Protein AF-A0A3R6WQE3-F1 (afdb_monomer_lite)

pLDDT: mean 70.64, std 14.95, range [29.95, 94.62]

InterPro domains:
  IPR009448 UDP-glucose:Glycoprotein Glucosyltransferase [PTHR11226] (199-373)
  IPR040693 UGGT, thioredoxin-like domain 1 [PF18400] (41-122)
  IPR040693 UGGT, thioredoxin-like domain 1 [PF18400] (123-187)
  IPR040694 UGGT, thioredoxin-like domain 2 [PF18401] (199-306)

Secondary structure (DSSP, 8-state):
---SSSSSTTSTT----------------EEEEEE-TTHHHHHHHHHHHHH-THHHHHHHHHHHHHHHT-S-SSS--HHHHHHHHHHTTS-TT-HHHHHHHHHHHHTTTHHHHHHHHHHHHTTTT--S--TT-EEESSS--S-TTSPEEEEEE-TT-HHHHHHHHHHHHHHHTTS-EEEEEEPP----EEEE--S--HHHHHTHHHHHHHHHHTSSSHHHHHHHHHHTHHHHHHHHHHT-PPPPHHHHHHHHHHHHHHHHTT-TTEEEETTEEEESSSTT--HHHHHHHHHHHHHHHHHHHHH-TT-HHHHHHHHT--PPP--EE--PPPTT-S-S-----TTT-GGGTTS---GGGGGS--SS----SS--------S-HHHHHHHHHHHHHT-HHHHHHHHHHHTT-SS--HHHHHHHHHHHHT----TTHHHHHHHHHHHSS--HHHHHHHHHHHHTTPPTTEEEETTEEEES--HHHHHHHHHHHHHHHHHHHHHTT-S-TTS-HHHHHHTSTTEESS--GGGSTT-----------TTS-----

Radius of gyration: 36.5 Å; chains: 1; bounding box: 103×70×120 Å

Organism: Aphanomyces astaci (NCBI:txid112090)

Sequence (549 aa):
MSLMWMGVATVVAAACSSVAESRQVQVNLTTSFLASPLHPVLETSEYLSQDNPALFFTYVAAVDVRYNAIKDKNNVNYTKVALEAAADVLPADSSVSRLLPFVLQTRAHSPSIELFNQTCAASGQHDFQLPVDHEYPSSNTAAATAPHVIVYGALTSPSFRAFHSTFVPLAVTGKVHYIVRHAPTDNTLPVLVHGYGPWQLTQLGYLATQYIMAAEDPLKRLQLLSQNFPKYASSLVLASKPVPQQTIDDINHARSQVATQRLYNRIVVNGLPVDFNEYGFNAFDFLKSLNGELRLADTLAKLDPTGSIKAAMGSLSSAPSDVRISLRGPVDGDAPLYLNSIETDEETAEWPTDLGSLRGPSWSLIYLRKTIVEDKDVATVFHVSKMFLAARANGKSARDKYLREVLSLNDLTVKEVLQIYSQAVGERYTNDDWLQTAKAILTDGDNDGVWAMTNLVAEKNLPINSQVFNGVVRKHVNVQEDIMTHFARDQPLYQTLVRANQITDDSDMLSELLGNDETYAVFCPWFDPEYKPPTTVVQLDWNDPVRCC

Foldseek 3Di:
DDDDPPPPPVVVPPPDPCPPDDPDDDDWDFDPFFADPLLLQVLLLLLQCVVPLQLNVQLLVLLLVLLVVDPDPVDDPNNVSNLRSVCVRDDPPDPSSVCSVVCSVQSVCVVVLVVLQVCQVVPPPNQDDDPSWRWPPPPQPADPPAEEDEDADDSNDPVRVVVCVVCNVCVVVNRYGYTYGHYDDPRDHTDTHDQADPVLVVCLVLLLVCQLVPDPHSVVSVVVCVVPVVVVSVVSSNPDDPDPVVSVVVVVVVVVVCLLLVQPCWDADLLDTDHPPDPPDDPVVVVVVVVVVVVVVVVVCVVPVVCPVSVVSVVVSRDDDQFFADLDDDPPALPPPAPDQLQPDPVNVPAALFCVQLQDDDPDDRGHRADFDDDDDDDDLLLQVLLLVVLVVLHDQLNVQLVVLRVVDPHDDSVNSLVSSCVSSPDPDDPVPSVVVSVCSSVDDDCRSSVRHVVSCVQQVADPQWDAGLRRIDHDDDRVVVVVVSCSNVSVVSNVCVVVVVAGSPDRSSCVSCVDPSYHHHDDLVSDPPDDDPPPPPPPPVPDPDDDD

Structure (mmCIF, N/CA/C/O backbone):
data_AF-A0A3R6WQE3-F1
#
_entry.id   AF-A0A3R6WQE3-F1
#
loop_
_atom_site.group_PDB
_atom_site.id
_atom_site.type_symbol
_atom_site.label_atom_id
_atom_site.label_alt_id
_atom_site.label_comp_id
_atom_site.label_asym_id
_atom_site.label_entity_id
_atom_site.label_seq_id
_atom_site.pdbx_PDB_ins_code
_atom_site.Cartn_x
_atom_site.Cartn_y
_atom_site.Cartn_z
_atom_site.occupancy
_atom_site.B_iso_or_equiv
_atom_site.auth_seq_id
_atom_site.auth_comp_id
_atom_site.auth_asym_id
_atom_site.auth_atom_id
_atom_site.pdbx_PDB_model_num
ATOM 1 N N . MET A 1 1 ? 61.987 -17.772 57.207 1.00 42.06 1 MET A N 1
ATOM 2 C CA . MET A 1 1 ? 61.382 -17.163 56.004 1.00 42.06 1 MET A CA 1
ATOM 3 C C . MET A 1 1 ? 59.985 -17.729 55.794 1.00 42.06 1 MET A C 1
ATOM 5 O O . MET A 1 1 ? 59.864 -18.932 55.625 1.00 42.06 1 MET A O 1
ATOM 9 N N . SER A 1 2 ? 58.951 -16.888 55.817 1.00 41.38 2 SER A N 1
ATOM 10 C CA . SER A 1 2 ? 57.580 -17.234 55.412 1.00 41.38 2 SER A CA 1
ATOM 11 C C . SER A 1 2 ? 56.995 -16.001 54.731 1.00 41.38 2 SER A C 1
ATOM 13 O O . SER A 1 2 ? 56.692 -15.038 55.429 1.00 41.38 2 SER A O 1
ATOM 15 N N . LEU A 1 3 ? 56.997 -15.969 53.388 1.00 40.88 3 LEU A N 1
ATOM 16 C CA . LEU A 1 3 ? 56.528 -14.828 52.578 1.00 40.88 3 LEU A CA 1
ATOM 17 C C . LEU A 1 3 ? 56.539 -15.119 51.052 1.00 40.88 3 LEU A C 1
ATOM 19 O O . LEU A 1 3 ? 57.041 -14.313 50.276 1.00 40.88 3 LEU A O 1
ATOM 23 N N . MET A 1 4 ? 56.040 -16.279 50.585 1.00 35.31 4 MET A N 1
ATOM 24 C CA . MET A 1 4 ? 55.994 -16.539 49.122 1.00 35.31 4 MET A CA 1
ATOM 25 C C . MET A 1 4 ? 54.908 -17.496 48.580 1.00 35.31 4 MET A C 1
ATOM 27 O O . MET A 1 4 ? 54.979 -17.876 47.418 1.00 35.31 4 MET A O 1
ATOM 31 N N . TRP A 1 5 ? 53.887 -17.871 49.365 1.00 35.78 5 TRP A N 1
ATOM 32 C CA . TRP A 1 5 ? 52.827 -18.814 48.928 1.00 35.78 5 TRP A CA 1
ATOM 33 C C . TRP A 1 5 ? 51.384 -18.322 49.185 1.00 35.78 5 TRP A C 1
ATOM 35 O O . TRP A 1 5 ? 50.462 -19.115 49.331 1.00 35.78 5 TRP A O 1
ATOM 45 N N . MET A 1 6 ? 51.168 -17.000 49.210 1.00 36.31 6 MET A N 1
ATOM 46 C CA . MET A 1 6 ? 49.834 -16.372 49.346 1.00 36.31 6 MET A CA 1
ATOM 47 C C . MET A 1 6 ? 49.464 -15.419 48.190 1.00 36.31 6 MET A C 1
ATOM 49 O O . MET A 1 6 ? 48.475 -14.702 48.278 1.00 36.31 6 MET A O 1
ATOM 53 N N . GLY A 1 7 ? 50.233 -15.411 47.092 1.00 36.25 7 GLY A N 1
ATOM 54 C CA . GLY A 1 7 ? 50.049 -14.464 45.977 1.00 36.25 7 GLY A CA 1
ATOM 55 C C . GLY A 1 7 ? 49.182 -14.935 44.800 1.00 36.25 7 GLY A C 1
ATOM 56 O O . GLY A 1 7 ? 48.929 -14.140 43.904 1.00 36.25 7 GLY A O 1
ATOM 57 N N . VAL A 1 8 ? 48.758 -16.207 44.758 1.00 38.38 8 VAL A N 1
ATOM 58 C CA . VAL A 1 8 ? 48.108 -16.807 43.565 1.00 38.38 8 VAL A CA 1
ATOM 59 C C . VAL A 1 8 ? 46.639 -17.190 43.803 1.00 38.38 8 VAL A C 1
ATOM 61 O O . VAL A 1 8 ? 45.830 -17.142 42.882 1.00 38.38 8 VAL A O 1
ATOM 64 N N . ALA A 1 9 ? 46.251 -17.507 45.043 1.00 36.34 9 ALA A N 1
ATOM 65 C CA . ALA A 1 9 ? 44.884 -17.935 45.367 1.00 36.34 9 ALA A CA 1
ATOM 66 C C . ALA A 1 9 ? 43.832 -16.807 45.265 1.00 36.34 9 ALA A C 1
ATOM 68 O O . ALA A 1 9 ? 42.652 -17.075 45.061 1.00 36.34 9 ALA A O 1
ATOM 69 N N . THR A 1 10 ? 44.246 -15.544 45.389 1.00 36.03 10 THR A N 1
ATOM 70 C CA . THR A 1 10 ? 43.360 -14.368 45.472 1.00 36.03 10 THR A CA 1
ATOM 71 C C . THR A 1 10 ? 42.992 -13.733 44.129 1.00 36.03 10 THR A C 1
ATOM 73 O O . THR A 1 10 ? 42.185 -12.810 44.111 1.00 36.03 10 THR A O 1
ATOM 76 N N . VAL A 1 11 ? 43.504 -14.240 43.001 1.00 34.84 11 VAL A N 1
ATOM 77 C CA . VAL A 1 11 ? 43.101 -13.782 41.651 1.00 34.84 11 VAL A CA 1
ATOM 78 C C . VAL A 1 11 ? 41.900 -14.577 41.109 1.00 34.84 11 VAL A C 1
ATOM 80 O O . VAL A 1 11 ? 41.135 -14.073 40.294 1.00 34.84 11 VAL A O 1
ATOM 83 N N . VAL A 1 12 ? 41.666 -15.796 41.611 1.00 37.03 12 VAL A N 1
ATOM 84 C CA . VAL A 1 12 ? 40.591 -16.694 41.134 1.00 37.03 12 VAL A CA 1
ATOM 85 C C . VAL A 1 12 ? 39.215 -16.354 41.740 1.00 37.03 12 VAL A C 1
ATOM 87 O O . VAL A 1 12 ? 38.187 -16.723 41.183 1.00 37.03 12 VAL A O 1
ATOM 90 N N . ALA A 1 13 ? 39.175 -15.603 42.846 1.00 36.94 13 ALA A N 1
ATOM 91 C CA . ALA A 1 13 ? 37.945 -15.239 43.566 1.00 36.94 13 ALA A CA 1
ATOM 92 C C . ALA A 1 13 ? 37.442 -13.802 43.290 1.00 36.94 13 ALA A C 1
ATOM 94 O O . ALA A 1 13 ? 36.549 -13.323 43.984 1.00 36.94 13 ALA A O 1
ATOM 95 N N . ALA A 1 14 ? 38.012 -13.114 42.293 1.00 35.44 14 ALA A N 1
ATOM 96 C CA . ALA A 1 14 ? 37.640 -11.748 41.895 1.00 35.44 14 ALA A CA 1
ATOM 97 C C . ALA A 1 14 ? 37.049 -11.662 40.472 1.00 35.44 14 ALA A C 1
ATOM 99 O O . ALA A 1 14 ? 36.876 -10.571 39.930 1.00 35.44 14 ALA A O 1
ATOM 100 N N . ALA A 1 15 ? 36.689 -12.804 39.875 1.00 34.62 15 ALA A N 1
ATOM 101 C CA . ALA A 1 15 ? 35.766 -12.840 38.747 1.00 34.62 15 ALA A CA 1
ATOM 102 C C . ALA A 1 15 ? 34.363 -12.465 39.254 1.00 34.62 15 ALA A C 1
ATOM 104 O O . ALA A 1 15 ? 33.552 -13.333 39.578 1.00 34.62 15 ALA A O 1
ATOM 105 N N . CYS A 1 16 ? 34.108 -11.160 39.392 1.00 31.62 16 CYS A N 1
ATOM 106 C CA . CYS A 1 16 ? 32.808 -10.640 39.793 1.00 31.62 16 CYS A CA 1
ATOM 107 C C . CYS A 1 16 ? 31.710 -11.262 38.932 1.00 31.62 16 CYS A C 1
ATOM 109 O O . CYS A 1 16 ? 31.787 -11.236 37.703 1.00 31.62 16 CYS A O 1
ATOM 111 N N . SER A 1 17 ? 30.642 -11.733 39.574 1.00 37.03 17 SER A N 1
ATOM 112 C CA . SER A 1 17 ? 29.388 -12.051 38.902 1.00 37.03 17 SER A CA 1
ATOM 113 C C . SER A 1 17 ? 28.692 -10.754 38.484 1.00 37.03 17 SER A C 1
ATOM 115 O O . SER A 1 17 ? 27.627 -10.408 38.998 1.00 37.03 17 SER A O 1
ATOM 117 N N . SER A 1 18 ? 29.297 -10.027 37.541 1.00 37.56 18 SER A N 1
ATOM 118 C CA . SER A 1 18 ? 28.575 -9.098 36.688 1.00 37.56 18 SER A CA 1
ATOM 119 C C . SER A 1 18 ? 27.621 -9.934 35.844 1.00 37.56 18 SER A C 1
ATOM 121 O O . SER A 1 18 ? 27.933 -10.328 34.718 1.00 37.56 18 SER A O 1
ATOM 123 N N . VAL A 1 19 ? 26.454 -10.227 36.420 1.00 36.97 19 VAL A N 1
ATOM 124 C CA . VAL A 1 19 ? 25.249 -10.489 35.642 1.00 36.97 19 VAL A CA 1
ATOM 125 C C . VAL A 1 19 ? 25.076 -9.239 34.794 1.00 36.97 19 VAL A C 1
ATOM 127 O O . VAL A 1 19 ? 24.634 -8.206 35.290 1.00 36.97 19 VAL A O 1
ATOM 130 N N . ALA A 1 20 ? 25.560 -9.299 33.555 1.00 36.47 20 ALA A N 1
ATOM 131 C CA . ALA A 1 20 ? 25.442 -8.193 32.630 1.00 36.47 20 ALA A CA 1
ATOM 132 C C . ALA A 1 20 ? 23.950 -7.902 32.486 1.00 36.47 20 ALA A C 1
ATOM 134 O O . ALA A 1 20 ? 23.188 -8.807 32.133 1.00 36.47 20 ALA A O 1
ATOM 135 N N . GLU A 1 21 ? 23.536 -6.672 32.798 1.00 42.72 21 GLU A N 1
ATOM 136 C CA . GLU A 1 21 ? 22.161 -6.253 32.562 1.00 42.72 21 GLU A CA 1
ATOM 137 C C . GLU A 1 21 ? 21.851 -6.527 31.094 1.00 42.72 21 GLU A C 1
ATOM 139 O O . GLU A 1 21 ? 22.496 -5.998 30.182 1.00 42.72 21 GLU A O 1
ATOM 144 N N . SER A 1 22 ? 20.900 -7.435 30.870 1.00 42.59 22 SER A N 1
ATOM 145 C CA . SER A 1 22 ? 20.454 -7.783 29.531 1.00 42.59 22 SER A CA 1
ATOM 146 C C . SER A 1 22 ? 20.033 -6.488 28.854 1.00 42.59 22 SER A C 1
ATOM 148 O O . SER A 1 22 ? 19.187 -5.790 29.411 1.00 42.59 22 SER A O 1
ATOM 150 N N . ARG A 1 23 ? 20.599 -6.157 27.687 1.00 43.53 23 ARG A N 1
ATOM 151 C CA . ARG A 1 23 ? 20.214 -4.953 26.938 1.00 43.53 23 ARG A CA 1
ATOM 152 C C . ARG A 1 23 ? 18.723 -5.035 26.591 1.00 43.53 23 ARG A C 1
ATOM 154 O O . ARG A 1 23 ? 18.357 -5.660 25.598 1.00 43.53 23 ARG A O 1
ATOM 161 N N . GLN A 1 24 ? 17.867 -4.456 27.432 1.00 38.88 24 GLN A N 1
ATOM 162 C CA . GLN A 1 24 ? 16.421 -4.513 27.258 1.00 38.88 24 GLN A CA 1
ATOM 163 C C . GLN A 1 24 ? 16.026 -3.574 26.123 1.00 38.88 24 GLN A C 1
ATOM 165 O O . GLN A 1 24 ? 16.063 -2.353 26.257 1.00 38.88 24 GLN A O 1
ATOM 170 N N . VAL A 1 25 ? 15.652 -4.159 24.987 1.00 43.50 25 VAL A N 1
ATOM 171 C CA . VAL A 1 25 ? 15.075 -3.419 23.865 1.00 43.50 25 VAL A CA 1
ATOM 172 C C . VAL A 1 25 ? 13.613 -3.136 24.203 1.00 43.50 25 VAL A C 1
ATOM 174 O O . VAL A 1 25 ? 12.746 -3.987 24.007 1.00 43.50 25 VAL A O 1
ATOM 177 N N . GLN A 1 26 ? 13.337 -1.950 24.747 1.00 50.38 26 GLN A N 1
ATOM 178 C CA . GLN A 1 26 ? 11.966 -1.502 24.968 1.00 50.38 26 GLN A CA 1
ATOM 179 C C . GLN A 1 26 ? 11.332 -1.099 23.631 1.00 50.38 26 GLN A C 1
ATOM 181 O O . GLN A 1 26 ? 11.753 -0.131 23.001 1.00 50.38 26 GLN A O 1
ATOM 186 N N . VAL A 1 27 ? 10.290 -1.824 23.221 1.00 50.12 27 VAL A N 1
ATOM 187 C CA . VAL A 1 27 ? 9.465 -1.493 22.053 1.00 50.12 27 VAL A CA 1
ATOM 188 C C . VAL A 1 27 ? 8.114 -0.983 22.548 1.00 50.12 27 VAL A C 1
ATOM 190 O O . VAL A 1 27 ? 7.313 -1.755 23.070 1.00 50.12 27 VAL A O 1
ATOM 193 N N . ASN A 1 28 ? 7.864 0.315 22.376 1.00 66.00 28 ASN A N 1
ATOM 194 C CA . ASN A 1 28 ? 6.563 0.933 22.633 1.00 66.00 28 ASN A CA 1
ATOM 195 C C . ASN A 1 28 ? 5.849 1.169 21.294 1.00 66.00 28 ASN A C 1
ATOM 197 O O . ASN A 1 28 ? 6.463 1.677 20.358 1.00 66.00 28 ASN A O 1
ATOM 201 N N . LEU A 1 29 ? 4.558 0.842 21.217 1.00 64.69 29 LEU A N 1
ATOM 202 C CA . LEU A 1 29 ? 3.710 1.114 20.054 1.00 64.69 29 LEU A CA 1
ATOM 203 C C . LEU A 1 29 ? 2.737 2.252 20.377 1.00 64.69 29 LEU A C 1
ATOM 205 O O . LEU A 1 29 ? 2.004 2.169 21.363 1.00 64.69 29 LEU A O 1
ATOM 209 N N . THR A 1 30 ? 2.707 3.282 19.532 1.00 76.38 30 THR A N 1
ATOM 210 C CA . THR A 1 30 ? 1.795 4.429 19.645 1.00 76.38 30 THR A CA 1
ATOM 211 C C . THR A 1 30 ? 0.923 4.579 18.404 1.00 76.38 30 THR A C 1
ATOM 213 O O . THR A 1 30 ? 1.355 4.269 17.294 1.00 76.38 30 THR A O 1
ATOM 216 N N . THR A 1 31 ? -0.288 5.101 18.577 1.00 76.81 31 THR A N 1
ATOM 217 C CA . THR A 1 31 ? -1.143 5.563 17.471 1.00 76.81 31 THR A CA 1
ATOM 218 C C . THR A 1 31 ? -0.577 6.807 16.778 1.00 76.81 31 THR A C 1
ATOM 220 O O . THR A 1 31 ? 0.274 7.507 17.324 1.00 76.81 31 THR A O 1
ATOM 223 N N . SER A 1 32 ? -1.096 7.114 15.586 1.00 79.44 32 SER A N 1
ATOM 224 C CA . SER A 1 32 ? -0.867 8.391 14.894 1.00 79.44 32 SER A CA 1
ATOM 225 C C . SER A 1 32 ? -1.665 9.558 15.491 1.00 79.44 32 SER A C 1
ATOM 227 O O . SER A 1 32 ? -1.211 10.697 15.435 1.00 79.44 32 SER A O 1
ATOM 229 N N . PHE A 1 33 ? -2.842 9.287 16.065 1.00 80.31 33 PHE A N 1
ATOM 230 C CA . PHE A 1 33 ? -3.665 10.275 16.767 1.00 80.31 33 PHE A CA 1
ATOM 231 C C . PHE A 1 33 ? -3.272 10.401 18.248 1.00 80.31 33 PHE A C 1
ATOM 233 O O . PHE A 1 33 ? -2.706 9.473 18.832 1.00 80.31 33 PHE A O 1
ATOM 240 N N . LEU A 1 34 ? -3.593 11.543 18.862 1.00 87.75 34 LEU A N 1
ATOM 241 C CA . LEU A 1 34 ? -3.302 11.853 20.267 1.00 87.75 34 LEU A CA 1
ATOM 242 C C . LEU A 1 34 ? -4.585 11.882 21.105 1.00 87.75 34 LEU A C 1
ATOM 244 O O . LEU A 1 34 ? -5.656 12.238 20.620 1.00 87.75 34 LEU A O 1
ATOM 248 N N . ALA A 1 35 ? -4.465 11.557 22.390 1.00 86.88 35 ALA A N 1
ATOM 249 C CA . ALA A 1 35 ? -5.559 11.581 23.351 1.00 86.88 35 ALA A CA 1
ATOM 250 C C . ALA A 1 35 ? -5.508 12.806 24.275 1.00 86.88 35 ALA A C 1
ATOM 252 O O . ALA A 1 35 ? -4.442 13.302 24.648 1.00 86.88 35 ALA A O 1
ATOM 253 N N . SER A 1 36 ? -6.690 13.258 24.694 1.00 88.19 36 SER A N 1
ATOM 254 C CA . SER A 1 36 ? -6.859 14.233 25.775 1.00 88.19 36 SER A CA 1
ATOM 255 C C . SER A 1 36 ? -6.400 13.664 27.131 1.00 88.19 36 SER A C 1
ATOM 257 O O . SER A 1 36 ? -6.557 12.463 27.373 1.00 88.19 36 SER A O 1
ATOM 259 N N . PRO A 1 37 ? -5.952 14.496 28.089 1.00 88.25 37 PRO A N 1
ATOM 260 C CA . PRO A 1 37 ? -5.919 14.139 29.511 1.00 88.25 37 PRO A CA 1
ATOM 261 C C . PRO A 1 37 ? -7.256 13.605 30.064 1.00 88.25 37 PRO A C 1
ATOM 263 O O . PRO A 1 37 ? -7.251 12.805 30.996 1.00 88.25 37 PRO A O 1
ATOM 266 N N . LEU A 1 38 ? -8.395 13.984 29.465 1.00 89.62 38 LEU A N 1
ATOM 267 C CA . LEU A 1 38 ? -9.732 13.502 29.834 1.00 89.62 38 LEU A CA 1
ATOM 268 C C . LEU A 1 38 ? -10.028 12.061 29.386 1.00 89.62 38 LEU A C 1
ATOM 270 O O . LEU A 1 38 ? -11.066 11.520 29.772 1.00 89.62 38 LEU A O 1
ATOM 274 N N . HIS A 1 39 ? -9.157 11.422 28.596 1.00 90.06 39 HIS A N 1
ATOM 275 C CA . HIS A 1 39 ? -9.451 10.133 27.957 1.00 90.06 39 HIS A CA 1
ATOM 276 C C . HIS A 1 39 ? -9.991 9.023 28.880 1.00 90.06 39 HIS A C 1
ATOM 278 O O . HIS A 1 39 ? -10.883 8.320 28.416 1.00 90.06 39 HIS A O 1
ATOM 284 N N . PRO A 1 40 ? -9.604 8.869 30.169 1.00 92.00 40 PRO A N 1
ATOM 285 C CA . PRO A 1 40 ? -10.184 7.816 31.002 1.00 92.00 40 PRO A CA 1
ATOM 286 C C . PRO A 1 40 ? -11.682 8.024 31.249 1.00 92.00 40 PRO A C 1
ATOM 288 O O . PRO A 1 40 ? -12.432 7.058 31.340 1.00 92.00 40 PRO A O 1
ATOM 291 N N . VAL A 1 41 ? -12.128 9.281 31.330 1.00 93.06 41 VAL A N 1
ATOM 292 C CA . VAL A 1 41 ? -13.544 9.642 31.485 1.00 93.06 41 VAL A CA 1
ATOM 293 C C . VAL A 1 41 ? -14.297 9.395 30.177 1.00 93.06 41 VAL A C 1
ATOM 295 O O . VAL A 1 41 ? -15.361 8.781 30.179 1.00 93.06 41 VAL A O 1
ATOM 298 N N . LEU A 1 42 ? -13.718 9.819 29.051 1.00 92.44 42 LEU A N 1
ATOM 299 C CA . LEU A 1 42 ? -14.326 9.670 27.726 1.00 92.44 42 LEU A CA 1
ATOM 300 C C . LEU A 1 42 ? -14.445 8.184 27.329 1.00 92.44 42 LEU A C 1
ATOM 302 O O . LEU A 1 42 ? -15.535 7.712 27.014 1.00 92.44 42 LEU A O 1
ATOM 306 N N . GLU A 1 43 ? -13.360 7.413 27.434 1.00 91.31 43 GLU A N 1
ATOM 307 C CA . GLU A 1 43 ? -13.332 5.976 27.119 1.00 91.31 43 GLU A CA 1
ATOM 308 C C . GLU A 1 43 ? -14.242 5.157 28.044 1.00 91.31 43 GLU A C 1
ATOM 310 O O . GLU A 1 43 ? -14.852 4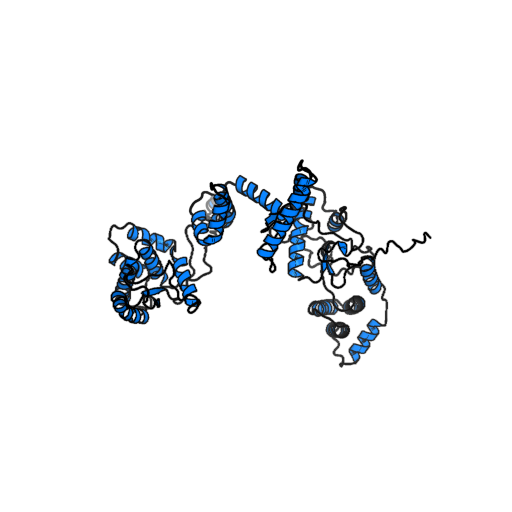.191 27.594 1.00 91.31 43 GLU A O 1
ATOM 315 N N . THR A 1 44 ? -14.413 5.569 29.307 1.00 92.50 44 THR A N 1
ATOM 316 C CA . THR A 1 44 ? -15.410 4.952 30.200 1.00 92.50 44 THR A CA 1
ATOM 317 C C . THR A 1 44 ? -16.837 5.238 29.730 1.00 92.50 44 THR A C 1
ATOM 319 O O . THR A 1 44 ? -17.659 4.326 29.742 1.00 92.50 44 THR A O 1
ATOM 322 N N . SER A 1 45 ? -17.147 6.457 29.265 1.00 92.44 45 SER A N 1
ATOM 323 C CA . SER A 1 45 ? -18.486 6.758 28.732 1.00 92.44 45 SER A CA 1
ATOM 324 C C . SER A 1 45 ? -18.831 5.907 27.500 1.00 92.44 45 SER A C 1
ATOM 326 O O . SER A 1 45 ? -19.947 5.398 27.414 1.00 92.44 45 SER A O 1
ATOM 328 N N . GLU A 1 46 ? -17.852 5.644 26.624 1.00 90.50 46 GLU A N 1
ATOM 329 C CA . GLU A 1 46 ? -18.008 4.761 25.454 1.00 90.50 46 GLU A CA 1
ATOM 330 C C . GLU A 1 46 ? -18.005 3.264 25.776 1.00 90.50 46 GLU A C 1
ATOM 332 O O . GLU A 1 46 ? -18.472 2.454 24.977 1.00 90.50 46 GLU A O 1
ATOM 337 N N . TYR A 1 47 ? -17.462 2.868 26.924 1.00 90.88 47 TYR A N 1
ATOM 338 C CA . TYR A 1 47 ? -17.559 1.493 27.403 1.00 90.88 47 TYR A CA 1
ATOM 339 C C . TYR A 1 47 ? -18.938 1.209 28.008 1.00 90.88 47 TYR A C 1
ATOM 341 O O . TYR A 1 47 ? -19.542 0.176 27.729 1.00 90.88 47 TYR A O 1
ATOM 349 N N . LEU A 1 48 ? -19.473 2.153 28.787 1.00 90.06 48 LEU A N 1
ATOM 350 C CA . LEU A 1 48 ? -20.792 2.029 29.408 1.00 90.06 48 LEU A CA 1
ATOM 351 C C . LEU A 1 48 ? -21.935 2.134 28.384 1.00 90.06 48 LEU A C 1
ATOM 353 O O . LEU A 1 48 ? -22.916 1.400 28.498 1.00 90.06 48 LEU A O 1
ATOM 357 N N . SER A 1 49 ? -21.802 2.992 27.366 1.00 88.12 49 SER A N 1
ATOM 358 C CA . SER A 1 49 ? -22.803 3.141 26.298 1.00 88.12 49 SER A CA 1
ATOM 359 C C . SER A 1 49 ? -22.984 1.871 25.453 1.00 88.12 49 SER A C 1
ATOM 361 O O . SER A 1 49 ? -24.093 1.605 24.991 1.00 88.12 49 SER A O 1
ATOM 363 N N . GLN A 1 50 ? -21.926 1.064 25.286 1.00 85.50 50 GLN A N 1
ATOM 364 C CA . GLN A 1 50 ? -21.964 -0.192 24.526 1.00 85.50 50 GLN A CA 1
ATOM 365 C C . GLN A 1 50 ? -22.715 -1.324 25.239 1.00 85.50 50 GLN A C 1
ATOM 367 O O . GLN A 1 50 ? -23.311 -2.160 24.562 1.00 85.50 50 GLN A O 1
ATOM 372 N N . ASP A 1 51 ? -22.705 -1.359 26.576 1.00 84.19 51 ASP A N 1
ATOM 373 C CA . ASP A 1 51 ? -23.517 -2.303 27.360 1.00 84.19 51 ASP A CA 1
ATOM 374 C C . ASP A 1 51 ? -24.989 -1.856 27.393 1.00 84.19 51 ASP A C 1
ATOM 376 O O . ASP A 1 51 ? -25.902 -2.647 27.154 1.00 84.19 51 ASP A O 1
ATOM 380 N N . ASN A 1 52 ? -25.224 -0.559 27.625 1.00 85.50 52 ASN A N 1
ATOM 381 C CA . ASN A 1 52 ? -26.554 0.042 27.599 1.00 85.50 52 ASN A CA 1
ATOM 382 C C . ASN A 1 52 ? -26.463 1.562 27.332 1.00 85.50 52 ASN A C 1
ATOM 384 O O . ASN A 1 52 ? -25.976 2.295 28.197 1.00 85.50 52 ASN A O 1
ATOM 388 N N . PRO A 1 53 ? -27.009 2.082 26.211 1.00 85.81 53 PRO A N 1
ATOM 389 C CA . PRO A 1 53 ? -26.946 3.508 25.865 1.00 85.81 53 PRO A CA 1
ATOM 390 C C . PRO A 1 53 ? -27.501 4.467 26.930 1.00 85.81 53 PRO A C 1
ATOM 392 O O . PRO A 1 53 ? -27.053 5.609 27.024 1.00 85.81 53 PRO A O 1
ATOM 395 N N . ALA A 1 54 ? -28.430 4.020 27.784 1.00 85.69 54 ALA A N 1
ATOM 396 C CA . ALA A 1 54 ? -28.934 4.837 28.890 1.00 85.69 54 ALA A CA 1
ATOM 397 C C . ALA A 1 54 ? -27.851 5.162 29.941 1.00 85.69 54 ALA A C 1
ATOM 399 O O . ALA A 1 54 ? -27.936 6.196 30.608 1.00 85.69 54 ALA A O 1
ATOM 400 N N . LEU A 1 55 ? -26.826 4.307 30.080 1.00 89.56 55 LEU A N 1
ATOM 401 C CA . LEU A 1 55 ? -25.738 4.489 31.044 1.00 89.56 55 LEU A CA 1
ATOM 402 C C . LEU A 1 55 ? -24.812 5.654 30.685 1.00 89.56 55 LEU A C 1
ATOM 404 O O . LEU A 1 55 ? -24.187 6.214 31.582 1.00 89.56 55 LEU A O 1
ATOM 408 N N . PHE A 1 56 ? -24.742 6.056 29.409 1.00 91.00 56 PHE A N 1
ATOM 409 C CA . PHE A 1 56 ? -23.926 7.194 28.976 1.00 91.00 56 PHE A CA 1
ATOM 410 C C . PHE A 1 56 ? -24.301 8.463 29.752 1.00 91.00 56 PHE A C 1
ATOM 412 O O . PHE A 1 56 ? -23.463 9.080 30.407 1.00 91.00 56 PHE A O 1
ATOM 419 N N . PHE A 1 57 ? -25.584 8.825 29.749 1.00 89.50 57 PHE A N 1
ATOM 420 C CA . PHE A 1 57 ? -26.049 10.075 30.349 1.00 89.50 57 PHE A CA 1
ATOM 421 C C . PHE A 1 57 ? -26.078 10.046 31.882 1.00 89.50 57 PHE A C 1
ATOM 423 O O . PHE A 1 57 ? -25.799 11.068 3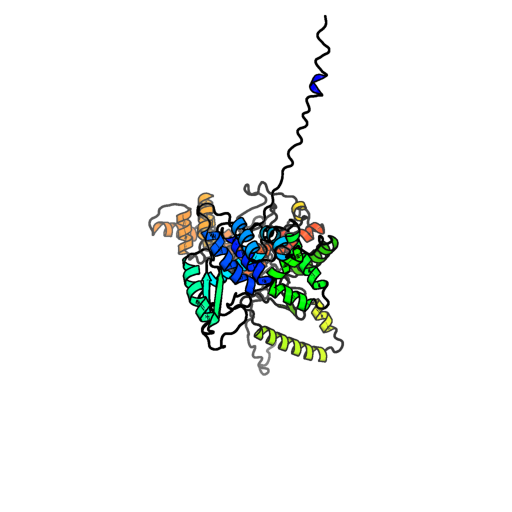2.512 1.00 89.50 57 PHE A O 1
ATOM 430 N N . THR A 1 58 ? -26.351 8.894 32.504 1.00 91.19 58 THR A N 1
ATOM 431 C CA . THR A 1 58 ? -26.234 8.759 33.967 1.00 91.19 58 THR A CA 1
ATOM 432 C C . THR A 1 58 ? -24.776 8.835 34.419 1.00 91.19 58 THR A C 1
ATOM 434 O O . THR A 1 58 ? -24.487 9.483 35.426 1.00 91.19 58 THR A O 1
ATOM 437 N N . TYR A 1 59 ? -23.843 8.276 33.642 1.00 93.19 59 TYR A N 1
ATOM 438 C CA . TYR A 1 59 ? -22.407 8.419 33.868 1.00 93.19 59 TYR A CA 1
ATOM 439 C C . TYR A 1 59 ? -21.920 9.861 33.684 1.00 93.19 59 TYR A C 1
ATOM 441 O O . TYR A 1 59 ? -21.220 10.371 34.554 1.00 93.19 59 TYR A O 1
ATOM 449 N N . VAL A 1 60 ? -22.339 10.565 32.626 1.00 90.75 60 VAL A N 1
ATOM 450 C CA . VAL A 1 60 ? -22.027 11.996 32.428 1.00 90.75 60 VAL A CA 1
ATOM 451 C C . VAL A 1 60 ? -22.479 12.840 33.630 1.00 90.75 60 VAL A C 1
ATOM 453 O O . VAL A 1 60 ? -21.731 13.702 34.095 1.00 90.75 60 VAL A O 1
ATOM 456 N N . ALA A 1 61 ? -23.659 12.560 34.193 1.00 89.56 61 ALA A N 1
ATOM 457 C CA . ALA A 1 61 ? -24.135 13.227 35.405 1.00 89.56 61 ALA A CA 1
ATOM 458 C C . ALA A 1 61 ? -23.281 12.892 36.648 1.00 89.56 61 ALA A C 1
ATOM 460 O O . ALA A 1 61 ? -22.917 13.796 37.404 1.00 89.56 61 ALA A O 1
ATOM 461 N N . ALA A 1 62 ? -22.907 11.622 36.846 1.00 91.75 62 ALA A N 1
ATOM 462 C CA . ALA A 1 62 ? -22.025 11.207 37.942 1.00 91.75 62 ALA A CA 1
ATOM 463 C C . ALA A 1 62 ? -20.615 11.824 37.828 1.00 91.75 62 ALA A C 1
ATOM 465 O O . ALA A 1 62 ? -20.037 12.250 38.831 1.00 91.75 62 ALA A O 1
ATOM 466 N N . VAL A 1 63 ? -20.086 11.951 36.606 1.00 91.62 63 VAL A N 1
ATOM 467 C CA . VAL A 1 63 ? -18.813 12.624 36.310 1.00 91.62 63 VAL A CA 1
ATOM 468 C C . VAL A 1 63 ? -18.851 14.095 36.715 1.00 91.62 63 VAL A C 1
ATOM 470 O O . VAL A 1 63 ? -17.906 14.547 37.359 1.00 91.62 63 VAL A O 1
ATOM 473 N N . ASP A 1 64 ? -19.915 14.847 36.408 1.00 88.69 64 ASP A N 1
ATOM 474 C CA . ASP A 1 64 ? -20.010 16.256 36.821 1.00 88.69 64 ASP A CA 1
ATOM 475 C C . ASP A 1 64 ? -20.037 16.402 38.355 1.00 88.69 64 ASP A C 1
ATOM 477 O O . ASP A 1 64 ? -19.352 17.268 38.908 1.00 88.69 64 ASP A O 1
ATOM 481 N N . VAL A 1 65 ? -20.741 15.513 39.067 1.00 89.56 65 VAL A N 1
ATOM 482 C CA . VAL A 1 65 ? -20.737 15.483 40.541 1.00 89.56 65 VAL A CA 1
ATOM 483 C C . VAL A 1 65 ? -19.332 15.188 41.082 1.00 89.56 65 VAL A C 1
ATOM 485 O O . VAL A 1 65 ? -18.809 15.957 41.895 1.00 89.56 65 VAL A O 1
ATOM 488 N N . ARG A 1 66 ? -18.683 14.116 40.606 1.00 88.31 66 ARG A N 1
ATOM 489 C CA . ARG A 1 66 ? -17.340 13.701 41.052 1.00 88.31 66 ARG A CA 1
ATOM 490 C C . ARG A 1 66 ? -16.268 14.738 40.720 1.00 88.31 66 ARG A C 1
ATOM 492 O O . ARG A 1 66 ? -15.435 15.040 41.569 1.00 88.31 66 ARG A O 1
ATOM 499 N N . TYR A 1 67 ? -16.303 15.329 39.527 1.00 86.38 67 TYR A N 1
ATOM 500 C CA . TYR A 1 67 ? -15.333 16.332 39.083 1.00 86.38 67 TYR A CA 1
ATOM 501 C C . TYR A 1 67 ? -15.468 17.663 39.838 1.00 86.38 67 TYR A C 1
ATOM 503 O O . TYR A 1 67 ? -14.461 18.277 40.195 1.00 86.38 67 TYR A O 1
ATOM 511 N N . ASN A 1 68 ? -16.690 18.114 40.149 1.00 85.38 68 ASN A N 1
ATOM 512 C CA . ASN A 1 68 ? -16.880 19.345 40.925 1.00 85.38 68 ASN A CA 1
ATOM 513 C C . ASN A 1 68 ? -16.599 19.188 42.427 1.00 85.38 68 ASN A C 1
ATOM 515 O O . ASN A 1 68 ? -16.355 20.194 43.090 1.00 85.38 68 ASN A O 1
ATOM 519 N N . ALA A 1 69 ? -16.563 17.962 42.957 1.00 85.56 69 ALA A N 1
ATOM 520 C CA . ALA A 1 69 ? -16.109 17.701 44.324 1.00 85.56 69 ALA A CA 1
ATOM 521 C C . ALA A 1 69 ? -14.586 17.903 44.514 1.00 85.56 69 ALA A C 1
ATOM 523 O O . ALA A 1 69 ? -14.111 18.000 45.650 1.00 85.56 69 ALA A O 1
ATOM 524 N N . ILE A 1 70 ? -13.808 17.980 43.427 1.00 85.62 70 ILE A N 1
ATOM 525 C CA . ILE A 1 70 ? -12.350 18.131 43.477 1.00 85.62 70 ILE A CA 1
ATOM 526 C C . ILE A 1 70 ? -11.958 19.594 43.729 1.00 85.62 70 ILE A C 1
ATOM 528 O O . ILE A 1 70 ? -12.298 20.496 42.963 1.00 85.62 70 ILE A O 1
ATOM 532 N N . LYS A 1 71 ? -11.191 19.808 44.807 1.00 75.94 71 LYS A N 1
ATOM 533 C CA . LYS A 1 71 ? -10.719 21.132 45.250 1.00 75.94 71 LYS A CA 1
ATOM 534 C C . LYS A 1 71 ? -9.511 21.655 44.468 1.00 75.94 71 LYS A C 1
ATOM 536 O O . LYS A 1 71 ? -9.432 22.855 44.236 1.00 75.94 71 LYS A O 1
ATOM 541 N N . ASP A 1 72 ? -8.587 20.776 44.082 1.00 81.62 72 ASP A N 1
ATOM 542 C CA . ASP A 1 72 ? -7.437 21.115 43.236 1.00 81.62 72 ASP A CA 1
ATOM 543 C C . ASP A 1 72 ? -7.686 20.627 41.805 1.00 81.62 72 ASP A C 1
ATOM 545 O O . ASP A 1 72 ? -7.640 19.428 41.528 1.00 81.62 72 ASP A O 1
ATOM 549 N N . LYS A 1 73 ? -7.967 21.566 40.899 1.00 77.88 73 LYS A N 1
ATOM 550 C CA . LYS A 1 73 ? -8.233 21.270 39.485 1.00 77.88 73 LYS A CA 1
ATOM 551 C C . LYS A 1 73 ? -6.968 21.232 38.616 1.00 77.88 73 LYS A C 1
ATOM 553 O O . LYS A 1 73 ? -7.078 20.933 37.432 1.00 77.88 73 LYS A O 1
ATOM 558 N N . ASN A 1 74 ? -5.784 21.469 39.186 1.00 73.94 74 ASN A N 1
ATOM 559 C CA . ASN A 1 74 ? -4.516 21.446 38.451 1.00 73.94 74 ASN A CA 1
ATOM 560 C C . ASN A 1 74 ? -3.884 20.043 38.400 1.00 73.94 74 ASN A C 1
ATOM 562 O O . ASN A 1 74 ? -3.087 19.771 37.507 1.00 73.94 74 ASN A O 1
ATOM 566 N N . ASN A 1 75 ? -4.236 19.148 39.331 1.00 78.88 75 ASN A N 1
ATOM 567 C CA . ASN A 1 75 ? -3.689 17.788 39.426 1.00 78.88 75 ASN A CA 1
ATOM 568 C C . ASN A 1 75 ? -4.801 16.721 39.523 1.00 78.88 75 ASN A C 1
ATOM 570 O O . ASN A 1 75 ? -4.881 15.934 40.470 1.00 78.88 75 ASN A O 1
ATOM 574 N N . VAL A 1 76 ? -5.719 16.730 38.552 1.00 84.00 76 VAL A N 1
ATOM 575 C CA . VAL A 1 76 ? -6.878 15.825 38.524 1.00 84.00 76 VAL A CA 1
ATOM 576 C C . VAL A 1 76 ? -6.485 14.443 37.998 1.00 84.00 76 VAL A C 1
ATOM 578 O O . VAL A 1 76 ? -6.137 14.277 36.832 1.00 84.00 76 VAL A O 1
ATOM 581 N N . ASN A 1 77 ? -6.631 13.415 38.836 1.00 88.69 77 ASN A N 1
ATOM 582 C CA . ASN A 1 77 ? -6.537 12.023 38.398 1.00 88.69 77 ASN A CA 1
ATOM 583 C C . ASN A 1 77 ? -7.849 11.597 37.710 1.00 88.69 77 ASN A C 1
ATOM 585 O O . ASN A 1 77 ? -8.774 11.099 38.357 1.00 88.69 77 ASN A O 1
ATOM 589 N N . TYR A 1 78 ? -7.930 11.800 36.393 1.00 89.56 78 TYR A N 1
ATOM 590 C CA . TYR A 1 78 ? -9.117 11.476 35.595 1.00 89.56 78 TYR A CA 1
ATOM 591 C C . TYR A 1 78 ? -9.480 9.984 35.603 1.00 89.56 78 TYR A C 1
ATOM 593 O O . TYR A 1 78 ? -10.664 9.659 35.586 1.00 89.56 78 TYR A O 1
ATOM 601 N N . THR A 1 79 ? -8.508 9.074 35.728 1.00 90.06 79 THR A N 1
ATOM 602 C CA . THR A 1 79 ? -8.770 7.632 35.886 1.00 90.06 79 THR A CA 1
ATOM 603 C C . THR A 1 79 ? -9.524 7.340 37.182 1.00 90.06 79 THR A C 1
ATOM 605 O O . THR A 1 79 ? -10.473 6.560 37.183 1.00 90.06 79 THR A O 1
ATOM 608 N N . LYS A 1 80 ? -9.167 8.013 38.284 1.00 90.00 80 LYS A N 1
ATOM 609 C CA . LYS A 1 80 ? -9.901 7.910 39.549 1.00 90.00 80 LYS A CA 1
ATOM 610 C C . LYS A 1 80 ? -11.323 8.470 39.423 1.00 90.00 80 LYS A C 1
ATOM 612 O O . LYS A 1 80 ? -12.255 7.821 39.884 1.00 90.00 80 LYS A O 1
ATOM 617 N N . VAL A 1 81 ? -11.496 9.632 38.782 1.00 91.25 81 VAL A N 1
ATOM 618 C CA . VAL A 1 81 ? -12.830 10.218 38.526 1.00 91.25 81 VAL A CA 1
ATOM 619 C C . VAL A 1 81 ? -13.700 9.254 37.725 1.00 91.25 81 VAL A C 1
ATOM 621 O O . VAL A 1 81 ? -14.852 9.031 38.085 1.00 91.25 81 VAL A O 1
ATOM 624 N N . ALA A 1 82 ? -13.137 8.646 36.679 1.00 91.38 82 ALA A N 1
ATOM 625 C CA . ALA A 1 82 ? -13.855 7.725 35.817 1.00 91.38 82 ALA A CA 1
ATOM 626 C C . ALA A 1 82 ? -14.305 6.452 36.549 1.00 91.38 82 ALA A C 1
ATOM 628 O O . ALA A 1 82 ? -15.466 6.065 36.432 1.00 91.38 82 ALA A O 1
ATOM 629 N N . LEU A 1 83 ? -13.416 5.842 37.342 1.00 91.12 83 LEU A N 1
ATOM 630 C CA . LEU A 1 83 ? -13.726 4.650 38.135 1.00 91.12 83 LEU A CA 1
ATOM 631 C C . LEU A 1 83 ? -14.754 4.934 39.243 1.00 91.12 83 LEU A C 1
ATOM 633 O O . LEU A 1 83 ? -15.660 4.130 39.443 1.00 91.12 83 LEU A O 1
ATOM 637 N N . GLU A 1 84 ? -14.658 6.074 39.937 1.00 91.00 84 GLU A N 1
ATOM 638 C CA . GLU A 1 84 ? -15.642 6.453 40.962 1.00 91.00 84 GLU A CA 1
ATOM 639 C C . GLU A 1 84 ? -17.018 6.780 40.358 1.00 91.00 84 GLU A C 1
ATOM 641 O O . GLU A 1 84 ? -18.026 6.293 40.861 1.00 91.00 84 GLU A O 1
ATOM 646 N N . ALA A 1 85 ? -17.076 7.533 39.254 1.00 92.06 85 ALA A N 1
ATOM 647 C CA . ALA A 1 85 ? -18.338 7.852 38.579 1.00 92.06 85 ALA A CA 1
ATOM 648 C C . ALA A 1 85 ? -18.999 6.618 37.933 1.00 92.06 85 ALA A C 1
ATOM 650 O O . ALA A 1 85 ? -20.223 6.531 37.883 1.00 92.06 85 ALA A O 1
ATOM 651 N N . ALA A 1 86 ? -18.214 5.635 37.475 1.00 90.62 86 ALA A N 1
ATOM 652 C CA . ALA A 1 86 ? -18.750 4.358 37.007 1.00 90.62 86 ALA A CA 1
ATOM 653 C C . ALA A 1 86 ? -19.297 3.509 38.168 1.00 90.62 86 ALA A C 1
ATOM 655 O O . ALA A 1 86 ? -20.333 2.865 38.015 1.00 90.62 86 ALA A O 1
ATOM 656 N N . ALA A 1 87 ? -18.649 3.536 39.338 1.00 90.44 87 ALA A N 1
ATOM 657 C CA . ALA A 1 87 ? -19.119 2.839 40.538 1.00 90.44 87 ALA A CA 1
ATOM 658 C C . ALA A 1 87 ? -20.403 3.446 41.143 1.00 90.44 87 ALA A C 1
ATOM 660 O O . ALA A 1 87 ? -21.155 2.725 41.792 1.00 90.44 87 ALA A O 1
ATOM 661 N N . ASP A 1 88 ? -20.682 4.733 40.903 1.00 90.31 88 ASP A N 1
ATOM 662 C CA . ASP A 1 88 ? -21.955 5.376 41.279 1.00 90.31 88 ASP A CA 1
ATOM 663 C C . ASP A 1 88 ? -23.140 4.954 40.384 1.00 90.31 88 ASP A C 1
ATOM 665 O O . ASP A 1 88 ? -24.297 5.148 40.757 1.00 90.31 88 ASP A O 1
ATOM 669 N N . VAL A 1 89 ? -22.862 4.406 39.194 1.00 89.62 89 VAL A N 1
ATOM 670 C CA . VAL A 1 89 ? -23.857 4.118 38.143 1.00 89.62 89 VAL A CA 1
ATOM 671 C C . VAL A 1 89 ? -24.050 2.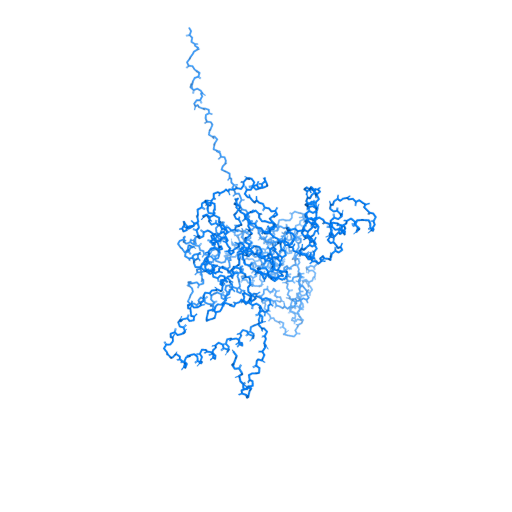618 37.903 1.00 89.62 89 VAL A C 1
ATOM 673 O O . VAL A 1 89 ? -25.152 2.185 37.564 1.00 89.62 89 VAL A O 1
ATOM 676 N N . LEU A 1 90 ? -23.006 1.808 38.090 1.00 88.19 90 LEU A N 1
ATOM 677 C CA . LEU A 1 90 ? -23.057 0.358 37.912 1.00 88.19 90 LEU A CA 1
ATOM 678 C C . LEU A 1 90 ? -23.432 -0.388 39.205 1.00 88.19 90 LEU A C 1
ATOM 680 O O . LEU A 1 90 ? -22.960 -0.034 40.285 1.00 88.19 90 LEU A O 1
ATOM 684 N N . PRO A 1 91 ? -24.169 -1.512 39.113 1.00 82.75 91 PRO A N 1
ATOM 685 C CA . PRO A 1 91 ? -24.288 -2.457 40.219 1.00 82.75 91 PRO A CA 1
ATOM 686 C C . PRO A 1 91 ? -22.909 -2.964 40.667 1.00 82.75 91 PRO A C 1
ATOM 688 O O . PRO A 1 91 ? -22.080 -3.345 39.833 1.00 82.75 91 PRO A O 1
ATOM 691 N N . ALA A 1 92 ? -22.687 -3.027 41.984 1.00 71.62 92 ALA A N 1
ATOM 692 C CA . ALA A 1 92 ? -21.393 -3.369 42.585 1.00 71.62 92 ALA A CA 1
ATOM 693 C C . ALA A 1 92 ? -20.810 -4.714 42.100 1.00 71.62 92 ALA A C 1
ATOM 695 O O . ALA A 1 92 ? -19.601 -4.834 41.915 1.00 71.62 92 ALA A O 1
ATOM 696 N N . ASP A 1 93 ? -21.670 -5.702 41.831 1.00 74.94 93 ASP A N 1
ATOM 697 C CA . ASP A 1 93 ? -21.283 -7.037 41.355 1.00 74.94 93 ASP A CA 1
ATOM 698 C C . ASP A 1 93 ? -21.296 -7.216 39.827 1.00 74.94 93 ASP A C 1
ATOM 700 O O . ASP A 1 93 ? -21.094 -8.330 39.337 1.00 74.94 93 ASP A O 1
ATOM 704 N N . SER A 1 94 ? -21.512 -6.146 39.055 1.00 80.75 94 SER A N 1
ATOM 705 C CA . SER A 1 94 ? -21.523 -6.226 37.590 1.00 80.75 94 SER A CA 1
ATOM 706 C C . SER A 1 94 ? -20.186 -6.719 37.014 1.00 80.75 94 SER A C 1
ATOM 708 O O . SER A 1 94 ? -19.098 -6.358 37.463 1.00 80.75 94 SER A O 1
ATOM 710 N N . SER A 1 95 ? -20.254 -7.535 35.960 1.00 80.12 95 SER A N 1
ATOM 711 C CA . SER A 1 95 ? -19.086 -7.887 35.138 1.00 80.12 95 SER A CA 1
ATOM 712 C C . SER A 1 95 ? -18.449 -6.642 34.512 1.00 80.12 95 SER A C 1
ATOM 714 O O . SER A 1 95 ? -17.225 -6.552 34.419 1.00 80.12 95 SER A O 1
ATOM 716 N N . VAL A 1 96 ? -19.284 -5.666 34.147 1.00 81.38 96 VAL A N 1
ATOM 717 C CA . VAL A 1 96 ? -18.899 -4.393 33.533 1.00 81.38 96 VAL A CA 1
ATOM 718 C C . VAL A 1 96 ? -17.925 -3.614 34.428 1.00 81.38 96 VAL A C 1
ATOM 720 O O . VAL A 1 96 ? -16.849 -3.244 33.954 1.00 81.38 96 VAL A O 1
ATOM 723 N N . SER A 1 97 ? -18.228 -3.441 35.724 1.00 82.88 97 SER A N 1
ATOM 724 C CA . SER A 1 97 ? -17.358 -2.700 36.659 1.00 82.88 97 SER A CA 1
ATOM 725 C C . SER A 1 97 ? -16.018 -3.404 36.895 1.00 82.88 97 SER A C 1
ATOM 727 O O . SER A 1 97 ? -14.981 -2.751 37.005 1.00 82.88 97 SER A O 1
ATOM 729 N N . ARG A 1 98 ? -16.023 -4.743 36.913 1.00 82.75 98 ARG A N 1
ATOM 730 C CA . ARG A 1 98 ? -14.831 -5.582 37.113 1.00 82.75 98 ARG A CA 1
ATOM 731 C C . ARG A 1 98 ? -13.887 -5.572 35.904 1.00 82.75 98 ARG A C 1
ATOM 733 O O . ARG A 1 98 ? -12.683 -5.731 36.083 1.00 82.75 98 ARG A O 1
ATOM 740 N N . LEU A 1 99 ? -14.414 -5.373 34.694 1.00 84.88 99 LEU A N 1
ATOM 741 C CA . LEU A 1 99 ? -13.633 -5.293 33.453 1.00 84.88 99 LEU A CA 1
ATOM 742 C C . LEU A 1 99 ? -13.144 -3.872 33.124 1.00 84.88 99 LEU A C 1
ATOM 744 O O . LEU A 1 99 ? -12.114 -3.734 32.465 1.00 84.88 99 LEU A O 1
ATOM 748 N N . LEU A 1 100 ? -13.813 -2.820 33.611 1.00 85.19 100 LEU A N 1
ATOM 749 C CA . LEU A 1 100 ? -13.464 -1.421 33.323 1.00 85.19 100 LEU A CA 1
ATOM 750 C C . LEU A 1 100 ? -11.967 -1.070 33.541 1.00 85.19 100 LEU A C 1
ATOM 752 O O . LEU A 1 100 ? -11.382 -0.448 32.652 1.00 85.19 100 LEU A O 1
ATOM 756 N N . PRO A 1 101 ? -11.282 -1.492 34.628 1.00 85.75 101 PRO A N 1
ATOM 757 C CA . PRO A 1 101 ? -9.851 -1.216 34.796 1.00 85.75 101 PRO A CA 1
ATOM 758 C C . PRO A 1 101 ? -8.967 -1.838 33.704 1.00 85.75 101 PRO A C 1
ATOM 760 O O . PRO A 1 101 ? -7.958 -1.248 33.327 1.00 85.75 101 PRO A O 1
ATOM 763 N N . PHE A 1 102 ? -9.347 -3.005 33.173 1.00 83.00 102 PHE A N 1
ATOM 764 C CA . PHE A 1 102 ? -8.647 -3.663 32.065 1.00 83.00 102 PHE A CA 1
ATOM 765 C C . PHE A 1 102 ? -8.936 -2.970 30.725 1.00 83.00 102 PHE A C 1
ATOM 767 O O . PHE A 1 102 ? -8.023 -2.764 29.931 1.00 83.00 102 PHE A O 1
ATOM 774 N N . VAL A 1 103 ? -10.179 -2.541 30.492 1.00 83.12 103 VAL A N 1
ATOM 775 C CA . VAL A 1 103 ? -10.571 -1.775 29.293 1.00 83.12 103 VAL A CA 1
ATOM 776 C C . VAL A 1 103 ? -9.808 -0.446 29.201 1.00 83.12 103 VAL A C 1
ATOM 778 O O . VAL A 1 103 ? -9.286 -0.099 28.142 1.00 83.12 103 VAL A O 1
ATOM 781 N N . LEU A 1 104 ? -9.649 0.256 30.327 1.00 85.38 104 LEU A N 1
ATOM 782 C CA . LEU A 1 104 ? -8.844 1.481 30.404 1.00 85.38 104 LEU A CA 1
ATOM 783 C C . LEU A 1 104 ? -7.336 1.231 30.223 1.00 85.38 104 LEU A C 1
ATOM 785 O O . LEU A 1 104 ? -6.629 2.120 29.756 1.00 85.38 104 LEU A O 1
ATOM 789 N N . GLN A 1 105 ? -6.831 0.035 30.544 1.00 83.50 105 GLN A N 1
ATOM 790 C CA . GLN A 1 105 ? -5.441 -0.350 30.264 1.00 83.50 105 GLN A CA 1
ATOM 791 C C . GLN A 1 105 ? -5.216 -0.748 28.799 1.00 83.50 105 GLN A C 1
ATOM 793 O O . GLN A 1 105 ? -4.146 -0.481 28.259 1.00 83.50 105 GLN A O 1
ATOM 798 N N . THR A 1 106 ? -6.198 -1.362 28.132 1.00 82.06 106 THR A N 1
ATOM 799 C CA . THR A 1 106 ? -6.088 -1.737 26.708 1.00 82.06 106 THR A CA 1
ATOM 800 C C . THR A 1 106 ? -6.369 -0.585 25.744 1.00 82.06 106 THR A C 1
ATOM 802 O O . THR A 1 106 ? -6.082 -0.722 24.556 1.00 82.06 106 THR A O 1
ATOM 805 N N . ARG A 1 107 ? -6.895 0.549 26.239 1.00 83.12 107 ARG A N 1
ATOM 806 C CA . ARG A 1 107 ? -7.247 1.750 25.451 1.00 83.12 107 ARG A CA 1
ATOM 807 C C . ARG A 1 107 ? -8.271 1.478 24.339 1.00 83.12 107 ARG A C 1
ATOM 809 O O . ARG A 1 107 ? -8.327 2.184 23.332 1.00 83.12 107 ARG A O 1
ATOM 816 N N . ALA A 1 108 ? -9.100 0.445 24.521 1.00 80.06 108 ALA A N 1
ATOM 817 C CA . ALA A 1 108 ? -9.947 -0.126 23.471 1.00 80.06 108 ALA A CA 1
ATOM 818 C C . ALA A 1 108 ? -10.965 0.857 22.857 1.00 80.06 108 ALA A C 1
ATOM 820 O O . ALA A 1 108 ? -11.343 0.689 21.699 1.00 80.06 108 ALA A O 1
ATOM 821 N N . HIS A 1 109 ? -11.377 1.893 23.597 1.00 85.00 109 HIS A N 1
ATOM 822 C CA . HIS A 1 109 ? -12.357 2.891 23.146 1.00 85.00 109 HIS A CA 1
ATOM 823 C C . HIS A 1 109 ? -11.706 4.184 22.624 1.00 85.00 109 HIS A C 1
ATOM 825 O O . HIS A 1 109 ? -12.405 5.054 22.109 1.00 85.00 109 HIS A O 1
ATOM 831 N N . SER A 1 110 ? -10.372 4.308 22.676 1.00 87.06 110 SER A N 1
ATOM 832 C CA . SER A 1 110 ? -9.644 5.448 22.098 1.00 87.06 110 SER A CA 1
ATOM 833 C C . SER A 1 110 ? -10.001 5.732 20.623 1.00 87.06 110 SER A C 1
ATOM 835 O O . SER A 1 110 ? -10.183 6.904 20.294 1.00 87.06 110 SER A O 1
ATOM 837 N N . PRO A 1 111 ? -10.190 4.727 19.733 1.00 85.00 111 PRO A N 1
ATOM 838 C CA . PRO A 1 111 ? -10.629 4.974 18.355 1.00 85.00 111 PRO A CA 1
ATOM 839 C C . PRO A 1 111 ? -12.050 5.549 18.242 1.00 85.00 111 PRO A C 1
ATOM 841 O O . PRO A 1 111 ? -12.332 6.281 17.298 1.00 85.00 111 PRO A O 1
ATOM 844 N N . SER A 1 112 ? -12.944 5.257 19.195 1.00 83.00 112 SER A N 1
ATOM 845 C CA . SER A 1 112 ? -14.287 5.855 19.243 1.00 83.00 112 SER A CA 1
ATOM 846 C C . SER A 1 112 ? -14.218 7.340 19.598 1.00 83.00 112 SER A C 1
ATOM 848 O O . SER A 1 112 ? -14.907 8.147 18.982 1.00 83.00 112 SER A O 1
ATOM 850 N N . ILE A 1 113 ? -13.337 7.723 20.529 1.00 87.25 113 ILE A N 1
ATOM 851 C CA . ILE A 1 113 ? -13.092 9.137 20.855 1.00 87.25 113 ILE A CA 1
ATOM 852 C C . ILE A 1 113 ? -12.481 9.874 19.657 1.00 87.25 113 ILE A C 1
ATOM 854 O O . ILE A 1 113 ? -12.886 10.993 19.349 1.00 87.25 113 ILE A O 1
ATOM 858 N N . GLU A 1 114 ? -11.557 9.233 18.939 1.00 85.25 114 GLU A N 1
ATOM 859 C CA . GLU A 1 114 ? -10.943 9.817 17.744 1.00 85.25 114 GLU A CA 1
ATOM 860 C C . GLU A 1 114 ? -11.931 9.998 16.581 1.00 85.25 114 GLU A C 1
ATOM 862 O O . GLU A 1 114 ? -11.894 11.025 15.905 1.00 85.25 114 GLU A O 1
ATOM 867 N N . LEU A 1 115 ? -12.883 9.078 16.395 1.00 84.25 115 LEU A N 1
ATOM 868 C CA . LEU A 1 115 ? -13.984 9.272 15.447 1.00 84.25 115 LEU A CA 1
ATOM 869 C C . LEU A 1 115 ? -14.773 10.556 15.763 1.00 84.25 115 LEU A C 1
ATOM 871 O O . LEU A 1 115 ? -15.044 11.354 14.863 1.00 84.25 115 LEU A O 1
ATOM 875 N N . PHE A 1 116 ? -15.087 10.807 17.039 1.00 84.25 116 PHE A N 1
ATOM 876 C CA . PHE A 1 116 ? -15.758 12.047 17.435 1.00 84.25 116 PHE A CA 1
ATOM 877 C C . PHE A 1 116 ? -14.877 13.287 17.218 1.00 84.25 116 PHE A C 1
ATOM 879 O O . PHE A 1 116 ? -15.379 14.272 16.670 1.00 84.25 116 PHE A O 1
ATOM 886 N N . ASN A 1 117 ? -13.571 13.229 17.520 1.00 84.69 117 ASN A N 1
ATOM 887 C CA . ASN A 1 117 ? -12.628 14.315 17.206 1.00 84.69 117 ASN A CA 1
ATOM 888 C C . ASN A 1 117 ? -12.677 14.694 15.714 1.00 84.69 117 ASN A C 1
ATOM 890 O O . ASN A 1 117 ? -12.767 15.876 15.377 1.00 84.69 117 ASN A O 1
ATOM 894 N N . GLN A 1 118 ? -12.668 13.698 14.824 1.00 83.06 118 GLN A N 1
ATOM 895 C CA . GLN A 1 118 ? -12.685 13.903 13.374 1.00 83.06 118 GLN A CA 1
ATOM 896 C C . GLN A 1 118 ? -14.032 14.459 12.883 1.00 83.06 118 GLN A C 1
ATOM 898 O O . GLN A 1 118 ? -14.045 15.406 12.097 1.00 83.06 118 GLN A O 1
ATOM 903 N N . THR A 1 119 ? -15.167 13.975 13.405 1.00 79.50 119 THR A N 1
ATOM 904 C CA . THR A 1 119 ? -16.484 14.579 13.094 1.00 79.50 119 THR A CA 1
ATOM 905 C C . THR A 1 119 ? -16.601 16.024 13.589 1.00 79.50 119 THR A C 1
ATOM 907 O O . THR A 1 119 ? -17.193 16.852 12.904 1.00 79.50 119 THR A O 1
ATOM 910 N N . CYS A 1 120 ? -15.978 16.362 14.725 1.00 80.19 120 CYS A N 1
ATOM 911 C CA . CYS A 1 120 ? -15.918 17.731 15.237 1.00 80.19 120 CYS A CA 1
ATOM 912 C C . CYS A 1 120 ? -15.052 18.645 14.351 1.00 80.19 120 CYS A C 1
ATOM 914 O O . CYS A 1 120 ? -15.392 19.813 14.161 1.00 80.19 120 CYS A O 1
ATOM 916 N N . ALA A 1 121 ? -13.953 18.128 13.792 1.00 77.31 121 ALA A N 1
ATOM 917 C CA . ALA A 1 121 ? -13.102 18.864 12.855 1.00 77.31 121 ALA A CA 1
ATOM 918 C C . ALA A 1 121 ? -13.794 19.126 11.501 1.00 77.31 121 ALA A C 1
ATOM 920 O O . ALA A 1 121 ? -13.537 20.152 10.875 1.00 77.31 121 ALA A O 1
ATOM 921 N N . ALA A 1 122 ? -14.702 18.238 11.082 1.00 72.00 122 ALA A N 1
ATOM 922 C CA . ALA A 1 122 ? -15.519 18.358 9.870 1.00 72.00 122 ALA A CA 1
ATOM 923 C C . ALA A 1 122 ? -16.980 18.802 10.152 1.00 72.00 122 ALA A C 1
ATOM 925 O O . ALA A 1 122 ? -17.910 18.481 9.404 1.00 72.00 122 ALA A O 1
ATOM 926 N N . SER A 1 123 ? -17.183 19.546 11.245 1.00 66.62 123 SER A N 1
ATOM 927 C CA . SER A 1 123 ? -18.467 20.157 11.619 1.00 66.62 123 SER A CA 1
ATOM 928 C C . SER A 1 123 ? -19.004 21.063 10.500 1.00 66.62 123 SER A C 1
ATOM 930 O O . SER A 1 123 ? -18.239 21.791 9.865 1.00 66.62 123 SER A O 1
ATOM 932 N N . GLY A 1 124 ? -20.308 20.999 10.215 1.00 63.38 124 GLY A N 1
ATOM 933 C CA . GLY A 1 124 ? -20.925 21.647 9.052 1.00 63.38 124 GLY A CA 1
ATOM 934 C C . GLY A 1 124 ? -20.926 20.802 7.768 1.00 63.38 124 GLY A C 1
ATOM 935 O O . GLY A 1 124 ? -21.585 21.180 6.800 1.00 63.38 124 GLY A O 1
ATOM 936 N N . GLN A 1 125 ? -20.233 19.654 7.742 1.00 60.81 125 GLN A N 1
ATOM 937 C CA . GLN A 1 125 ? -20.327 18.652 6.663 1.00 60.81 125 GLN A CA 1
ATOM 938 C C . GLN A 1 125 ? -20.935 17.314 7.130 1.00 60.81 125 GLN A C 1
ATOM 940 O O . GLN A 1 125 ? -21.472 16.569 6.311 1.00 60.81 125 GLN A O 1
ATOM 945 N N . HIS A 1 126 ? -20.911 17.023 8.438 1.00 57.75 126 HIS A N 1
ATOM 946 C CA . HIS A 1 126 ? -21.385 15.759 9.028 1.00 57.75 126 HIS A CA 1
ATOM 947 C C . HIS A 1 126 ? -22.455 15.957 10.117 1.00 57.75 126 HIS A C 1
ATOM 949 O O . HIS A 1 126 ? -22.504 15.248 11.129 1.00 57.75 126 HIS A O 1
ATOM 955 N N . ASP A 1 127 ? -23.350 16.917 9.884 1.00 67.06 127 ASP A N 1
ATOM 956 C CA . ASP A 1 127 ? -24.403 17.336 10.819 1.00 67.06 127 ASP A CA 1
ATOM 957 C C . ASP A 1 127 ? -25.672 16.460 10.693 1.00 67.06 127 ASP A C 1
ATOM 959 O O . ASP A 1 127 ? -26.806 16.933 10.750 1.00 67.06 127 ASP A O 1
ATOM 963 N N . PHE A 1 128 ? -25.473 15.152 10.505 1.00 74.69 128 PHE A N 1
ATOM 964 C CA . PHE A 1 128 ? -26.511 14.119 10.466 1.00 74.69 128 PHE A CA 1
ATOM 965 C C . PHE A 1 128 ? -26.270 13.077 11.563 1.00 74.69 128 PHE A C 1
ATOM 967 O O . PHE A 1 128 ? -25.137 12.903 12.015 1.00 74.69 128 PHE A O 1
ATOM 974 N N . GLN A 1 129 ? -27.327 12.383 11.993 1.00 75.19 129 GLN A N 1
ATOM 975 C CA . GLN A 1 129 ? -27.244 11.363 13.043 1.00 75.19 129 GLN A CA 1
ATOM 976 C C . GLN A 1 129 ? -26.426 10.148 12.577 1.00 75.19 129 GLN A C 1
ATOM 978 O O . GLN A 1 129 ? -26.693 9.562 11.527 1.00 75.19 129 GLN A O 1
ATOM 983 N N . LEU A 1 130 ? -25.432 9.764 13.375 1.00 77.50 130 LEU A N 1
ATOM 984 C CA . LEU A 1 130 ? -24.558 8.615 13.152 1.00 77.50 130 LEU A CA 1
ATOM 985 C C . LEU A 1 130 ? -25.035 7.401 13.970 1.00 77.50 130 LEU A C 1
ATOM 987 O O . LEU A 1 130 ? -25.552 7.579 15.071 1.00 77.50 130 LEU A O 1
ATOM 991 N N . PRO A 1 131 ? -24.770 6.154 13.530 1.00 78.88 131 PRO A N 1
ATOM 992 C CA . PRO A 1 131 ? -25.079 4.944 14.308 1.00 78.88 131 PRO A CA 1
ATOM 993 C C . PRO A 1 131 ? -24.327 4.802 15.646 1.00 78.88 131 PRO A C 1
ATOM 995 O O . PRO A 1 131 ? -24.536 3.821 16.353 1.00 78.88 131 PRO A O 1
ATOM 998 N N . VAL A 1 132 ? -23.419 5.733 15.957 1.00 79.19 132 VAL A N 1
ATOM 999 C CA . VAL A 1 132 ? -22.636 5.804 17.203 1.00 79.19 132 VAL A CA 1
ATOM 1000 C C . VAL A 1 132 ? -23.036 6.989 18.093 1.00 79.19 132 VAL A C 1
ATOM 1002 O O . VAL A 1 132 ? -22.431 7.182 19.139 1.00 79.19 132 VAL A O 1
ATOM 1005 N N . ASP A 1 133 ? -24.010 7.807 17.680 1.00 83.69 133 ASP A N 1
ATOM 1006 C CA . ASP A 1 133 ? -24.407 9.007 18.421 1.00 83.69 133 ASP A CA 1
ATOM 1007 C C . ASP A 1 133 ? -25.213 8.682 19.683 1.00 83.69 133 ASP A C 1
ATOM 1009 O O . ASP A 1 133 ? -26.181 7.917 19.651 1.00 83.69 133 ASP A O 1
ATOM 1013 N N . HIS A 1 134 ? -24.885 9.369 20.777 1.00 87.00 134 HIS A N 1
ATOM 1014 C CA . HIS A 1 134 ? -25.636 9.288 22.027 1.00 87.00 134 HIS A CA 1
ATOM 1015 C C . HIS A 1 134 ? -26.832 10.241 21.974 1.00 87.00 134 HIS A C 1
ATOM 1017 O O . HIS A 1 134 ? -26.693 11.442 22.220 1.00 87.00 134 HIS A O 1
ATOM 1023 N N . GLU A 1 135 ? -28.005 9.708 21.624 1.00 86.94 135 GLU A N 1
ATOM 1024 C CA . GLU A 1 135 ? -29.284 10.430 21.633 1.00 86.94 135 GLU A CA 1
ATOM 1025 C C . GLU A 1 135 ? -29.943 10.395 23.026 1.00 86.94 135 GLU A C 1
ATOM 1027 O O . GLU A 1 135 ? -29.952 9.369 23.712 1.00 86.94 135 GLU A O 1
ATOM 1032 N N . TYR A 1 136 ? -30.515 11.526 23.444 1.00 83.56 136 TYR A N 1
ATOM 1033 C CA . TYR A 1 136 ? -31.256 11.674 24.693 1.00 83.56 136 TYR A CA 1
ATOM 1034 C C . TYR A 1 136 ? -32.713 12.095 24.434 1.00 83.56 136 TYR A C 1
ATOM 1036 O O . TYR A 1 136 ? -32.922 13.059 23.696 1.00 83.56 136 TYR A O 1
ATOM 1044 N N . PRO A 1 137 ? -33.716 11.483 25.099 1.00 79.75 137 PRO A N 1
ATOM 1045 C CA . PRO A 1 137 ? -33.613 10.245 25.876 1.00 79.75 137 PRO A CA 1
ATOM 1046 C C . PRO A 1 137 ? -33.269 9.043 24.979 1.00 79.75 137 PRO A C 1
ATOM 1048 O O . PRO A 1 137 ? -33.639 9.006 23.811 1.00 79.75 137 PRO A O 1
ATOM 1051 N N . SER A 1 138 ? -32.603 8.028 25.537 1.00 69.62 138 SER A N 1
ATOM 1052 C CA . SER A 1 138 ? -32.118 6.862 24.773 1.00 69.62 138 SER A CA 1
ATOM 1053 C C . SER A 1 138 ? -33.228 5.961 24.206 1.00 69.62 138 SER A C 1
ATOM 1055 O O . SER A 1 138 ? -32.969 5.092 23.379 1.00 69.62 138 SER A O 1
ATOM 1057 N N . SER A 1 139 ? -34.473 6.152 24.646 1.00 66.88 139 SER A N 1
ATOM 1058 C CA . SER A 1 139 ? -35.668 5.700 23.936 1.00 66.88 139 SER A CA 1
ATOM 1059 C C . SER A 1 139 ? -36.148 6.825 23.018 1.00 66.88 139 SER A C 1
ATOM 1061 O O . SER A 1 139 ? -36.599 7.851 23.526 1.00 66.88 139 SER A O 1
ATOM 1063 N N . ASN A 1 140 ? -36.098 6.639 21.697 1.00 63.22 140 ASN A N 1
ATOM 1064 C CA . ASN A 1 140 ? -36.535 7.666 20.748 1.00 63.22 140 ASN A CA 1
ATOM 1065 C C . ASN A 1 140 ? -38.053 7.925 20.880 1.00 63.22 140 ASN A C 1
ATOM 1067 O O . ASN A 1 140 ? -38.883 7.144 20.412 1.00 63.22 140 ASN A O 1
ATOM 1071 N N . THR A 1 141 ? -38.399 9.012 21.574 1.00 59.94 141 THR A N 1
ATOM 1072 C CA . THR A 1 141 ? -39.774 9.472 21.848 1.00 59.94 141 THR A CA 1
ATOM 1073 C C . THR A 1 141 ? -40.105 10.805 21.172 1.00 59.94 141 THR A C 1
ATOM 1075 O O . THR A 1 141 ? -41.176 11.364 21.410 1.00 59.94 141 THR A O 1
ATOM 1078 N N . ALA A 1 142 ? -39.190 11.353 20.371 1.00 62.38 142 ALA A N 1
ATOM 1079 C CA . ALA A 1 142 ? -39.417 12.586 19.630 1.00 62.38 142 ALA A CA 1
ATOM 1080 C C . ALA A 1 142 ? -40.208 12.306 18.340 1.00 62.38 142 ALA A C 1
ATOM 1082 O O . ALA A 1 142 ? -40.152 11.220 17.765 1.00 62.38 142 ALA A O 1
ATOM 1083 N N . ALA A 1 143 ? -40.979 13.292 17.879 1.00 63.09 143 ALA A N 1
ATOM 1084 C CA . ALA A 1 143 ? -41.646 13.187 16.586 1.00 63.09 143 ALA A CA 1
ATOM 1085 C C . ALA A 1 143 ? -40.610 13.342 15.463 1.00 63.09 143 ALA A C 1
ATOM 1087 O O . ALA A 1 143 ? -39.806 14.265 15.518 1.00 63.09 143 ALA A O 1
ATOM 1088 N N . ALA A 1 144 ? -40.698 12.532 14.402 1.00 66.12 144 ALA A N 1
ATOM 1089 C CA . ALA A 1 144 ? -39.759 12.516 13.264 1.00 66.12 144 ALA A CA 1
ATOM 1090 C C . ALA A 1 144 ? -39.700 13.815 12.414 1.00 66.12 144 ALA A C 1
ATOM 1092 O O . ALA A 1 144 ? -39.128 13.833 11.327 1.00 66.12 144 ALA A O 1
ATOM 1093 N N . THR A 1 145 ? -40.322 14.896 12.886 1.00 73.62 145 THR A N 1
ATOM 1094 C CA . THR A 1 145 ? -40.267 16.258 12.335 1.00 73.62 145 THR A CA 1
ATOM 1095 C C . THR A 1 145 ? -39.589 17.250 13.293 1.00 73.62 145 THR A C 1
ATOM 1097 O O . THR A 1 145 ? -39.634 18.455 13.051 1.00 73.62 145 THR A O 1
ATOM 1100 N N . ALA A 1 146 ? -39.029 16.785 14.414 1.00 81.94 146 ALA A N 1
ATOM 1101 C CA . ALA A 1 146 ? -38.291 17.613 15.359 1.00 81.94 146 ALA A CA 1
ATOM 1102 C C . ALA A 1 146 ? -36.885 17.952 14.815 1.00 81.94 146 ALA A C 1
ATOM 1104 O O . ALA A 1 146 ? -36.265 17.123 14.150 1.00 81.94 146 ALA A O 1
ATOM 1105 N N . PRO A 1 147 ? -36.345 19.154 15.086 1.00 86.12 147 PRO A N 1
ATOM 1106 C CA . PRO A 1 147 ? -34.983 19.501 14.694 1.00 86.12 147 PRO A CA 1
ATOM 1107 C C . PRO A 1 147 ? -33.942 18.710 15.501 1.00 86.12 147 PRO A C 1
ATOM 1109 O O . PRO A 1 147 ? -34.086 18.516 16.712 1.00 86.12 147 PRO A O 1
ATOM 1112 N N . HIS A 1 148 ? -32.860 18.305 14.836 1.00 84.56 148 HIS A N 1
ATOM 1113 C CA . HIS A 1 148 ? -31.688 17.725 15.491 1.00 84.56 148 HIS A CA 1
ATOM 1114 C C . HIS A 1 148 ? -30.826 18.817 16.136 1.00 84.56 148 HIS A C 1
ATOM 1116 O O . HIS A 1 148 ? -30.626 19.891 15.569 1.00 84.56 148 HIS A O 1
ATOM 1122 N N . VAL A 1 149 ? -30.300 18.526 17.325 1.00 88.38 149 VAL A N 1
ATOM 1123 C CA . VAL A 1 149 ? -29.391 19.386 18.087 1.00 88.38 149 VAL A CA 1
ATOM 1124 C C . VAL A 1 149 ? -28.185 18.544 18.491 1.00 88.38 149 VAL A C 1
ATOM 1126 O O . VAL A 1 149 ? -28.233 17.811 19.478 1.00 88.38 149 VAL A O 1
ATOM 1129 N N . ILE A 1 150 ? -27.110 18.638 17.708 1.00 88.69 150 ILE A N 1
ATOM 1130 C CA . ILE A 1 150 ? -25.836 17.955 17.963 1.00 88.69 150 ILE A CA 1
ATOM 1131 C C . ILE A 1 150 ? -24.944 18.897 18.780 1.00 88.69 150 ILE A C 1
ATOM 1133 O O . ILE A 1 150 ? -24.625 19.998 18.333 1.00 88.69 150 ILE A O 1
ATOM 1137 N N . VAL A 1 151 ? -24.535 18.475 19.978 1.00 88.56 151 VAL A N 1
ATOM 1138 C CA . VAL A 1 151 ? -23.620 19.230 20.845 1.00 88.56 151 VAL A CA 1
ATOM 1139 C C . VAL A 1 151 ? -22.290 18.494 20.956 1.00 88.56 151 VAL A C 1
ATOM 1141 O O . VAL A 1 151 ? -22.201 17.454 21.609 1.00 88.56 151 VAL A O 1
ATOM 1144 N N . TYR A 1 152 ? -21.245 19.075 20.365 1.00 87.69 152 TYR A N 1
ATOM 1145 C CA . TYR A 1 152 ? -19.857 18.701 20.637 1.00 87.69 152 TYR A CA 1
ATOM 1146 C C . TYR A 1 152 ? -19.460 19.243 22.017 1.00 87.69 152 TYR A C 1
ATOM 1148 O O . TYR A 1 152 ? -19.462 20.455 22.244 1.00 87.69 152 TYR A O 1
ATOM 1156 N N . GLY A 1 153 ? -19.178 18.348 22.963 1.00 84.31 153 GLY A N 1
ATOM 1157 C CA . GLY A 1 153 ? -19.021 18.672 24.378 1.00 84.31 153 GLY A CA 1
ATOM 1158 C C . GLY A 1 153 ? -17.743 18.119 25.003 1.00 84.31 153 GLY A C 1
ATOM 1159 O O . GLY A 1 153 ? -17.410 16.947 24.859 1.00 84.31 153 GLY A O 1
ATOM 1160 N N . ALA A 1 154 ? -17.063 18.960 25.782 1.00 85.94 154 ALA A N 1
ATOM 1161 C CA . ALA A 1 154 ? -16.110 18.511 26.790 1.00 85.94 154 ALA A CA 1
ATOM 1162 C C . ALA A 1 154 ? -16.888 18.208 28.081 1.00 85.94 154 ALA A C 1
ATOM 1164 O O . ALA A 1 154 ? -17.360 19.141 28.734 1.00 85.94 154 ALA A O 1
ATOM 1165 N N . LEU A 1 155 ? -17.041 16.927 28.443 1.00 82.94 155 LEU A N 1
ATOM 1166 C CA . LEU A 1 155 ? -17.960 16.480 29.509 1.00 82.94 155 LEU A CA 1
ATOM 1167 C C . LEU A 1 155 ? -17.750 17.171 30.870 1.00 82.94 155 LEU A C 1
ATOM 1169 O O . LEU A 1 155 ? -18.703 17.382 31.613 1.00 82.94 155 LEU A O 1
ATOM 1173 N N . THR A 1 156 ? -16.512 17.545 31.195 1.00 79.81 156 THR A N 1
ATOM 1174 C CA . THR A 1 156 ? -16.127 18.210 32.453 1.00 79.81 156 THR A CA 1
ATOM 1175 C C . THR A 1 156 ? -16.259 19.742 32.416 1.00 79.81 156 THR A C 1
ATOM 1177 O O . THR A 1 156 ? -15.946 20.414 33.403 1.00 79.81 156 THR A O 1
ATOM 1180 N N . SER A 1 157 ? -16.700 20.329 31.297 1.00 86.69 157 SER A N 1
ATOM 1181 C CA . SER A 1 157 ? -16.772 21.783 31.124 1.00 86.69 157 SER A CA 1
ATOM 1182 C C . SER A 1 157 ? -18.050 22.403 31.714 1.00 86.69 157 SER A C 1
ATOM 1184 O O . SER A 1 157 ? -19.159 21.954 31.401 1.00 86.69 157 SER A O 1
ATOM 1186 N N . PRO A 1 158 ? -17.948 23.533 32.447 1.00 85.19 158 PRO A N 1
ATOM 1187 C CA . PRO A 1 158 ? -19.107 24.331 32.842 1.00 85.19 158 PRO A CA 1
ATOM 1188 C C . PRO A 1 158 ? -19.984 24.792 31.665 1.00 85.19 158 PRO A C 1
ATOM 1190 O O . PRO A 1 158 ? -21.194 24.932 31.842 1.00 85.19 158 PRO A O 1
ATOM 1193 N N . SER A 1 159 ? -19.404 25.011 30.474 1.00 87.38 159 SER A N 1
ATOM 1194 C CA . SER A 1 159 ? -20.165 25.408 29.279 1.00 87.38 159 SER A CA 1
ATOM 1195 C C . SER A 1 159 ? -21.024 24.262 28.742 1.00 87.38 159 SER A C 1
ATOM 1197 O O . SER A 1 159 ? -22.209 24.460 28.481 1.00 87.38 159 SER A O 1
ATOM 1199 N N . PHE A 1 160 ? -20.462 23.050 28.657 1.00 89.88 160 PHE A N 1
ATOM 1200 C CA . PHE A 1 160 ? -21.197 21.847 28.263 1.00 89.88 160 PHE A CA 1
ATOM 1201 C C . PHE A 1 160 ? -22.387 21.604 29.194 1.00 89.88 160 PHE A C 1
ATOM 1203 O O . PHE A 1 160 ? -23.506 21.428 28.716 1.00 89.88 160 PHE A O 1
ATOM 1210 N N . ARG A 1 161 ? -22.182 21.698 30.517 1.00 87.25 161 ARG A N 1
ATOM 1211 C CA . ARG A 1 161 ? -23.264 21.539 31.498 1.00 87.25 161 ARG A CA 1
ATOM 1212 C C . ARG A 1 161 ? -24.417 22.523 31.283 1.00 87.25 161 ARG A C 1
ATOM 1214 O O . ARG A 1 161 ? -25.567 22.107 31.364 1.00 87.25 161 ARG A O 1
ATOM 1221 N N . ALA A 1 162 ? -24.128 23.793 30.987 1.00 88.50 162 ALA A N 1
ATOM 1222 C CA . ALA A 1 162 ? -25.156 24.809 30.752 1.00 88.50 162 ALA A CA 1
ATOM 1223 C C . ALA A 1 162 ? -26.005 24.518 29.497 1.00 88.50 162 ALA A C 1
ATOM 1225 O O . ALA A 1 162 ? -27.230 24.676 29.523 1.00 88.50 162 ALA A O 1
ATOM 1226 N N . PHE A 1 163 ? -25.385 24.029 28.416 1.00 89.44 163 PHE A N 1
ATOM 1227 C CA . PHE A 1 163 ? -26.119 23.538 27.245 1.00 89.44 163 PHE A CA 1
ATOM 1228 C C . PHE A 1 163 ? -26.921 22.271 27.572 1.00 89.44 163 PHE A C 1
ATOM 1230 O O . PHE A 1 163 ? -28.111 22.206 27.267 1.00 89.44 163 PHE A O 1
ATOM 1237 N N . HIS A 1 164 ? -26.310 21.299 28.254 1.00 89.75 164 HIS A N 1
ATOM 1238 C CA . HIS A 1 164 ? -26.945 20.033 28.622 1.00 89.75 164 HIS A CA 1
ATOM 1239 C C . HIS A 1 164 ? -28.214 20.245 29.463 1.00 89.75 164 HIS A C 1
ATOM 1241 O O . HIS A 1 164 ? -29.284 19.763 29.092 1.00 89.75 164 HIS A O 1
ATOM 1247 N N . SER A 1 165 ? -28.149 21.065 30.520 1.00 88.69 165 SER A N 1
ATOM 1248 C CA . SER A 1 165 ? -29.317 21.407 31.348 1.00 88.69 165 SER A CA 1
ATOM 1249 C C . SER A 1 165 ? -30.425 22.148 30.590 1.00 88.69 165 SER A C 1
ATOM 1251 O O . SER A 1 165 ? -31.572 22.140 31.029 1.00 88.69 165 SER A O 1
ATOM 1253 N N . THR A 1 166 ? -30.097 22.784 29.462 1.00 90.94 166 THR A N 1
ATOM 1254 C CA . THR A 1 166 ? -31.058 23.509 28.617 1.00 90.94 166 THR A CA 1
ATOM 1255 C C . THR A 1 166 ? -31.757 22.576 27.622 1.00 90.94 166 THR A C 1
ATOM 1257 O O . THR A 1 166 ? -32.968 22.687 27.430 1.00 90.94 166 THR A O 1
ATOM 1260 N N . PHE A 1 167 ? -31.034 21.629 27.013 1.00 90.44 167 PHE A N 1
ATOM 1261 C CA . PHE A 1 167 ? -31.592 20.739 25.986 1.00 90.44 167 PHE A CA 1
ATOM 1262 C C . PHE A 1 167 ? -32.259 19.471 26.535 1.00 90.44 167 PHE A C 1
ATOM 1264 O O . PHE A 1 167 ? -33.263 19.045 25.967 1.00 90.44 167 PHE A O 1
ATOM 1271 N N . VAL A 1 168 ? -31.808 18.926 27.672 1.00 89.94 168 VAL A N 1
ATOM 1272 C CA . VAL A 1 168 ? -32.454 17.793 28.372 1.00 89.94 168 VAL A CA 1
ATOM 1273 C C . VAL A 1 168 ? -33.987 17.941 28.501 1.00 89.94 168 VAL A C 1
ATOM 1275 O O . VAL A 1 168 ? -34.701 17.051 28.033 1.00 89.94 168 VAL A O 1
ATOM 1278 N N . PRO A 1 169 ? -34.552 19.042 29.047 1.00 90.56 169 PRO A N 1
ATOM 1279 C CA . PRO A 1 169 ? -36.008 19.188 29.166 1.00 90.56 169 PRO A CA 1
ATOM 1280 C C . PRO A 1 169 ? -36.726 19.409 27.820 1.00 90.56 169 PRO A C 1
ATOM 1282 O O . PRO A 1 169 ? -37.910 19.088 27.691 1.00 90.56 169 PRO A O 1
ATOM 1285 N N . LEU A 1 170 ? -36.039 19.933 26.799 1.00 89.19 170 LEU A N 1
ATOM 1286 C CA . LEU A 1 170 ? -36.598 20.081 25.450 1.00 89.19 170 LEU A CA 1
ATOM 1287 C C . LEU A 1 170 ? -36.702 18.724 24.741 1.00 89.19 170 LEU A C 1
ATOM 1289 O O . LEU A 1 170 ? -37.709 18.449 24.090 1.00 89.19 170 LEU A O 1
ATOM 1293 N N . ALA A 1 171 ? -35.710 17.856 24.931 1.00 88.75 171 ALA A N 1
ATOM 1294 C CA . ALA A 1 171 ? -35.698 16.502 24.395 1.00 88.75 171 ALA A CA 1
ATOM 1295 C C . ALA A 1 171 ? -36.729 15.591 25.085 1.00 88.75 171 ALA A C 1
ATOM 1297 O O . ALA A 1 171 ? -37.507 14.918 24.415 1.00 88.75 171 ALA A O 1
ATOM 1298 N N . VAL A 1 172 ? -36.838 15.655 26.420 1.00 87.62 172 VAL A N 1
ATOM 1299 C CA . VAL A 1 172 ? -37.880 14.936 27.189 1.00 87.62 172 VAL A CA 1
ATOM 1300 C C . VAL A 1 172 ? -39.296 15.383 26.806 1.00 87.62 172 VAL A C 1
ATOM 1302 O O . VAL A 1 172 ? -40.228 14.586 26.859 1.00 87.62 172 VAL A O 1
ATOM 1305 N N . THR A 1 173 ? -39.475 16.636 26.371 1.00 86.44 173 THR A N 1
ATOM 1306 C CA . THR A 1 173 ? -40.758 17.122 25.828 1.00 86.44 173 THR A CA 1
ATOM 1307 C C . THR A 1 173 ? -40.927 16.885 24.320 1.00 86.44 173 THR A C 1
ATOM 1309 O O . THR A 1 173 ? -41.864 17.417 23.727 1.00 86.44 173 THR A O 1
ATOM 1312 N N . GLY A 1 174 ? -40.052 16.084 23.696 1.00 84.88 174 GLY A N 1
ATOM 1313 C CA . GLY A 1 174 ? -40.142 15.658 22.294 1.00 84.88 174 GLY A CA 1
ATOM 1314 C C . GLY A 1 174 ? -39.907 16.767 21.263 1.00 84.88 174 GLY A C 1
ATOM 1315 O O . GLY A 1 174 ? -40.295 16.611 20.107 1.00 84.88 174 GLY A O 1
ATOM 1316 N N . LYS A 1 175 ? -39.319 17.903 21.670 1.00 85.62 175 LYS A N 1
ATOM 1317 C CA . LYS A 1 175 ? -39.173 19.109 20.831 1.00 85.62 175 LYS A CA 1
ATOM 1318 C C . LYS A 1 175 ? -37.890 19.150 20.004 1.00 85.62 175 LYS A C 1
ATOM 1320 O O . LYS A 1 175 ? -37.809 19.965 19.092 1.00 85.62 175 LYS A O 1
ATOM 1325 N N . VAL A 1 176 ? -36.896 18.336 20.351 1.00 89.06 176 VAL A N 1
ATOM 1326 C CA . VAL A 1 176 ? -35.590 18.241 19.680 1.00 89.06 176 VAL A CA 1
ATOM 1327 C C . VAL A 1 176 ? -35.089 16.797 19.738 1.00 89.06 176 VAL A C 1
ATOM 1329 O O . VAL A 1 176 ? -35.315 16.124 20.743 1.00 89.06 176 VAL A O 1
ATOM 1332 N N . HIS A 1 177 ? -34.362 16.352 18.713 1.00 86.19 177 HIS A N 1
ATOM 1333 C CA . HIS A 1 177 ? -33.490 15.176 18.810 1.00 86.19 177 HIS A CA 1
ATOM 1334 C C . HIS A 1 177 ? -32.141 15.641 19.375 1.00 86.19 177 HIS A C 1
ATOM 1336 O O . HIS A 1 177 ? -31.353 16.261 18.658 1.00 86.19 177 HIS A O 1
ATOM 1342 N N . TYR A 1 178 ? -31.898 15.430 20.671 1.00 90.50 178 TYR A N 1
ATOM 1343 C CA . TYR A 1 178 ? -30.691 15.924 21.342 1.00 90.50 178 TYR A CA 1
ATOM 1344 C C . TYR A 1 178 ? -29.583 14.866 21.326 1.00 90.50 178 TYR A C 1
ATOM 1346 O O . TYR A 1 178 ? -29.738 13.796 21.908 1.00 90.50 178 TYR A O 1
ATOM 1354 N N . ILE A 1 179 ? -28.467 15.185 20.672 1.00 89.69 179 ILE A N 1
ATOM 1355 C CA . ILE A 1 179 ? -27.303 14.313 20.489 1.00 89.69 179 ILE A CA 1
ATOM 1356 C C . ILE A 1 179 ? -26.079 14.938 21.167 1.00 89.69 179 ILE A C 1
ATOM 1358 O O . ILE A 1 179 ? -25.836 16.142 21.038 1.00 89.69 179 ILE A O 1
ATOM 1362 N N . VAL A 1 180 ? -25.272 14.119 21.846 1.00 89.69 180 VAL A N 1
ATOM 1363 C CA . VAL A 1 180 ? -23.969 14.526 22.398 1.00 89.69 180 VAL A CA 1
ATOM 1364 C C . VAL A 1 180 ? -22.834 13.768 21.712 1.00 89.69 180 VAL A C 1
ATOM 1366 O O . VAL A 1 180 ? -22.848 12.542 21.646 1.00 89.69 180 VAL A O 1
ATOM 1369 N N . ARG A 1 181 ? -21.829 14.516 21.243 1.00 88.81 181 ARG A N 1
ATOM 1370 C CA . ARG A 1 181 ? -20.549 14.014 20.717 1.00 88.81 181 ARG A CA 1
ATOM 1371 C C . ARG A 1 181 ? -19.407 14.562 21.575 1.00 88.81 181 ARG A C 1
ATOM 1373 O O . ARG A 1 181 ? -19.514 15.673 22.095 1.00 88.81 181 ARG A O 1
ATOM 1380 N N . HIS A 1 182 ? -18.302 13.832 21.710 1.00 89.38 182 HIS A N 1
ATOM 1381 C CA . HIS A 1 182 ? -17.121 14.356 22.413 1.00 89.38 182 HIS A CA 1
ATOM 1382 C C . HIS A 1 182 ? -16.428 15.451 21.595 1.00 89.38 182 HIS A C 1
ATOM 1384 O O . HIS A 1 182 ? -16.382 15.381 20.367 1.00 89.38 182 HIS A O 1
ATOM 1390 N N . ALA A 1 183 ? -15.881 16.458 22.277 1.00 86.12 183 ALA A N 1
ATOM 1391 C CA . ALA A 1 183 ? -15.053 17.499 21.667 1.00 86.12 183 ALA A CA 1
ATOM 1392 C C . ALA A 1 183 ? -13.549 17.267 21.945 1.00 86.12 183 ALA A C 1
ATOM 1394 O O . ALA A 1 183 ? -13.199 16.883 23.071 1.00 86.12 183 ALA A O 1
ATOM 1395 N N . PRO A 1 184 ? -12.649 17.567 20.984 1.00 83.38 184 PRO A N 1
ATOM 1396 C CA . PRO A 1 184 ? -11.206 17.597 21.222 1.00 83.38 184 PRO A CA 1
ATOM 1397 C C . PRO A 1 184 ? -10.847 18.504 22.405 1.00 83.38 184 PRO A C 1
ATOM 1399 O O . PRO A 1 184 ? -11.388 19.600 22.545 1.00 83.38 184 PRO A O 1
ATOM 1402 N N . THR A 1 185 ? -9.939 18.049 23.267 1.00 79.31 185 THR A N 1
ATOM 1403 C CA . THR A 1 185 ? -9.610 18.724 24.534 1.00 79.31 185 THR A CA 1
ATOM 1404 C C . THR A 1 185 ? -8.125 18.569 24.846 1.00 79.31 185 THR A C 1
ATOM 1406 O O . THR A 1 185 ? -7.724 17.675 25.592 1.00 79.31 185 THR A O 1
ATOM 1409 N N . ASP A 1 186 ? -7.309 19.435 24.239 1.00 79.62 186 ASP A N 1
ATOM 1410 C CA . ASP A 1 186 ? -5.845 19.474 24.364 1.00 79.62 186 ASP A CA 1
ATOM 1411 C C . ASP A 1 186 ? -5.191 18.094 24.181 1.00 79.62 186 ASP A C 1
ATOM 1413 O O . ASP A 1 186 ? -4.428 17.602 25.019 1.00 79.62 186 ASP A O 1
ATOM 1417 N N . ASN A 1 187 ? -5.536 17.451 23.060 1.00 81.75 187 ASN A N 1
ATOM 1418 C CA . ASN A 1 187 ? -5.092 16.114 22.673 1.00 81.75 187 ASN A CA 1
ATOM 1419 C C . ASN A 1 187 ? -3.564 16.079 22.483 1.00 81.75 187 ASN A C 1
ATOM 1421 O O . ASN A 1 187 ? -3.043 16.373 21.410 1.00 81.75 187 ASN A O 1
ATOM 1425 N N . THR A 1 188 ? -2.850 15.732 23.552 1.00 81.50 188 THR A N 1
ATOM 1426 C CA . THR A 1 188 ? -1.389 15.871 23.688 1.00 81.50 188 THR A CA 1
ATOM 1427 C C . THR A 1 188 ? -0.705 14.592 24.169 1.00 81.50 188 THR A C 1
ATOM 1429 O O . THR A 1 188 ? 0.518 14.487 24.101 1.00 81.50 188 THR A O 1
ATOM 1432 N N . LEU A 1 189 ? -1.470 13.603 24.643 1.00 82.44 189 LEU A N 1
ATOM 1433 C CA . LEU A 1 189 ? -0.935 12.351 25.174 1.00 82.44 189 LEU A CA 1
ATOM 1434 C C . LEU A 1 189 ? -0.872 11.279 24.073 1.00 82.44 189 LEU A C 1
ATOM 1436 O O . LEU A 1 189 ? -1.889 11.035 23.418 1.00 82.44 189 LEU A O 1
ATOM 1440 N N . PRO A 1 190 ? 0.261 10.582 23.875 1.00 82.00 190 PRO A N 1
ATOM 1441 C CA . PRO A 1 190 ? 0.318 9.454 22.950 1.00 82.00 190 PRO A CA 1
ATOM 1442 C C . PRO A 1 190 ? -0.540 8.291 23.469 1.00 82.00 190 PRO A C 1
ATOM 1444 O O . PRO A 1 190 ? -0.458 7.925 24.645 1.00 82.00 190 PRO A O 1
ATOM 1447 N N . VAL A 1 191 ? -1.348 7.670 22.602 1.00 80.06 191 VAL A N 1
ATOM 1448 C CA . VAL A 1 191 ? -2.052 6.427 22.958 1.00 80.06 191 VAL A CA 1
ATOM 1449 C C . VAL A 1 191 ? -1.096 5.262 22.754 1.00 80.06 191 VAL A C 1
ATOM 1451 O O . VAL A 1 191 ? -0.842 4.838 21.627 1.00 80.06 191 VAL A O 1
ATOM 1454 N N . LEU A 1 192 ? -0.554 4.753 23.860 1.00 73.19 192 LEU A N 1
ATOM 1455 C CA . LEU A 1 192 ? 0.135 3.467 23.883 1.00 73.19 192 LEU A CA 1
ATOM 1456 C C . LEU A 1 192 ? -0.885 2.349 23.644 1.00 73.19 192 LEU A C 1
ATOM 1458 O O . LEU A 1 192 ? -1.919 2.298 24.311 1.00 73.19 192 LEU A O 1
ATOM 1462 N N . VAL A 1 193 ? -0.593 1.467 22.689 1.00 65.75 193 VAL A N 1
ATOM 1463 C CA . VAL A 1 193 ? -1.481 0.360 22.315 1.00 65.75 193 VAL A CA 1
ATOM 1464 C C . VAL A 1 193 ? -0.945 -0.942 22.905 1.00 65.75 193 VAL A C 1
ATOM 1466 O O . VAL A 1 193 ? 0.197 -1.329 22.657 1.00 65.75 193 VAL A O 1
ATOM 1469 N N . HIS A 1 194 ? -1.775 -1.629 23.690 1.00 59.06 194 HIS A N 1
ATOM 1470 C CA . HIS A 1 194 ? -1.400 -2.832 24.436 1.00 59.06 194 HIS A CA 1
ATOM 1471 C C . HIS A 1 194 ? -2.158 -4.075 23.940 1.00 59.06 194 HIS A C 1
ATOM 1473 O O . HIS A 1 194 ? -3.220 -3.967 23.334 1.00 59.06 194 HIS A O 1
ATOM 1479 N N . GLY A 1 195 ? -1.596 -5.266 24.182 1.00 51.62 195 GLY A N 1
ATOM 1480 C CA . GLY A 1 195 ? -2.126 -6.543 23.670 1.00 51.62 195 GLY A CA 1
ATOM 1481 C C . GLY A 1 195 ? -1.502 -7.031 22.353 1.00 51.62 195 GLY A C 1
ATOM 1482 O O . GLY A 1 195 ? -1.985 -8.007 21.790 1.00 51.62 195 GLY A O 1
ATOM 1483 N N . TYR A 1 196 ? -0.430 -6.381 21.883 1.00 51.25 196 TYR A N 1
ATOM 1484 C CA . TYR A 1 196 ? 0.239 -6.665 20.609 1.00 51.25 196 TYR A CA 1
ATOM 1485 C C . TYR A 1 196 ? 1.665 -7.182 20.853 1.00 51.25 196 TYR A C 1
ATOM 1487 O O . TYR A 1 196 ? 2.512 -6.468 21.388 1.00 51.25 196 TYR A O 1
ATOM 1495 N N . GLY A 1 197 ? 1.947 -8.417 20.442 1.00 48.28 197 GLY A N 1
ATOM 1496 C CA . GLY A 1 197 ? 3.305 -8.938 20.289 1.00 48.28 197 GLY A CA 1
ATOM 1497 C C . GLY A 1 197 ? 3.959 -8.373 19.017 1.00 48.28 197 GLY A C 1
ATOM 1498 O O . GLY A 1 197 ? 3.263 -8.241 18.006 1.00 48.28 197 GLY A O 1
ATOM 1499 N N . PRO A 1 198 ? 5.276 -8.076 18.996 1.00 49.28 198 PRO A N 1
ATOM 1500 C CA . PRO A 1 198 ? 5.928 -7.407 17.858 1.00 49.28 198 PRO A CA 1
ATOM 1501 C C . PRO A 1 198 ? 5.753 -8.093 16.492 1.00 49.28 198 PRO A C 1
ATOM 1503 O O . PRO A 1 198 ? 5.775 -7.430 15.459 1.00 49.28 198 PRO A O 1
ATOM 1506 N N . TRP A 1 199 ? 5.542 -9.413 16.474 1.00 51.72 199 TRP A N 1
ATOM 1507 C CA . TRP A 1 199 ? 5.299 -10.195 15.256 1.00 51.72 199 TRP A CA 1
ATOM 1508 C C . TRP A 1 199 ? 3.872 -10.068 14.694 1.00 51.72 199 TRP A C 1
ATOM 1510 O O . TRP A 1 199 ? 3.639 -10.432 13.547 1.00 51.72 199 TRP A O 1
ATOM 1520 N N . GLN A 1 200 ? 2.889 -9.595 15.466 1.00 58.97 200 GLN A N 1
ATOM 1521 C CA . GLN A 1 200 ? 1.484 -9.664 15.042 1.00 58.97 200 GLN A CA 1
ATOM 1522 C C . GLN A 1 200 ? 1.121 -8.597 14.003 1.00 58.97 200 GLN A C 1
ATOM 1524 O O . GLN A 1 200 ? 0.338 -8.874 13.099 1.00 58.97 200 GLN A O 1
ATOM 1529 N N . LEU A 1 201 ? 1.729 -7.407 14.074 1.00 59.69 201 LEU A N 1
ATOM 1530 C CA . LEU A 1 201 ? 1.564 -6.383 13.036 1.00 59.69 201 LEU A CA 1
ATOM 1531 C C . LEU A 1 201 ? 2.329 -6.743 11.756 1.00 59.69 201 LEU A C 1
ATOM 1533 O O . LEU A 1 201 ? 1.795 -6.569 10.664 1.00 59.69 201 LEU A O 1
ATOM 1537 N N . THR A 1 202 ? 3.531 -7.318 11.869 1.00 65.50 202 THR A N 1
ATOM 1538 C CA . THR A 1 202 ? 4.293 -7.780 10.694 1.00 65.50 202 THR A CA 1
ATOM 1539 C C . THR A 1 202 ? 3.666 -9.011 10.031 1.00 65.50 202 THR A C 1
ATOM 1541 O O . THR A 1 202 ? 3.866 -9.219 8.835 1.00 65.50 202 THR A O 1
ATOM 1544 N N . GLN A 1 203 ? 2.860 -9.795 10.761 1.00 74.06 203 GLN A N 1
ATOM 1545 C CA . GLN A 1 203 ? 2.101 -10.928 10.218 1.00 74.06 203 GLN A CA 1
ATOM 1546 C C . GLN A 1 203 ? 0.648 -10.614 9.811 1.00 74.06 203 GLN A C 1
ATOM 1548 O O . GLN A 1 203 ? -0.017 -11.496 9.266 1.00 74.06 203 GLN A O 1
ATOM 1553 N N . LEU A 1 204 ? 0.150 -9.383 10.003 1.00 81.38 204 LEU A N 1
ATOM 1554 C CA . LEU A 1 204 ? -1.254 -9.015 9.744 1.00 81.38 204 LEU A CA 1
ATOM 1555 C C . LEU A 1 204 ? -1.722 -9.359 8.316 1.00 81.38 204 LEU A C 1
ATOM 1557 O O . LEU A 1 204 ? -2.845 -9.827 8.140 1.00 81.38 204 LEU A O 1
ATOM 1561 N N . GLY A 1 205 ? -0.855 -9.192 7.311 1.00 83.50 205 GLY A N 1
ATOM 1562 C CA . GLY A 1 205 ? -1.150 -9.582 5.927 1.00 83.50 205 GLY A CA 1
ATOM 1563 C C . GLY A 1 205 ? -1.428 -11.082 5.781 1.00 83.50 205 GLY A C 1
ATOM 1564 O O . GLY A 1 205 ? -2.482 -11.461 5.279 1.00 83.50 205 GLY A O 1
ATOM 1565 N N . TYR A 1 206 ? -0.536 -11.940 6.289 1.00 86.75 206 TYR A N 1
ATOM 1566 C CA . TYR A 1 206 ? -0.706 -13.398 6.225 1.00 86.75 206 TYR A CA 1
ATOM 1567 C C . TYR A 1 206 ? -1.916 -13.878 7.047 1.00 86.75 206 TYR A C 1
ATOM 1569 O O . TYR A 1 206 ? -2.624 -14.790 6.620 1.00 86.75 206 TYR A O 1
ATOM 1577 N N . LEU A 1 207 ? -2.191 -13.243 8.195 1.00 85.38 207 LEU A N 1
ATOM 1578 C CA . LEU A 1 207 ? -3.381 -13.512 9.014 1.00 85.38 207 LEU A CA 1
ATOM 1579 C C . LEU A 1 207 ? -4.676 -13.165 8.265 1.00 85.38 207 LEU A C 1
ATOM 1581 O O . LEU A 1 207 ? -5.612 -13.964 8.256 1.00 85.38 207 LEU A O 1
ATOM 1585 N N . ALA A 1 208 ? -4.723 -12.015 7.583 1.00 87.06 208 ALA A N 1
ATOM 1586 C CA . ALA A 1 208 ? -5.848 -11.643 6.727 1.00 87.06 208 ALA A CA 1
ATOM 1587 C C . ALA A 1 208 ? -6.023 -12.629 5.557 1.00 87.06 208 ALA A C 1
ATOM 1589 O O . ALA A 1 208 ? -7.145 -13.066 5.299 1.00 87.06 208 ALA A O 1
ATOM 1590 N N . THR A 1 209 ? -4.932 -13.049 4.901 1.00 89.25 209 THR A N 1
ATOM 1591 C CA . THR A 1 209 ? -4.969 -14.075 3.845 1.00 89.25 209 THR A CA 1
ATOM 1592 C C . THR A 1 209 ? -5.547 -15.395 4.358 1.00 89.25 209 THR A C 1
ATOM 1594 O O . THR A 1 209 ? -6.477 -15.917 3.747 1.00 89.25 209 THR A O 1
ATOM 1597 N N . GLN A 1 210 ? -5.076 -15.921 5.496 1.00 87.44 210 GLN A N 1
ATOM 1598 C CA . GLN A 1 210 ? -5.637 -17.149 6.076 1.00 87.44 210 GLN A CA 1
ATOM 1599 C C . GLN A 1 210 ? -7.120 -16.997 6.438 1.00 87.44 210 GLN A C 1
ATOM 1601 O O . GLN A 1 210 ? -7.916 -17.880 6.134 1.00 87.44 210 GLN A O 1
ATOM 1606 N N . TYR A 1 211 ? -7.511 -15.872 7.039 1.00 85.88 211 TYR A N 1
ATOM 1607 C CA . TYR A 1 211 ? -8.899 -15.600 7.426 1.00 85.88 211 TYR A CA 1
ATOM 1608 C C . TYR A 1 211 ? -9.862 -15.515 6.232 1.00 85.88 211 TYR A C 1
ATOM 1610 O O . TYR A 1 211 ? -11.030 -15.886 6.353 1.00 85.88 211 TYR A O 1
ATOM 1618 N N . ILE A 1 212 ? -9.374 -15.058 5.075 1.00 90.12 212 ILE A N 1
ATOM 1619 C CA . ILE A 1 212 ? -10.100 -15.080 3.800 1.00 90.12 212 ILE A CA 1
ATOM 1620 C C . ILE A 1 212 ? -10.195 -16.510 3.256 1.00 90.12 212 ILE A C 1
ATOM 1622 O O . ILE A 1 212 ? -11.293 -16.978 2.963 1.00 90.12 212 ILE A O 1
ATOM 1626 N N . MET A 1 213 ? -9.066 -17.220 3.166 1.00 89.06 213 MET A N 1
ATOM 1627 C CA . MET A 1 213 ? -8.991 -18.567 2.580 1.00 89.06 213 MET A CA 1
ATOM 1628 C C . MET A 1 213 ? -9.699 -19.649 3.413 1.00 89.06 213 MET A C 1
ATOM 1630 O O . MET A 1 213 ? -10.086 -20.677 2.868 1.00 89.06 213 MET A O 1
ATOM 1634 N N . ALA A 1 214 ? -9.887 -19.428 4.718 1.00 87.62 214 ALA A N 1
ATOM 1635 C CA . ALA A 1 214 ? -10.597 -20.335 5.623 1.00 87.62 214 ALA A CA 1
ATOM 1636 C C . ALA A 1 214 ? -12.123 -20.097 5.693 1.00 87.62 214 ALA A C 1
ATOM 1638 O O . ALA A 1 214 ? -12.806 -20.740 6.491 1.00 87.62 214 ALA A O 1
ATOM 1639 N N . ALA A 1 215 ? -12.672 -19.163 4.908 1.00 90.88 215 ALA A N 1
ATOM 1640 C CA . ALA A 1 215 ? -14.107 -18.894 4.860 1.00 90.88 215 ALA A CA 1
ATOM 1641 C C . ALA A 1 215 ? -14.819 -19.721 3.773 1.00 90.88 215 ALA A C 1
ATOM 1643 O O . ALA A 1 215 ? -14.276 -19.932 2.696 1.00 90.88 215 ALA A O 1
ATOM 1644 N N . GLU A 1 216 ? -16.079 -20.098 4.020 1.00 93.31 216 GLU A N 1
ATOM 1645 C CA . GLU A 1 216 ? -16.952 -20.754 3.022 1.00 93.31 216 GLU A CA 1
ATOM 1646 C C . GLU A 1 216 ? -17.170 -19.895 1.760 1.00 93.31 216 GLU A C 1
ATOM 1648 O O . GLU A 1 216 ? -17.356 -20.420 0.667 1.00 93.31 216 GLU A O 1
ATOM 1653 N N . ASP A 1 217 ? -17.120 -18.569 1.917 1.00 94.50 217 ASP A N 1
ATOM 1654 C CA . ASP A 1 217 ? -17.169 -17.573 0.843 1.00 94.50 217 ASP A CA 1
ATOM 1655 C C . ASP A 1 217 ? -15.978 -16.605 1.003 1.00 94.50 217 ASP A C 1
ATOM 1657 O O . ASP A 1 217 ? -16.078 -15.605 1.733 1.00 94.50 217 ASP A O 1
ATOM 1661 N N . PRO A 1 218 ? -14.823 -16.904 0.372 1.00 94.62 218 PRO A N 1
ATOM 1662 C CA . PRO A 1 218 ? -13.631 -16.063 0.451 1.00 94.62 218 PRO A CA 1
ATOM 1663 C C . PRO A 1 218 ? -13.822 -14.679 -0.178 1.00 94.62 218 PRO A C 1
ATOM 1665 O O . PRO A 1 218 ? -13.267 -13.702 0.323 1.00 94.62 218 PRO A O 1
ATOM 1668 N N . LEU A 1 219 ? -14.624 -14.553 -1.242 1.00 91.19 219 LEU A N 1
ATOM 1669 C CA . LEU A 1 219 ? -14.793 -13.284 -1.958 1.00 91.19 219 LEU A CA 1
ATOM 1670 C C . LEU A 1 219 ? -15.564 -12.270 -1.101 1.00 91.19 219 LEU A C 1
ATOM 1672 O O . LEU A 1 219 ? -15.139 -11.126 -0.935 1.00 91.19 219 LEU A O 1
ATOM 1676 N N . LYS A 1 220 ? -16.656 -12.712 -0.472 1.00 91.19 220 LYS A N 1
ATOM 1677 C CA . LYS A 1 220 ? -17.426 -11.917 0.491 1.00 91.19 220 LYS A CA 1
ATOM 1678 C C . LYS A 1 220 ? -16.644 -11.652 1.776 1.00 91.19 220 LYS A C 1
ATOM 1680 O O . LYS A 1 220 ? -16.792 -10.585 2.372 1.00 91.19 220 LYS A O 1
ATOM 1685 N N . ARG A 1 221 ? -15.785 -12.590 2.200 1.00 91.44 221 ARG A N 1
ATOM 1686 C CA . ARG A 1 221 ? -14.877 -12.394 3.342 1.00 91.44 221 ARG A CA 1
ATOM 1687 C C . ARG A 1 221 ? -13.852 -11.296 3.062 1.00 91.44 221 ARG A C 1
ATOM 1689 O O . ARG A 1 221 ? -13.678 -10.427 3.912 1.00 91.44 221 ARG A O 1
ATOM 1696 N N . LEU A 1 222 ? -13.238 -11.308 1.876 1.00 91.75 222 LEU A N 1
ATOM 1697 C CA . LEU A 1 222 ? -12.342 -10.259 1.387 1.00 91.75 222 LEU A CA 1
ATOM 1698 C C . LEU A 1 222 ? -13.067 -8.909 1.332 1.00 91.75 222 LEU A C 1
ATOM 1700 O O . LEU A 1 222 ? -12.591 -7.955 1.937 1.00 91.75 222 LEU A O 1
ATOM 1704 N N . GLN A 1 223 ? -14.247 -8.836 0.706 1.00 89.06 223 GLN A N 1
ATOM 1705 C CA . GLN A 1 223 ? -15.034 -7.599 0.622 1.00 89.06 223 GLN A CA 1
ATOM 1706 C C . GLN A 1 223 ? -15.323 -6.994 2.008 1.00 89.06 223 GLN A C 1
ATOM 1708 O O . GLN A 1 223 ? -15.057 -5.814 2.237 1.00 89.06 223 GLN A O 1
ATOM 1713 N N . LEU A 1 224 ? -15.832 -7.805 2.943 1.00 86.31 224 LEU A N 1
ATOM 1714 C CA . LEU A 1 224 ? -16.157 -7.380 4.307 1.00 86.31 224 LEU A CA 1
ATOM 1715 C C . LEU A 1 224 ? -14.918 -6.875 5.066 1.00 86.31 224 LEU A C 1
ATOM 1717 O O . LEU A 1 224 ? -14.989 -5.853 5.757 1.00 86.31 224 LEU A O 1
ATOM 1721 N N . LEU A 1 225 ? -13.795 -7.585 4.917 1.00 86.50 225 LEU A N 1
ATOM 1722 C CA . LEU A 1 225 ? -12.511 -7.260 5.532 1.00 86.50 225 LEU A CA 1
ATOM 1723 C C . LEU A 1 225 ? -11.924 -5.966 4.959 1.00 86.50 225 LEU A C 1
ATOM 1725 O O . LEU A 1 225 ? -11.520 -5.110 5.738 1.00 86.50 225 LEU A O 1
ATOM 1729 N N . SER A 1 226 ? -11.924 -5.778 3.638 1.00 85.88 226 SER A N 1
ATOM 1730 C CA . SER A 1 226 ? -11.418 -4.559 2.992 1.00 85.88 226 SER A CA 1
ATOM 1731 C C . SER A 1 226 ? -12.251 -3.325 3.344 1.00 85.88 226 SER A C 1
ATOM 1733 O O . SER A 1 226 ? -11.686 -2.279 3.645 1.00 85.88 226 SER A O 1
ATOM 1735 N N . GLN A 1 227 ? -13.584 -3.441 3.374 1.00 82.69 227 GLN A N 1
ATOM 1736 C CA . GLN A 1 227 ? -14.481 -2.319 3.695 1.00 82.69 227 GLN A CA 1
ATOM 1737 C C . GLN A 1 227 ? -14.385 -1.841 5.153 1.00 82.69 227 GLN A C 1
ATOM 1739 O O . GLN A 1 227 ? -14.715 -0.696 5.443 1.00 82.69 227 GLN A O 1
ATOM 1744 N N . ASN A 1 228 ? -13.963 -2.706 6.080 1.00 79.75 228 ASN A N 1
ATOM 1745 C CA . ASN A 1 228 ? -13.970 -2.434 7.524 1.00 79.75 228 ASN A CA 1
ATOM 1746 C C . ASN A 1 228 ? -12.613 -2.758 8.176 1.00 79.75 228 ASN A C 1
ATOM 1748 O O . ASN A 1 228 ? -12.557 -3.148 9.347 1.00 79.75 228 ASN A O 1
ATOM 1752 N N . PHE A 1 229 ? -11.518 -2.639 7.419 1.00 77.25 229 PHE A N 1
ATOM 1753 C CA . PHE A 1 229 ? -10.217 -3.202 7.791 1.00 77.25 229 PHE A CA 1
ATOM 1754 C C . PHE A 1 229 ? -9.725 -2.825 9.201 1.00 77.25 229 PHE A C 1
ATOM 1756 O O . PHE A 1 229 ? -9.340 -3.743 9.925 1.00 77.25 229 PHE A O 1
ATOM 1763 N N . PRO A 1 230 ? -9.813 -1.562 9.678 1.00 75.75 230 PRO A N 1
ATOM 1764 C CA . PRO A 1 230 ? -9.365 -1.208 11.031 1.00 75.75 230 PRO A CA 1
ATOM 1765 C C . PRO A 1 230 ? -10.091 -1.973 12.149 1.00 75.75 230 PRO A C 1
ATOM 1767 O O . PRO A 1 230 ? -9.482 -2.319 13.158 1.00 75.75 230 PRO A O 1
ATOM 1770 N N . LYS A 1 231 ? -11.380 -2.292 11.962 1.00 71.81 231 LYS A N 1
ATOM 1771 C CA . LYS A 1 231 ? -12.185 -3.053 12.931 1.00 71.81 231 LYS A CA 1
ATOM 1772 C C . LYS A 1 231 ? -11.793 -4.532 12.954 1.00 71.81 231 LYS A C 1
ATOM 1774 O O . LYS A 1 231 ? -11.730 -5.137 14.023 1.00 71.81 231 LYS A O 1
ATOM 1779 N N . TYR A 1 232 ? -11.523 -5.116 11.786 1.00 72.38 232 TYR A N 1
ATOM 1780 C CA . TYR A 1 232 ? -11.142 -6.525 11.681 1.00 72.38 232 TYR A CA 1
ATOM 1781 C C . TYR A 1 232 ? -9.663 -6.774 12.002 1.00 72.38 232 TYR A C 1
ATOM 1783 O O . TYR A 1 232 ? -9.361 -7.803 12.598 1.00 72.38 232 TYR A O 1
ATOM 1791 N N . ALA A 1 233 ? -8.755 -5.839 11.707 1.00 68.69 233 ALA A N 1
ATOM 1792 C CA . ALA A 1 233 ? -7.323 -5.965 11.988 1.00 68.69 233 ALA A CA 1
ATOM 1793 C C . ALA A 1 233 ? -7.035 -6.248 13.473 1.00 68.69 233 ALA A C 1
ATOM 1795 O O . ALA A 1 233 ? -6.324 -7.204 13.784 1.00 68.69 233 ALA A O 1
ATOM 1796 N N . SER A 1 234 ? -7.661 -5.502 14.389 1.00 65.31 234 SER A N 1
ATOM 1797 C CA . SER A 1 234 ? -7.556 -5.745 15.835 1.00 65.31 234 SER A CA 1
ATOM 1798 C C . SER A 1 234 ? -8.032 -7.152 16.217 1.00 65.31 234 SER A C 1
ATOM 1800 O O . SER A 1 234 ? -7.373 -7.843 16.988 1.00 65.31 234 SER A O 1
ATOM 1802 N N . SER A 1 235 ? -9.142 -7.623 15.633 1.00 67.25 235 SER A N 1
ATOM 1803 C CA . SER A 1 235 ? -9.648 -8.980 15.883 1.00 67.25 235 SER A CA 1
ATOM 1804 C C . SER A 1 235 ? -8.727 -10.068 15.324 1.00 67.25 235 SER A C 1
ATOM 1806 O O . SER A 1 235 ? -8.607 -11.117 15.948 1.00 67.25 235 SER A O 1
ATOM 1808 N N . LEU A 1 236 ? -8.093 -9.846 14.169 1.00 72.25 236 LEU A N 1
ATOM 1809 C CA . LEU A 1 236 ? -7.170 -10.798 13.539 1.00 72.25 236 LEU A CA 1
ATOM 1810 C C . LEU A 1 236 ? -5.871 -10.937 14.334 1.00 72.25 236 LEU A C 1
ATOM 1812 O O . LEU A 1 236 ? -5.376 -12.047 14.515 1.00 72.25 236 LEU A O 1
ATOM 1816 N N . VAL A 1 237 ? -5.350 -9.820 14.846 1.00 65.62 237 VAL A N 1
ATOM 1817 C CA . VAL A 1 237 ? -4.167 -9.804 15.713 1.00 65.62 237 VAL A CA 1
ATOM 1818 C C . VAL A 1 237 ? -4.457 -10.480 17.052 1.00 65.62 237 VAL A C 1
ATOM 1820 O O . VAL A 1 237 ? -3.700 -11.355 17.469 1.00 65.62 237 VAL A O 1
ATOM 1823 N N . LEU A 1 238 ? -5.562 -10.125 17.715 1.00 58.94 238 LEU A N 1
ATOM 1824 C CA . LEU A 1 238 ? -5.903 -10.673 19.031 1.00 58.94 238 LEU A CA 1
ATOM 1825 C C . LEU A 1 238 ? -6.288 -12.165 18.991 1.00 58.94 238 LEU A C 1
ATOM 1827 O O . LEU A 1 238 ? -6.139 -12.852 20.000 1.00 58.94 238 LEU A O 1
ATOM 1831 N N . ALA A 1 239 ? -6.766 -12.679 17.852 1.00 55.16 239 ALA A N 1
ATOM 1832 C CA . ALA A 1 239 ? -7.305 -14.034 17.724 1.00 55.16 239 ALA A CA 1
ATOM 1833 C C . ALA A 1 239 ? -6.497 -14.946 16.779 1.00 55.16 239 ALA A C 1
ATOM 1835 O O . ALA A 1 239 ? -7.068 -15.567 15.880 1.00 55.16 239 ALA A O 1
ATOM 1836 N N . SER A 1 240 ? -5.180 -15.090 16.985 1.00 55.69 240 SER A N 1
ATOM 1837 C CA . SER A 1 240 ? -4.404 -16.175 16.354 1.00 55.69 240 SER A CA 1
ATOM 1838 C C . SER A 1 240 ? -3.097 -16.546 17.060 1.00 55.69 240 SER A C 1
ATOM 1840 O O . SER A 1 240 ? -2.456 -15.739 17.731 1.00 55.69 240 SER A O 1
ATOM 1842 N N . LYS A 1 241 ? -2.685 -17.806 16.857 1.00 63.78 241 LYS A N 1
ATOM 1843 C CA . LYS A 1 241 ? -1.299 -18.265 17.059 1.00 63.78 241 LYS A CA 1
ATOM 1844 C C . LYS A 1 241 ? -0.399 -17.673 15.952 1.00 63.78 241 LYS A C 1
ATOM 1846 O O . LYS A 1 241 ? -0.937 -17.268 14.924 1.00 63.78 241 LYS A O 1
ATOM 1851 N N . PRO A 1 242 ? 0.941 -17.651 16.102 1.00 66.19 242 PRO A N 1
ATOM 1852 C CA . PRO A 1 242 ? 1.830 -17.272 15.004 1.00 66.19 242 PRO A CA 1
ATOM 1853 C C . PRO A 1 242 ? 1.543 -18.085 13.736 1.00 66.19 242 PRO A C 1
ATOM 1855 O O . PRO A 1 242 ? 1.283 -19.290 13.819 1.00 66.19 242 PRO A O 1
ATOM 1858 N N . VAL A 1 243 ? 1.600 -17.429 12.577 1.00 79.31 243 VAL A N 1
ATOM 1859 C CA . VAL A 1 243 ? 1.380 -18.080 11.278 1.00 79.31 243 VAL A CA 1
ATOM 1860 C C . VAL A 1 243 ? 2.462 -19.153 11.065 1.00 79.31 243 VAL A C 1
ATOM 1862 O O . VAL A 1 243 ? 3.642 -18.845 11.252 1.00 79.31 243 VAL A O 1
ATOM 1865 N N . PRO A 1 244 ? 2.115 -20.405 10.695 1.00 86.44 244 PRO A N 1
ATOM 1866 C CA . PRO A 1 244 ? 3.107 -21.441 10.414 1.00 86.44 244 PRO A CA 1
ATOM 1867 C C . PRO A 1 244 ? 4.054 -21.011 9.291 1.00 86.44 244 PRO A C 1
ATOM 1869 O O . PRO A 1 244 ? 3.588 -20.543 8.253 1.00 86.44 244 PRO A O 1
ATOM 1872 N N . GLN A 1 245 ? 5.365 -21.208 9.477 1.00 83.44 245 GLN A N 1
ATOM 1873 C CA . GLN A 1 245 ? 6.383 -20.707 8.544 1.00 83.44 245 GLN A CA 1
ATOM 1874 C C . GLN A 1 245 ? 6.144 -21.175 7.101 1.00 83.44 245 GLN A C 1
ATOM 1876 O O . GLN A 1 245 ? 6.145 -20.344 6.203 1.00 83.44 245 GLN A O 1
ATOM 1881 N N . GLN A 1 246 ? 5.792 -22.451 6.898 1.00 88.06 246 GLN A N 1
ATOM 1882 C CA . GLN A 1 246 ? 5.431 -22.982 5.578 1.00 88.06 246 GLN A CA 1
ATOM 1883 C C . GLN A 1 246 ? 4.369 -22.123 4.875 1.00 88.06 246 GLN A C 1
ATOM 1885 O O . GLN A 1 246 ? 4.531 -21.788 3.714 1.00 88.06 246 GLN A O 1
ATOM 1890 N N . THR A 1 247 ? 3.322 -21.684 5.581 1.00 85.62 247 THR A N 1
ATOM 1891 C CA . THR A 1 247 ? 2.264 -20.855 4.981 1.00 85.62 247 THR A CA 1
ATOM 1892 C C . THR A 1 247 ? 2.718 -19.418 4.708 1.00 85.62 247 THR A C 1
ATOM 1894 O O . THR A 1 247 ? 2.193 -18.780 3.799 1.00 85.62 247 THR A O 1
ATOM 1897 N N . ILE A 1 248 ? 3.699 -18.898 5.455 1.00 83.81 248 ILE A N 1
ATOM 1898 C CA . ILE A 1 248 ? 4.372 -17.631 5.121 1.00 83.81 248 ILE A CA 1
ATOM 1899 C C . ILE A 1 248 ? 5.157 -17.801 3.814 1.00 83.81 248 ILE A C 1
ATOM 1901 O O . ILE A 1 248 ? 5.082 -16.940 2.938 1.00 83.81 248 ILE A O 1
ATOM 1905 N N . ASP A 1 249 ? 5.868 -18.917 3.667 1.00 86.50 249 ASP A N 1
ATOM 1906 C CA . ASP A 1 249 ? 6.690 -19.222 2.496 1.00 86.50 249 ASP A CA 1
ATOM 1907 C C . ASP A 1 249 ? 5.817 -19.476 1.249 1.00 86.50 249 ASP A C 1
ATOM 1909 O O . ASP A 1 249 ? 6.077 -18.895 0.195 1.00 86.50 249 ASP A O 1
ATOM 1913 N N . ASP A 1 250 ? 4.719 -20.229 1.385 1.00 88.12 250 ASP A N 1
ATOM 1914 C CA . ASP A 1 250 ? 3.722 -20.483 0.333 1.00 88.12 250 ASP A CA 1
ATOM 1915 C C . ASP A 1 250 ? 3.090 -19.171 -0.177 1.00 88.12 250 ASP A C 1
ATOM 1917 O O . ASP A 1 250 ? 3.017 -18.926 -1.386 1.00 88.12 250 ASP A O 1
ATOM 1921 N N . ILE A 1 251 ? 2.661 -18.289 0.741 1.00 85.75 251 ILE A N 1
ATOM 1922 C CA . ILE A 1 251 ? 2.080 -16.981 0.392 1.00 85.75 251 ILE A CA 1
ATOM 1923 C C . ILE A 1 251 ? 3.133 -16.081 -0.266 1.00 85.75 251 ILE A C 1
ATOM 1925 O O . ILE A 1 251 ? 2.822 -15.386 -1.234 1.00 85.75 251 ILE A O 1
ATOM 1929 N N . ASN A 1 252 ? 4.380 -16.093 0.213 1.00 84.00 252 ASN A N 1
ATOM 1930 C CA . ASN A 1 252 ? 5.452 -15.295 -0.382 1.00 84.00 252 ASN A CA 1
ATOM 1931 C C . ASN A 1 252 ? 5.892 -15.813 -1.758 1.00 84.00 252 ASN A C 1
ATOM 1933 O O . ASN A 1 252 ? 6.234 -14.999 -2.613 1.00 84.00 252 ASN A O 1
ATOM 1937 N N . HIS A 1 253 ? 5.815 -17.121 -2.015 1.00 84.38 253 HIS A N 1
ATOM 1938 C CA . HIS A 1 253 ? 6.020 -17.696 -3.344 1.00 84.38 253 HIS A CA 1
ATOM 1939 C C . HIS A 1 253 ? 4.908 -17.282 -4.324 1.00 84.38 253 HIS A C 1
ATOM 1941 O O . HIS A 1 253 ? 5.192 -16.825 -5.428 1.00 84.38 253 HIS A O 1
ATOM 1947 N N . ALA A 1 254 ? 3.635 -17.347 -3.916 1.00 81.00 254 ALA A N 1
ATOM 1948 C CA . ALA A 1 254 ? 2.535 -16.839 -4.743 1.00 81.00 254 ALA A CA 1
ATOM 1949 C C . ALA A 1 254 ? 2.663 -15.321 -5.000 1.00 81.00 254 ALA A C 1
ATOM 1951 O O . ALA A 1 254 ? 2.484 -14.845 -6.122 1.00 81.00 254 ALA A O 1
ATOM 1952 N N . ARG A 1 255 ? 3.042 -14.552 -3.971 1.00 78.75 255 ARG A N 1
ATOM 1953 C CA . ARG A 1 255 ? 3.275 -13.105 -4.071 1.00 78.75 255 ARG A CA 1
ATOM 1954 C C . ARG A 1 255 ? 4.461 -12.756 -4.975 1.00 78.75 255 ARG A C 1
ATOM 1956 O O . ARG A 1 255 ? 4.384 -11.752 -5.679 1.00 78.75 255 ARG A O 1
ATOM 1963 N N . SER A 1 256 ? 5.541 -13.540 -4.976 1.00 72.88 256 SER A N 1
ATOM 1964 C CA . SER A 1 256 ? 6.693 -13.273 -5.844 1.00 72.88 256 SER A CA 1
ATOM 1965 C C . SER A 1 256 ? 6.356 -13.503 -7.318 1.00 72.88 256 SER A C 1
ATOM 1967 O O . SER A 1 256 ? 6.731 -12.676 -8.141 1.00 72.88 256 SER A O 1
ATOM 1969 N N . GLN A 1 257 ? 5.552 -14.520 -7.650 1.00 74.88 257 GLN A N 1
ATOM 1970 C CA . GLN A 1 257 ? 5.043 -14.719 -9.014 1.00 74.88 257 GLN A CA 1
ATOM 1971 C C . GLN A 1 257 ? 4.207 -13.518 -9.496 1.00 74.88 257 GLN A C 1
ATOM 1973 O O . GLN A 1 257 ? 4.472 -12.973 -10.569 1.00 74.88 257 GLN A O 1
ATOM 1978 N N . VAL A 1 258 ? 3.270 -13.037 -8.667 1.00 74.94 258 VAL A N 1
ATOM 1979 C CA . VAL A 1 258 ? 2.474 -11.818 -8.931 1.00 74.94 258 VAL A CA 1
ATOM 1980 C C . VAL A 1 258 ? 3.367 -10.582 -9.110 1.00 74.94 258 VAL A C 1
ATOM 1982 O O . VAL A 1 258 ? 3.108 -9.757 -9.988 1.00 74.94 258 VAL A O 1
ATOM 1985 N N . ALA A 1 259 ? 4.439 -10.461 -8.320 1.00 68.69 259 ALA A N 1
ATOM 1986 C CA . ALA A 1 259 ? 5.406 -9.369 -8.425 1.00 68.69 259 ALA A CA 1
ATOM 1987 C C . ALA A 1 259 ? 6.187 -9.407 -9.750 1.00 68.69 259 ALA A C 1
ATOM 1989 O O . ALA A 1 259 ? 6.220 -8.408 -10.466 1.00 68.69 259 ALA A O 1
ATOM 1990 N N . THR A 1 260 ? 6.767 -10.559 -10.105 1.00 65.62 260 THR A N 1
ATOM 1991 C CA . THR A 1 260 ? 7.535 -10.751 -11.348 1.00 65.62 260 THR A CA 1
ATOM 1992 C C . THR A 1 260 ? 6.686 -10.481 -12.593 1.00 65.62 260 THR A C 1
ATOM 1994 O O . THR A 1 260 ? 7.185 -9.915 -13.562 1.00 65.62 260 THR A O 1
ATOM 1997 N N . GLN A 1 261 ? 5.393 -10.812 -12.557 1.00 67.81 261 GLN A N 1
ATOM 1998 C CA . GLN A 1 261 ? 4.449 -10.561 -13.653 1.00 67.81 261 GLN A CA 1
ATOM 1999 C C . GLN A 1 261 ? 3.853 -9.134 -13.663 1.00 67.81 261 GLN A C 1
ATOM 2001 O O . GLN A 1 261 ? 3.024 -8.832 -14.518 1.00 67.81 261 GLN A O 1
ATOM 2006 N N . ARG A 1 262 ? 4.261 -8.243 -12.742 1.00 66.50 262 ARG A N 1
ATOM 2007 C CA . ARG A 1 262 ? 3.717 -6.874 -12.566 1.00 66.50 262 ARG A CA 1
ATOM 2008 C C . ARG A 1 262 ? 2.201 -6.831 -12.293 1.00 66.50 262 ARG A C 1
ATOM 2010 O O . ARG A 1 262 ? 1.534 -5.857 -12.631 1.00 66.50 262 ARG A O 1
ATOM 2017 N N . LEU A 1 263 ? 1.647 -7.867 -11.658 1.00 74.75 263 LEU A N 1
ATOM 2018 C CA . LEU A 1 263 ? 0.203 -8.027 -11.417 1.00 74.75 263 LEU A CA 1
ATOM 2019 C C . LEU A 1 263 ? -0.270 -7.500 -10.048 1.00 74.75 263 LEU A C 1
ATOM 2021 O O . LEU A 1 263 ? -1.398 -7.770 -9.633 1.00 74.75 263 LEU A O 1
ATOM 2025 N N . TYR A 1 264 ? 0.564 -6.746 -9.325 1.00 73.69 264 TYR A N 1
ATOM 2026 C CA . TYR A 1 264 ? 0.161 -6.134 -8.056 1.00 73.69 264 TYR A CA 1
ATOM 2027 C C . TYR A 1 264 ? -1.059 -5.221 -8.234 1.00 73.69 264 TYR A C 1
ATOM 2029 O O . TYR A 1 264 ? -1.055 -4.329 -9.074 1.00 73.69 264 TYR A O 1
ATOM 2037 N N . ASN A 1 265 ? -2.085 -5.439 -7.405 1.00 73.25 265 ASN A N 1
ATOM 2038 C CA . ASN A 1 265 ? -3.341 -4.676 -7.364 1.00 73.25 265 ASN A CA 1
ATOM 2039 C C . ASN A 1 265 ? -4.144 -4.646 -8.686 1.00 73.25 265 ASN A C 1
ATOM 2041 O O . ASN A 1 265 ? -5.047 -3.821 -8.830 1.00 73.25 265 ASN A O 1
ATOM 2045 N N . ARG A 1 266 ? -3.854 -5.559 -9.625 1.00 79.25 266 ARG A N 1
ATOM 2046 C CA . ARG A 1 266 ? -4.492 -5.657 -10.948 1.00 79.25 266 ARG A CA 1
ATOM 2047 C C . ARG A 1 266 ? -5.390 -6.888 -11.052 1.00 79.25 266 ARG A C 1
ATOM 2049 O O . ARG A 1 266 ? -5.105 -7.924 -10.454 1.00 79.25 266 ARG A O 1
ATOM 2056 N N . ILE A 1 267 ? -6.458 -6.794 -11.844 1.00 79.94 267 ILE A N 1
ATOM 2057 C CA . ILE A 1 267 ? -7.284 -7.949 -12.231 1.00 79.94 267 ILE A CA 1
ATOM 2058 C C . ILE A 1 267 ? -6.928 -8.358 -13.656 1.00 79.94 267 ILE A C 1
ATOM 2060 O O . ILE A 1 267 ? -6.945 -7.533 -14.564 1.00 79.94 267 ILE A O 1
ATOM 2064 N N . VAL A 1 268 ? -6.642 -9.644 -13.864 1.00 78.06 268 VAL A N 1
ATOM 2065 C CA . VAL A 1 268 ? -6.395 -10.205 -15.197 1.00 78.06 268 VAL A CA 1
ATOM 2066 C C . VAL A 1 268 ? -7.704 -10.716 -15.799 1.00 78.06 268 VAL A C 1
ATOM 2068 O O . VAL A 1 268 ? -8.359 -11.589 -15.230 1.00 78.06 268 VAL A O 1
ATOM 2071 N N . VAL A 1 269 ? -8.070 -10.197 -16.969 1.00 77.12 269 VAL A N 1
ATOM 2072 C CA . VAL A 1 269 ? -9.242 -10.608 -17.755 1.00 77.12 269 VAL A CA 1
ATOM 2073 C C . VAL A 1 269 ? -8.752 -11.210 -19.068 1.00 77.12 269 VAL A C 1
ATOM 2075 O O . VAL A 1 269 ? -8.134 -10.516 -19.863 1.00 77.12 269 VAL A O 1
ATOM 2078 N N . ASN A 1 270 ? -8.995 -12.504 -19.301 1.00 70.62 270 ASN A N 1
ATOM 2079 C CA . ASN A 1 270 ? -8.558 -13.229 -20.511 1.00 70.62 270 ASN A CA 1
ATOM 2080 C C . ASN A 1 270 ? -7.043 -13.125 -20.842 1.00 70.62 270 ASN A C 1
ATOM 2082 O O . ASN A 1 270 ? -6.650 -13.367 -21.978 1.00 70.62 270 ASN A O 1
ATOM 2086 N N . GLY A 1 271 ? -6.198 -12.791 -19.857 1.00 68.94 271 GLY A N 1
ATOM 2087 C CA . GLY A 1 271 ? -4.757 -12.533 -20.023 1.00 68.94 271 GLY A CA 1
ATOM 2088 C C . GLY A 1 271 ? -4.370 -11.045 -20.021 1.00 68.94 271 GLY A C 1
ATOM 2089 O O . GLY A 1 271 ? -3.199 -10.725 -19.846 1.00 68.94 271 GLY A O 1
ATOM 2090 N N . LEU A 1 272 ? -5.335 -10.126 -20.135 1.00 73.06 272 LEU A N 1
ATOM 2091 C CA . LEU A 1 272 ? -5.116 -8.677 -20.089 1.00 73.06 272 LEU A CA 1
ATOM 2092 C C . LEU A 1 272 ? -5.154 -8.160 -18.636 1.00 73.06 272 LEU A C 1
ATOM 2094 O O . LEU A 1 272 ? -6.198 -8.283 -17.987 1.00 73.06 272 LEU A O 1
ATOM 2098 N N . PRO A 1 273 ? -4.067 -7.573 -18.098 1.00 74.94 273 PRO A N 1
ATOM 2099 C CA . PRO A 1 273 ? -4.063 -6.981 -16.764 1.00 74.94 273 PRO A CA 1
ATOM 2100 C C . PRO A 1 273 ? -4.706 -5.587 -16.769 1.00 74.94 273 PRO A C 1
ATOM 2102 O O . PRO A 1 273 ? -4.268 -4.695 -17.491 1.00 74.94 273 PRO A O 1
ATOM 2105 N N . VAL A 1 274 ? -5.709 -5.386 -15.918 1.00 77.94 274 VAL A N 1
ATOM 2106 C CA . VAL A 1 274 ? -6.416 -4.111 -15.730 1.00 77.94 274 VAL A CA 1
ATOM 2107 C C . VAL A 1 274 ? -6.115 -3.562 -14.340 1.00 77.94 274 VAL A C 1
ATOM 2109 O O . VAL A 1 274 ? -6.246 -4.278 -13.344 1.00 77.94 274 VAL A O 1
ATOM 2112 N N . ASP A 1 275 ? -5.718 -2.293 -14.272 1.00 76.94 275 ASP A N 1
ATOM 2113 C CA . ASP A 1 275 ? -5.517 -1.564 -13.020 1.00 76.94 275 ASP A CA 1
ATOM 2114 C C . ASP A 1 275 ? -6.765 -0.751 -12.666 1.00 76.94 275 ASP A C 1
ATOM 2116 O O . ASP A 1 275 ? -7.368 -0.111 -13.526 1.00 76.94 275 ASP A O 1
ATOM 2120 N N . PHE A 1 276 ? -7.164 -0.789 -11.397 1.00 70.75 276 PHE A N 1
ATOM 2121 C CA . PHE A 1 276 ? -8.300 -0.022 -10.874 1.00 70.75 276 PHE A CA 1
ATOM 2122 C C . PHE A 1 276 ? -7.860 1.220 -10.083 1.00 70.75 276 PHE A C 1
ATOM 2124 O O . PHE A 1 276 ? -8.706 1.993 -9.641 1.00 70.75 276 PHE A O 1
ATOM 2131 N N . ASN A 1 277 ? -6.550 1.404 -9.893 1.00 68.38 277 ASN A N 1
ATOM 2132 C CA . ASN A 1 277 ? -5.946 2.527 -9.171 1.00 68.38 277 ASN A CA 1
ATOM 2133 C C . ASN A 1 277 ? -5.419 3.610 -10.132 1.00 68.38 277 ASN A C 1
ATOM 2135 O O . ASN A 1 277 ? -4.986 4.674 -9.695 1.00 68.38 277 ASN A O 1
ATOM 2139 N N . GLU A 1 278 ? -5.436 3.335 -11.438 1.00 71.69 278 GLU A N 1
ATOM 2140 C CA . GLU A 1 278 ? -5.027 4.266 -12.485 1.00 71.69 278 GLU A CA 1
ATOM 2141 C C . GLU A 1 278 ? -5.972 5.477 -12.539 1.00 71.69 278 GLU A C 1
ATOM 2143 O O . GLU A 1 278 ? -7.193 5.330 -12.528 1.00 71.69 278 GLU A O 1
ATOM 2148 N N . TYR A 1 279 ? -5.413 6.687 -12.633 1.00 49.72 279 TYR A N 1
ATOM 2149 C CA . TYR A 1 279 ? -6.166 7.948 -12.519 1.00 49.72 279 TYR A CA 1
ATOM 2150 C C . TYR A 1 279 ? -7.246 8.135 -13.608 1.00 49.72 279 TYR A C 1
ATOM 2152 O O . TYR A 1 279 ? -8.171 8.927 -13.440 1.00 49.72 279 TYR A O 1
ATOM 2160 N N . GLY A 1 280 ? -7.145 7.396 -14.720 1.00 59.31 280 GLY A N 1
ATOM 2161 C CA . GLY A 1 280 ? -8.139 7.352 -15.796 1.00 59.31 280 GLY A CA 1
ATOM 2162 C C . GLY A 1 280 ? -9.153 6.200 -15.715 1.00 59.31 280 GLY A C 1
ATOM 2163 O O . GLY A 1 280 ? -9.965 6.065 -16.631 1.00 59.31 280 GLY A O 1
ATOM 2164 N N . PHE A 1 281 ? -9.123 5.347 -14.682 1.00 70.06 281 PHE A N 1
ATOM 2165 C CA . PHE A 1 281 ? -9.971 4.153 -14.636 1.00 70.06 281 PHE A CA 1
ATOM 2166 C C . PHE A 1 281 ? -11.469 4.495 -14.533 1.00 70.06 281 PHE A C 1
ATOM 2168 O O . PHE A 1 281 ? -11.935 5.101 -13.568 1.00 70.06 281 PHE A O 1
ATOM 2175 N N . ASN A 1 282 ? -12.249 4.026 -15.512 1.00 73.06 282 ASN A N 1
ATOM 2176 C CA . ASN A 1 282 ? -13.702 4.170 -15.549 1.00 73.06 282 ASN A CA 1
ATOM 2177 C C . ASN A 1 282 ? -14.390 2.799 -15.618 1.00 73.06 282 ASN A C 1
ATOM 2179 O O . ASN A 1 282 ? -14.270 2.072 -16.608 1.00 73.06 282 ASN A O 1
ATOM 2183 N N . ALA A 1 283 ? -15.200 2.482 -14.605 1.00 76.75 283 ALA A N 1
ATOM 2184 C CA . ALA A 1 283 ? -15.971 1.242 -14.542 1.00 76.75 283 ALA A CA 1
ATOM 2185 C C . ALA A 1 283 ? -16.923 1.047 -15.743 1.00 76.75 283 ALA A C 1
ATOM 2187 O O . ALA A 1 283 ? -17.160 -0.090 -16.153 1.00 76.75 283 ALA A O 1
ATOM 2188 N N . PHE A 1 284 ? -17.443 2.123 -16.347 1.00 75.69 284 PHE A N 1
ATOM 2189 C CA . PHE A 1 284 ? -18.311 2.023 -17.527 1.00 75.69 284 PHE A CA 1
ATOM 2190 C C . PHE A 1 284 ? -17.540 1.663 -18.803 1.00 75.69 284 PHE A C 1
ATOM 2192 O O . PHE A 1 284 ? -18.021 0.848 -19.592 1.00 75.69 284 PHE A O 1
ATOM 2199 N N . ASP A 1 285 ? -16.333 2.202 -18.995 1.00 74.81 285 ASP A N 1
ATOM 2200 C CA . ASP A 1 285 ? -15.478 1.828 -20.127 1.00 74.81 285 ASP A CA 1
ATOM 2201 C C . ASP A 1 285 ? -14.874 0.428 -19.937 1.00 74.81 285 ASP A C 1
ATOM 2203 O O . ASP A 1 285 ? -14.778 -0.333 -20.901 1.00 74.81 285 ASP A O 1
ATOM 2207 N N . PHE A 1 286 ? -14.599 0.013 -18.696 1.00 79.19 286 PHE A N 1
ATOM 2208 C CA . PHE A 1 286 ? -14.262 -1.377 -18.379 1.00 79.19 286 PHE A CA 1
ATOM 2209 C C . PHE A 1 286 ? -15.420 -2.342 -18.698 1.00 79.19 286 PHE A C 1
ATOM 2211 O O . PHE A 1 286 ? -15.214 -3.339 -19.388 1.00 79.19 286 PHE A O 1
ATOM 2218 N N . LEU A 1 287 ? -16.662 -2.024 -18.307 1.00 80.31 287 LEU A N 1
ATOM 2219 C CA . LEU A 1 287 ? -17.847 -2.808 -18.693 1.00 80.31 287 LEU A CA 1
ATOM 2220 C C . LEU A 1 287 ? -18.055 -2.848 -20.216 1.00 80.31 287 LEU A C 1
ATOM 2222 O O . LEU A 1 287 ? -18.467 -3.874 -20.761 1.00 80.31 287 LEU A O 1
ATOM 2226 N N . LYS A 1 288 ? -17.758 -1.759 -20.927 1.00 77.69 288 LYS A N 1
ATOM 2227 C CA . LYS A 1 288 ? -17.792 -1.702 -22.395 1.00 77.69 288 LYS A CA 1
ATOM 2228 C C . LYS A 1 288 ? -16.711 -2.590 -23.023 1.00 77.69 288 LYS A C 1
ATOM 2230 O O . LYS A 1 288 ? -17.012 -3.286 -23.990 1.00 77.69 288 LYS A O 1
ATOM 2235 N N . SER A 1 289 ? -15.510 -2.626 -22.441 1.00 78.38 289 SER A N 1
ATOM 2236 C CA . SER A 1 289 ? -14.427 -3.542 -22.824 1.00 78.38 289 SER A CA 1
ATOM 2237 C C . SER A 1 289 ? -14.829 -5.009 -22.620 1.00 78.38 289 SER A C 1
ATOM 2239 O O . SER A 1 289 ? -14.776 -5.793 -23.564 1.00 78.38 289 SER A O 1
ATOM 2241 N N . LEU A 1 290 ? -15.386 -5.359 -21.452 1.00 79.00 290 LEU A N 1
ATOM 2242 C CA . LEU A 1 290 ? -15.918 -6.701 -21.169 1.00 79.00 290 LEU A CA 1
ATOM 2243 C C . LEU A 1 290 ? -17.010 -7.137 -22.162 1.00 79.00 290 LEU A C 1
ATOM 2245 O O . LEU A 1 290 ? -17.042 -8.290 -22.584 1.00 79.00 290 LEU A O 1
ATOM 2249 N N . ASN A 1 291 ? -17.888 -6.223 -22.586 1.00 78.75 291 ASN A N 1
ATOM 2250 C CA . ASN A 1 291 ? -18.877 -6.504 -23.633 1.00 78.75 291 ASN A CA 1
ATOM 2251 C C . ASN A 1 291 ? -18.250 -6.678 -25.032 1.00 78.75 291 ASN A C 1
ATOM 2253 O O . ASN A 1 291 ? -18.844 -7.342 -25.883 1.00 78.75 291 ASN A O 1
ATOM 2257 N N . GLY A 1 292 ? -17.071 -6.102 -25.282 1.00 80.06 292 GLY A N 1
ATOM 2258 C CA . GLY A 1 292 ? -16.247 -6.390 -26.457 1.00 80.06 292 GLY A CA 1
ATOM 2259 C C . GLY A 1 292 ? -15.645 -7.794 -26.386 1.00 80.06 292 GLY A C 1
ATOM 2260 O O . GLY A 1 292 ? -15.882 -8.601 -27.281 1.00 80.06 292 GLY A O 1
ATOM 2261 N N . GLU A 1 293 ? -14.969 -8.113 -25.283 1.00 77.50 293 GLU A N 1
ATOM 2262 C CA . GLU A 1 293 ? -14.368 -9.426 -25.009 1.00 77.50 293 GLU A CA 1
ATOM 2263 C C . GLU A 1 293 ? -15.376 -10.579 -25.105 1.00 77.50 293 GLU A C 1
ATOM 2265 O O . GLU A 1 293 ? -15.099 -11.596 -25.738 1.00 77.50 293 GLU A O 1
ATOM 2270 N N . LEU A 1 294 ? -16.584 -10.420 -24.553 1.00 79.94 294 LEU A N 1
ATOM 2271 C CA . LEU A 1 294 ? -17.644 -11.429 -24.666 1.00 79.94 294 LEU A CA 1
ATOM 2272 C C . LEU A 1 294 ? -18.075 -11.660 -26.124 1.00 79.94 294 LEU A C 1
ATOM 2274 O O . LEU A 1 294 ? -18.262 -12.804 -26.534 1.00 79.94 294 LEU A O 1
ATOM 2278 N N . ARG A 1 295 ? -18.167 -10.601 -26.940 1.00 82.12 295 ARG A N 1
ATOM 2279 C CA . ARG A 1 295 ? -18.474 -10.724 -28.377 1.00 82.12 295 ARG A CA 1
ATOM 2280 C C . ARG A 1 295 ? -17.332 -11.375 -29.153 1.00 82.12 295 ARG A C 1
ATOM 2282 O O . ARG A 1 295 ? -17.600 -12.174 -30.048 1.00 82.12 295 ARG A O 1
ATOM 2289 N N . LEU A 1 296 ? -16.082 -11.063 -28.806 1.00 79.06 296 LEU A N 1
ATOM 2290 C CA . LEU A 1 296 ? -14.904 -11.711 -29.381 1.00 79.06 296 LEU A CA 1
ATOM 2291 C C . LEU A 1 296 ? -14.902 -13.206 -29.044 1.00 79.06 296 LEU A C 1
ATOM 2293 O O . LEU A 1 296 ? -14.793 -14.024 -29.957 1.00 79.06 296 LEU A O 1
ATOM 2297 N N . ALA A 1 297 ? -15.154 -13.577 -27.786 1.00 75.81 297 ALA A N 1
ATOM 2298 C CA . ALA A 1 297 ? -15.308 -14.967 -27.360 1.00 75.81 297 ALA A CA 1
ATOM 2299 C C . ALA A 1 297 ? -16.456 -15.690 -28.097 1.00 75.81 297 ALA A C 1
ATOM 2301 O O . ALA A 1 297 ? -16.258 -16.808 -28.570 1.00 75.81 297 ALA A O 1
ATOM 2302 N N . ASP A 1 298 ? -17.612 -15.044 -28.286 1.00 80.75 298 ASP A N 1
ATOM 2303 C CA . ASP A 1 298 ? -18.741 -15.574 -29.070 1.00 80.75 298 ASP A CA 1
ATOM 2304 C C . ASP A 1 298 ? -18.429 -15.745 -30.566 1.00 80.75 298 ASP A C 1
ATOM 2306 O O . ASP A 1 298 ? -19.064 -16.560 -31.243 1.00 80.75 298 ASP A O 1
ATOM 2310 N N . THR A 1 299 ? -17.511 -14.955 -31.132 1.00 82.19 299 THR A N 1
ATOM 2311 C CA . THR A 1 299 ? -17.010 -15.180 -32.499 1.00 82.19 299 THR A CA 1
ATOM 2312 C C . THR A 1 299 ? -15.944 -16.269 -32.541 1.00 82.19 299 THR A C 1
ATOM 2314 O O . THR A 1 299 ? -15.973 -17.109 -33.436 1.00 82.19 299 THR A O 1
ATOM 2317 N N . LEU A 1 300 ? -15.064 -16.324 -31.542 1.00 75.06 300 LEU A N 1
ATOM 2318 C CA . LEU A 1 300 ? -13.977 -17.293 -31.460 1.00 75.06 300 LEU A CA 1
ATOM 2319 C C . LEU A 1 300 ? -14.505 -18.715 -31.233 1.00 75.06 300 LEU A C 1
ATOM 2321 O O . LEU A 1 300 ? -14.062 -19.639 -31.903 1.00 75.06 300 LEU A O 1
ATOM 2325 N N . ALA A 1 301 ? -15.530 -18.886 -30.393 1.00 77.25 301 ALA A N 1
ATOM 2326 C CA . ALA A 1 301 ? -16.193 -20.170 -30.151 1.00 77.25 301 ALA A CA 1
ATOM 2327 C C . ALA A 1 301 ? -16.934 -20.736 -31.383 1.00 77.25 301 ALA A C 1
ATOM 2329 O O . ALA A 1 301 ? -17.239 -21.927 -31.425 1.00 77.25 301 ALA A O 1
ATOM 2330 N N . LYS A 1 302 ? -17.220 -19.904 -32.397 1.00 81.88 302 LYS A N 1
ATOM 2331 C CA . LYS A 1 302 ? -17.763 -20.341 -33.700 1.00 81.88 302 LYS A CA 1
ATOM 2332 C C . LYS A 1 302 ? -16.667 -20.764 -34.682 1.00 81.88 302 LYS A C 1
ATOM 2334 O O . LYS A 1 302 ? -16.971 -21.464 -35.642 1.00 81.88 302 LYS A O 1
ATOM 2339 N N . LEU A 1 303 ? -15.428 -20.322 -34.458 1.00 81.00 303 LEU A N 1
ATOM 2340 C CA . LEU A 1 303 ? -14.255 -20.635 -35.281 1.00 81.00 303 LEU A CA 1
ATOM 2341 C C . LEU A 1 303 ? -13.487 -21.845 -34.729 1.00 81.00 303 LEU A C 1
ATOM 2343 O O . LEU A 1 303 ? -13.099 -22.720 -35.497 1.00 81.00 303 LEU A O 1
ATOM 2347 N N . ASP A 1 304 ? -13.337 -21.930 -33.406 1.00 76.94 304 ASP A N 1
ATOM 2348 C CA . ASP A 1 304 ? -12.827 -23.095 -32.685 1.00 76.94 304 ASP A CA 1
ATOM 2349 C C . ASP A 1 304 ? -13.817 -23.543 -31.586 1.00 76.94 304 ASP A C 1
ATOM 2351 O O . ASP A 1 304 ? -13.718 -23.109 -30.432 1.00 76.94 304 ASP A O 1
ATOM 2355 N N . PRO A 1 305 ? -14.755 -24.454 -31.906 1.00 69.00 305 PRO A N 1
ATOM 2356 C CA . PRO A 1 305 ? -15.651 -25.055 -30.920 1.00 69.00 305 PRO A CA 1
ATOM 2357 C C . PRO A 1 305 ? -14.964 -26.095 -30.012 1.00 69.00 305 PRO A C 1
ATOM 2359 O O . PRO A 1 305 ? -15.611 -26.618 -29.108 1.00 69.00 305 PRO A O 1
ATOM 2362 N N . THR A 1 306 ? -13.679 -26.415 -30.224 1.00 71.69 306 THR A N 1
ATOM 2363 C CA . THR A 1 306 ? -12.902 -27.308 -29.340 1.00 71.69 306 THR A CA 1
ATOM 2364 C C . THR A 1 306 ? -12.208 -26.560 -28.198 1.00 71.69 306 THR A C 1
ATOM 2366 O O . THR A 1 306 ? -11.777 -27.183 -27.229 1.00 71.69 306 THR A O 1
ATOM 2369 N N . GLY A 1 307 ? -12.144 -25.225 -28.264 1.00 67.00 307 GLY A N 1
ATOM 2370 C CA . GLY A 1 307 ? -11.629 -24.371 -27.190 1.00 67.00 307 GLY A CA 1
ATOM 2371 C C . GLY A 1 307 ? -10.102 -24.336 -27.058 1.00 67.00 307 GLY A C 1
ATOM 2372 O O . GLY A 1 307 ? -9.594 -23.747 -26.101 1.00 67.00 307 GLY A O 1
ATOM 2373 N N . SER A 1 308 ? -9.366 -24.907 -28.013 1.00 67.75 308 SER A N 1
ATOM 2374 C CA . SER A 1 308 ? -7.900 -24.876 -28.070 1.00 67.75 308 SER A CA 1
ATOM 2375 C C . SER A 1 308 ? -7.335 -23.449 -28.087 1.00 67.75 308 SER A C 1
ATOM 2377 O O . SER A 1 308 ? -6.402 -23.156 -27.340 1.00 67.75 308 SER A O 1
ATOM 2379 N N . ILE A 1 309 ? -7.953 -22.520 -28.830 1.00 64.38 309 ILE A N 1
ATOM 2380 C CA . ILE A 1 309 ? -7.523 -21.112 -28.856 1.00 64.38 309 ILE A CA 1
ATOM 2381 C C . ILE A 1 309 ? -7.791 -20.440 -27.499 1.00 64.38 309 ILE A C 1
ATOM 2383 O O . ILE A 1 309 ? -6.977 -19.649 -27.032 1.00 64.38 309 ILE A O 1
ATOM 2387 N N . LYS A 1 310 ? -8.879 -20.799 -26.803 1.00 64.19 310 LYS A N 1
ATOM 2388 C CA . LYS A 1 310 ? -9.174 -20.265 -25.461 1.00 64.19 310 LYS A CA 1
ATOM 2389 C C . LYS A 1 310 ? -8.152 -20.735 -24.418 1.00 64.19 310 LYS A C 1
ATOM 2391 O O . LYS A 1 310 ? -7.800 -19.966 -23.528 1.00 64.19 310 LYS A O 1
ATOM 2396 N N . ALA A 1 311 ? -7.647 -21.965 -24.542 1.00 65.19 311 ALA A N 1
ATOM 2397 C CA . ALA A 1 311 ? -6.523 -22.437 -23.735 1.00 65.19 311 ALA A CA 1
ATOM 2398 C C . ALA A 1 311 ? -5.223 -21.687 -24.086 1.00 65.19 311 ALA A C 1
ATOM 2400 O O . ALA A 1 311 ? -4.513 -21.244 -23.184 1.00 65.19 311 ALA A O 1
ATOM 2401 N N . ALA A 1 312 ? -4.957 -21.463 -25.380 1.00 61.25 312 ALA A N 1
ATOM 2402 C CA . ALA A 1 312 ? -3.797 -20.699 -25.839 1.00 61.25 312 ALA A CA 1
ATOM 2403 C C . ALA A 1 312 ? -3.802 -19.247 -25.320 1.00 61.25 312 ALA A C 1
ATOM 2405 O O . ALA A 1 312 ? -2.775 -18.782 -24.832 1.00 61.25 312 ALA A O 1
ATOM 2406 N N . MET A 1 313 ? -4.949 -18.555 -25.325 1.00 62.22 313 MET A N 1
ATOM 2407 C CA . MET A 1 313 ? -5.084 -17.200 -24.759 1.00 62.22 313 MET A CA 1
ATOM 2408 C C . MET A 1 313 ? -4.643 -17.133 -23.289 1.00 62.22 313 MET A C 1
ATOM 2410 O O . MET A 1 313 ? -3.955 -16.194 -22.903 1.00 62.22 313 MET A O 1
ATOM 2414 N N . GLY A 1 314 ? -4.950 -18.159 -22.485 1.00 59.62 314 GLY A N 1
ATOM 2415 C CA . GLY A 1 314 ? -4.469 -18.253 -21.101 1.00 59.62 314 GLY A CA 1
ATOM 2416 C C . GLY A 1 314 ? -2.942 -18.357 -20.983 1.00 59.62 314 GLY A C 1
ATOM 2417 O O . GLY A 1 314 ? -2.367 -17.832 -20.034 1.00 59.62 314 GLY A O 1
ATOM 2418 N N . SER A 1 315 ? -2.273 -18.979 -21.961 1.00 57.97 315 SER A N 1
ATOM 2419 C CA . SER A 1 315 ? -0.802 -19.029 -22.041 1.00 57.97 315 SER A CA 1
ATOM 2420 C C . SER A 1 315 ? -0.157 -17.794 -22.682 1.00 57.97 315 SER A C 1
ATOM 2422 O O . SER A 1 315 ? 1.014 -17.537 -22.425 1.00 57.97 315 SER A O 1
ATOM 2424 N N . LEU A 1 316 ? -0.909 -16.987 -23.444 1.00 52.56 316 LEU A N 1
ATOM 2425 C CA . LEU A 1 316 ? -0.449 -15.697 -23.983 1.00 52.56 316 LEU A CA 1
ATOM 2426 C C . LEU A 1 316 ? -0.389 -14.580 -22.920 1.00 52.56 316 LEU A C 1
ATOM 2428 O O . LEU A 1 316 ? -0.038 -13.449 -23.238 1.00 52.56 316 LEU A O 1
ATOM 2432 N N . SER A 1 317 ? -0.653 -14.893 -21.645 1.00 49.66 317 SER A N 1
ATOM 2433 C CA . SER A 1 317 ? -0.472 -13.993 -20.494 1.00 49.66 317 SER A CA 1
ATOM 2434 C C . SER A 1 317 ? 1.008 -13.702 -20.152 1.00 49.66 317 SER A C 1
ATOM 2436 O O . SER A 1 317 ? 1.330 -13.353 -19.013 1.00 49.66 317 SER A O 1
ATOM 2438 N N . SER A 1 318 ? 1.922 -13.825 -21.118 1.00 49.56 318 SER A N 1
ATOM 2439 C CA . SER A 1 318 ? 3.225 -13.168 -21.063 1.00 49.56 318 SER A CA 1
ATOM 2440 C C . SER A 1 318 ? 2.998 -11.657 -21.066 1.00 49.56 318 SER A C 1
ATOM 2442 O O . SER A 1 318 ? 2.575 -11.094 -22.077 1.00 49.56 318 SER A O 1
ATOM 2444 N N . ALA A 1 319 ? 3.276 -10.996 -19.940 1.00 50.84 319 ALA A N 1
ATOM 2445 C CA . ALA A 1 319 ? 3.382 -9.541 -19.917 1.00 50.84 319 ALA A CA 1
ATOM 2446 C C . ALA A 1 319 ? 4.391 -9.096 -20.996 1.00 50.84 319 ALA A C 1
ATOM 2448 O O . ALA A 1 319 ? 5.388 -9.798 -21.186 1.00 50.84 319 ALA A O 1
ATOM 2449 N N . PRO A 1 320 ? 4.164 -7.967 -21.695 1.00 53.19 320 PRO A N 1
ATOM 2450 C CA . PRO A 1 320 ? 5.111 -7.488 -22.690 1.00 53.19 320 PRO A CA 1
ATOM 2451 C C . PRO A 1 320 ? 6.474 -7.284 -22.026 1.00 53.19 320 PRO A C 1
ATOM 2453 O O . PRO A 1 320 ? 6.597 -6.538 -21.049 1.00 53.19 320 PRO A O 1
ATOM 2456 N N . SER A 1 321 ? 7.490 -7.966 -22.547 1.00 57.66 321 SER A N 1
ATOM 2457 C CA . SER A 1 321 ? 8.879 -7.683 -22.228 1.00 57.66 321 SER A CA 1
ATOM 2458 C C . SER A 1 321 ? 9.168 -6.228 -22.599 1.00 57.66 321 SER A C 1
ATOM 2460 O O . SER A 1 321 ? 8.796 -5.756 -23.674 1.00 57.66 321 SER A O 1
ATOM 2462 N N . ASP A 1 322 ? 9.794 -5.479 -21.685 1.00 66.75 322 ASP A N 1
ATOM 2463 C CA . ASP A 1 322 ? 10.242 -4.129 -22.021 1.00 66.75 322 ASP A CA 1
ATOM 2464 C C . ASP A 1 322 ? 11.347 -4.261 -23.077 1.00 66.75 322 ASP A C 1
ATOM 2466 O O . ASP A 1 322 ? 12.455 -4.699 -22.756 1.00 66.75 322 ASP A O 1
ATOM 2470 N N . VAL A 1 323 ? 11.047 -3.884 -24.321 1.00 73.00 323 VAL A N 1
ATOM 2471 C CA . VAL A 1 323 ? 11.990 -3.992 -25.439 1.00 73.00 323 VAL A CA 1
ATOM 2472 C C . VAL A 1 323 ? 13.266 -3.209 -25.127 1.00 73.00 323 VAL A C 1
ATOM 2474 O O . VAL A 1 323 ? 13.215 -2.011 -24.826 1.00 73.00 323 VAL A O 1
ATOM 2477 N N . ARG A 1 324 ? 14.417 -3.887 -25.203 1.00 80.50 324 ARG A N 1
ATOM 2478 C CA . ARG A 1 324 ? 15.734 -3.281 -24.969 1.00 80.50 324 ARG A CA 1
ATOM 2479 C C . ARG A 1 324 ? 16.390 -2.868 -26.281 1.00 80.50 324 ARG A C 1
ATOM 2481 O O . ARG A 1 324 ? 16.221 -3.520 -27.308 1.00 80.50 324 ARG A O 1
ATOM 2488 N N . ILE A 1 325 ? 17.193 -1.813 -26.226 1.00 79.56 325 ILE A N 1
ATOM 2489 C CA . ILE A 1 325 ? 18.115 -1.396 -27.280 1.00 79.56 325 ILE A CA 1
ATOM 2490 C C . ILE A 1 325 ? 19.558 -1.359 -26.764 1.00 79.56 325 ILE A C 1
ATOM 2492 O O . ILE A 1 325 ? 19.807 -1.042 -25.599 1.00 79.56 325 ILE A O 1
ATOM 2496 N N . SER A 1 326 ? 20.524 -1.650 -27.634 1.00 77.56 326 SER A N 1
ATOM 2497 C CA . SER A 1 326 ? 21.950 -1.581 -27.294 1.00 77.56 326 SER A CA 1
ATOM 2498 C C . SER A 1 326 ? 22.546 -0.197 -27.586 1.00 77.56 326 SER A C 1
ATOM 2500 O O . SER A 1 326 ? 22.665 0.209 -28.746 1.00 77.56 326 SER A O 1
ATOM 2502 N N . LEU A 1 327 ? 22.947 0.509 -26.520 1.00 70.31 327 LEU A N 1
ATOM 2503 C CA . LEU A 1 327 ? 23.517 1.869 -26.545 1.00 70.31 327 LEU A CA 1
ATOM 2504 C C . LEU A 1 327 ? 25.030 1.950 -26.274 1.00 70.31 327 LEU A C 1
ATOM 2506 O O . LEU A 1 327 ? 25.559 3.048 -26.103 1.00 70.31 327 LEU A O 1
ATOM 2510 N N . ARG A 1 328 ? 25.747 0.823 -26.190 1.00 67.00 328 ARG A N 1
ATOM 2511 C CA . ARG A 1 328 ? 27.178 0.863 -25.857 1.00 67.00 328 ARG A CA 1
ATOM 2512 C C . ARG A 1 328 ? 27.993 1.485 -26.996 1.00 67.00 328 ARG A C 1
ATOM 2514 O O . ARG A 1 328 ? 27.864 1.061 -28.142 1.00 67.00 328 ARG A O 1
ATOM 2521 N N . GLY A 1 329 ? 28.842 2.452 -26.656 1.00 63.62 329 GLY A N 1
ATOM 2522 C CA . GLY A 1 329 ? 29.839 3.011 -27.567 1.00 63.62 329 GLY A CA 1
ATOM 2523 C C . GLY A 1 329 ? 31.089 2.131 -27.707 1.00 63.62 329 GLY A C 1
ATOM 2524 O O . GLY A 1 329 ? 31.238 1.144 -26.977 1.00 63.62 329 GLY A O 1
ATOM 2525 N N . PRO A 1 330 ? 32.012 2.485 -28.619 1.00 58.56 330 PRO A N 1
ATOM 2526 C CA . PRO A 1 330 ? 33.363 1.926 -28.643 1.00 58.56 330 PRO A CA 1
ATOM 2527 C C . PRO A 1 330 ? 34.112 2.236 -27.338 1.00 58.56 330 PRO A C 1
ATOM 2529 O O . PRO A 1 330 ? 33.883 3.275 -26.728 1.00 58.56 330 PRO A O 1
ATOM 2532 N N . VAL A 1 331 ? 35.044 1.365 -26.934 1.00 54.19 331 VAL A N 1
ATOM 2533 C CA . VAL A 1 331 ? 35.839 1.547 -25.697 1.00 54.19 331 VAL A CA 1
ATOM 2534 C C . VAL A 1 331 ? 36.684 2.828 -25.745 1.00 54.19 331 VAL A C 1
ATOM 2536 O O . VAL A 1 331 ? 36.767 3.541 -24.751 1.00 54.19 331 VAL A O 1
ATOM 2539 N N . ASP A 1 332 ? 37.236 3.143 -26.918 1.00 55.84 332 ASP A N 1
ATOM 2540 C CA . ASP A 1 332 ? 38.009 4.361 -27.195 1.00 55.84 332 ASP A CA 1
ATOM 2541 C C . ASP A 1 332 ? 37.172 5.425 -27.946 1.00 55.84 332 ASP A C 1
ATOM 2543 O O . ASP A 1 332 ? 37.717 6.211 -28.718 1.00 55.84 332 ASP A O 1
ATOM 2547 N N . GLY A 1 333 ? 35.838 5.401 -27.814 1.00 57.34 333 GLY A N 1
ATOM 2548 C CA . GLY A 1 333 ? 34.918 6.261 -28.570 1.00 57.34 333 GLY A CA 1
ATOM 2549 C C . GLY A 1 333 ? 34.321 7.408 -27.752 1.00 57.34 333 GLY A C 1
ATOM 2550 O O . GLY A 1 333 ? 33.924 7.228 -26.604 1.00 57.34 333 GLY A O 1
ATOM 2551 N N . ASP A 1 334 ? 34.169 8.578 -28.372 1.00 56.91 334 ASP A N 1
ATOM 2552 C CA . ASP A 1 334 ? 33.688 9.803 -27.712 1.00 56.91 334 ASP A CA 1
ATOM 2553 C C . ASP A 1 334 ? 32.180 9.839 -27.380 1.00 56.91 334 ASP A C 1
ATOM 2555 O O . ASP A 1 334 ? 31.683 10.832 -26.841 1.00 56.91 334 ASP A O 1
ATOM 2559 N N . ALA A 1 335 ? 31.426 8.783 -27.702 1.00 60.12 335 ALA A N 1
ATOM 2560 C CA . ALA A 1 335 ? 30.006 8.667 -27.378 1.00 60.12 335 ALA A CA 1
ATOM 2561 C C . ALA A 1 335 ? 29.610 7.213 -27.036 1.00 60.12 335 ALA A C 1
ATOM 2563 O O . ALA A 1 335 ? 30.034 6.297 -27.745 1.00 60.12 335 ALA A O 1
ATOM 2564 N N . PRO A 1 336 ? 28.751 6.987 -26.019 1.00 63.47 336 PRO A N 1
ATOM 2565 C CA . PRO A 1 336 ? 28.128 7.995 -25.159 1.00 63.47 336 PRO A CA 1
ATOM 2566 C C . PRO A 1 336 ? 29.112 8.603 -24.142 1.00 63.47 336 PRO A C 1
ATOM 2568 O O . PRO A 1 336 ? 30.090 7.983 -23.738 1.00 63.47 336 PRO A O 1
ATOM 2571 N N . LEU A 1 337 ? 28.841 9.838 -23.716 1.00 62.69 337 LEU A N 1
ATOM 2572 C CA . LEU A 1 337 ? 29.664 10.578 -22.756 1.00 62.69 337 LEU A CA 1
ATOM 2573 C C . LEU A 1 337 ? 29.385 10.091 -21.326 1.00 62.69 337 LEU A C 1
ATOM 2575 O O . LEU A 1 337 ? 28.436 10.538 -20.683 1.00 62.69 337 LEU A O 1
ATOM 2579 N N . TYR A 1 338 ? 30.220 9.186 -20.819 1.00 62.53 338 TYR A N 1
ATOM 2580 C CA . TYR A 1 338 ? 30.127 8.691 -19.444 1.00 62.53 338 TYR A CA 1
ATOM 2581 C C . TYR A 1 338 ? 30.461 9.799 -18.424 1.00 62.53 338 TYR A C 1
ATOM 2583 O O . TYR A 1 338 ? 31.536 10.401 -18.470 1.00 62.53 338 TYR A O 1
ATOM 2591 N N . LEU A 1 339 ? 29.527 10.073 -17.503 1.00 58.72 339 LEU A N 1
ATOM 2592 C CA . LEU A 1 339 ? 29.686 11.078 -16.438 1.00 58.72 339 LEU A CA 1
ATOM 2593 C C . LEU A 1 339 ? 30.328 10.504 -15.163 1.00 58.72 339 LEU A C 1
ATOM 2595 O O . LEU A 1 339 ? 31.146 11.187 -14.544 1.00 58.72 339 LEU A O 1
ATOM 2599 N N . ASN A 1 340 ? 29.970 9.261 -14.825 1.00 55.56 340 ASN A N 1
ATOM 2600 C CA . ASN A 1 340 ? 30.404 8.513 -13.643 1.00 55.56 340 ASN A CA 1
ATOM 2601 C C . ASN A 1 340 ? 30.982 7.157 -14.081 1.00 55.56 340 ASN A C 1
ATOM 2603 O O . ASN A 1 340 ? 30.491 6.561 -15.043 1.00 55.56 340 ASN A O 1
ATOM 2607 N N . SER A 1 341 ? 31.949 6.641 -13.326 1.00 62.25 341 SER A N 1
ATOM 2608 C CA . SER A 1 341 ? 32.607 5.350 -13.534 1.00 62.25 341 SER A CA 1
ATOM 2609 C C . SER A 1 341 ? 32.708 4.615 -12.195 1.00 62.25 341 SER A C 1
ATOM 2611 O O . SER A 1 341 ? 33.757 4.594 -11.551 1.00 62.25 341 SER A O 1
ATOM 2613 N N . ILE A 1 342 ? 31.602 3.986 -11.777 1.00 62.47 342 ILE A N 1
ATOM 2614 C CA . ILE A 1 342 ? 31.408 3.378 -10.441 1.00 62.47 342 ILE A CA 1
ATOM 2615 C C . ILE A 1 342 ? 32.549 2.430 -10.029 1.00 62.47 342 ILE A C 1
ATOM 2617 O O . ILE A 1 342 ? 32.850 2.307 -8.844 1.00 62.47 342 ILE A O 1
ATOM 2621 N N . GLU A 1 343 ? 33.206 1.770 -10.982 1.00 61.69 343 GLU A N 1
ATOM 2622 C CA . GLU A 1 343 ? 34.332 0.863 -10.732 1.00 61.69 343 GLU A CA 1
ATOM 2623 C C . GLU A 1 343 ? 35.631 1.590 -10.318 1.00 61.69 343 GLU A C 1
ATOM 2625 O O . GLU A 1 343 ? 36.411 1.044 -9.528 1.00 61.69 343 GLU A O 1
ATOM 2630 N N . THR A 1 344 ? 35.839 2.829 -10.781 1.00 59.94 344 THR A N 1
ATOM 2631 C CA . THR A 1 344 ? 37.062 3.632 -10.582 1.00 59.94 344 THR A CA 1
ATOM 2632 C C . THR A 1 344 ? 36.901 4.847 -9.668 1.00 59.94 344 THR A C 1
ATOM 2634 O O . THR A 1 344 ? 37.911 5.360 -9.187 1.00 59.94 344 THR A O 1
ATOM 2637 N N . ASP A 1 345 ? 35.680 5.335 -9.448 1.00 64.44 345 ASP A N 1
ATOM 2638 C CA . ASP A 1 345 ? 35.438 6.579 -8.712 1.00 64.44 345 ASP A CA 1
ATOM 2639 C C . ASP A 1 345 ? 35.748 6.444 -7.206 1.00 64.44 345 ASP A C 1
ATOM 2641 O O . ASP A 1 345 ? 35.399 5.463 -6.550 1.00 64.44 345 ASP A O 1
ATOM 2645 N N . GLU A 1 346 ? 36.392 7.461 -6.621 1.00 65.88 346 GLU A N 1
ATOM 2646 C CA . GLU A 1 346 ? 36.748 7.464 -5.189 1.00 65.88 346 GLU A CA 1
ATOM 2647 C C . GLU A 1 346 ? 35.505 7.459 -4.278 1.00 65.88 346 GLU A C 1
ATOM 2649 O O . GLU A 1 346 ? 35.531 6.910 -3.178 1.00 65.88 346 GLU A O 1
ATOM 2654 N N . GLU A 1 347 ? 34.395 8.031 -4.751 1.00 56.84 347 GLU A N 1
ATOM 2655 C CA . GLU A 1 347 ? 33.134 8.170 -4.009 1.00 56.84 347 GLU A CA 1
ATOM 2656 C C . GLU A 1 347 ? 32.390 6.820 -3.850 1.00 56.84 347 GLU A C 1
ATOM 2658 O O . GLU A 1 347 ? 31.584 6.659 -2.934 1.00 56.84 347 GLU A O 1
ATOM 2663 N N . THR A 1 348 ? 32.714 5.816 -4.674 1.00 58.50 348 THR A N 1
ATOM 2664 C CA . THR A 1 348 ? 32.190 4.435 -4.610 1.00 58.50 348 THR A CA 1
ATOM 2665 C C . THR A 1 348 ? 33.219 3.437 -4.058 1.00 58.50 348 THR A C 1
ATOM 2667 O O . THR A 1 348 ? 33.004 2.221 -4.091 1.00 58.50 348 THR A O 1
ATOM 2670 N N . ALA A 1 349 ? 34.342 3.920 -3.508 1.00 63.88 349 ALA A N 1
ATOM 2671 C CA . ALA A 1 349 ? 35.469 3.079 -3.107 1.00 63.88 349 ALA A CA 1
ATOM 2672 C C . ALA A 1 349 ? 35.130 2.027 -2.029 1.00 63.88 349 ALA A C 1
ATOM 2674 O O . ALA A 1 349 ? 35.696 0.932 -2.048 1.00 63.88 349 ALA A O 1
ATOM 2675 N N . GLU A 1 350 ? 34.196 2.324 -1.122 1.00 68.25 350 GLU A N 1
ATOM 2676 C CA . GLU A 1 350 ? 33.786 1.422 -0.032 1.00 68.25 350 GLU A CA 1
ATOM 2677 C C . GLU A 1 350 ? 32.728 0.375 -0.447 1.00 68.25 350 GLU A C 1
ATOM 2679 O O . GLU A 1 350 ? 32.355 -0.477 0.359 1.00 68.25 350 GLU A O 1
ATOM 2684 N N . TRP A 1 351 ? 32.219 0.416 -1.686 1.00 72.88 351 TRP A N 1
ATOM 2685 C CA . TRP A 1 351 ? 31.134 -0.472 -2.123 1.00 72.88 351 TRP A CA 1
ATOM 2686 C C . TRP A 1 351 ? 31.632 -1.902 -2.430 1.00 72.88 351 TRP A C 1
ATOM 2688 O O . TRP A 1 351 ? 32.695 -2.056 -3.043 1.00 72.88 351 TRP A O 1
ATOM 2698 N N . PRO A 1 352 ? 30.867 -2.960 -2.076 1.00 66.31 352 PRO A N 1
ATOM 2699 C CA . PRO A 1 352 ? 31.222 -4.346 -2.388 1.00 66.31 352 PRO A CA 1
ATOM 2700 C C . PRO A 1 352 ? 31.342 -4.611 -3.892 1.00 66.31 352 PRO A C 1
ATOM 2702 O O . PRO A 1 352 ? 30.486 -4.191 -4.669 1.00 66.31 352 PRO A O 1
ATOM 2705 N N . THR A 1 353 ? 32.362 -5.366 -4.299 1.00 63.50 353 THR A N 1
ATOM 2706 C CA . THR A 1 353 ? 32.540 -5.861 -5.679 1.00 63.50 353 THR A CA 1
ATOM 2707 C C . THR A 1 353 ? 31.942 -7.257 -5.911 1.00 63.50 353 THR A C 1
ATOM 2709 O O . THR A 1 353 ? 31.659 -7.608 -7.052 1.00 63.50 353 THR A O 1
ATOM 2712 N N . ASP A 1 354 ? 31.731 -8.033 -4.842 1.00 69.00 354 ASP A N 1
ATOM 2713 C CA . ASP A 1 354 ? 31.214 -9.413 -4.845 1.00 69.00 354 ASP A CA 1
ATOM 2714 C C . ASP A 1 354 ? 29.710 -9.484 -5.175 1.00 69.00 354 ASP A C 1
ATOM 2716 O O . ASP A 1 354 ? 28.872 -8.953 -4.431 1.00 69.00 354 ASP A O 1
ATOM 2720 N N . LEU A 1 355 ? 29.351 -10.205 -6.245 1.00 61.75 355 LEU A N 1
ATOM 2721 C CA . LEU A 1 355 ? 27.962 -10.468 -6.643 1.00 61.75 355 LEU A CA 1
ATOM 2722 C C . LEU A 1 355 ? 27.226 -11.393 -5.663 1.00 61.75 355 LEU A C 1
ATOM 2724 O O . LEU A 1 355 ? 25.994 -11.459 -5.693 1.00 61.75 355 LEU A O 1
ATOM 2728 N N . GLY A 1 356 ? 27.931 -12.048 -4.735 1.00 63.03 356 GLY A N 1
ATOM 2729 C CA . GLY A 1 356 ? 27.359 -12.679 -3.546 1.00 63.03 356 GLY A CA 1
ATOM 2730 C C . GLY A 1 356 ? 26.383 -11.763 -2.800 1.00 63.03 356 GLY A C 1
ATOM 2731 O O . GLY A 1 356 ? 25.327 -12.226 -2.358 1.00 63.03 356 GLY A O 1
ATOM 2732 N N . SER A 1 357 ? 26.651 -10.452 -2.791 1.00 64.94 357 SER A N 1
ATOM 2733 C CA . SER A 1 357 ? 25.763 -9.398 -2.275 1.00 64.94 357 SER A CA 1
ATOM 2734 C C . SER A 1 357 ? 24.354 -9.432 -2.890 1.00 64.94 357 SER A C 1
ATOM 2736 O O . SER A 1 357 ? 23.363 -9.237 -2.186 1.00 64.94 357 SER A O 1
ATOM 2738 N N . LEU A 1 358 ? 24.230 -9.745 -4.187 1.00 63.06 358 LEU A N 1
ATOM 2739 C CA . LEU A 1 358 ? 22.945 -9.825 -4.894 1.00 63.06 358 LEU A CA 1
ATOM 2740 C C . LEU A 1 358 ? 22.144 -11.090 -4.554 1.00 63.06 358 LEU A C 1
ATOM 2742 O O . LEU A 1 358 ? 20.967 -11.173 -4.898 1.00 63.06 358 LEU A O 1
ATOM 2746 N N . ARG A 1 359 ? 22.727 -12.092 -3.886 1.00 64.56 359 ARG A N 1
ATOM 2747 C CA . ARG A 1 359 ? 22.039 -13.371 -3.628 1.00 64.56 359 ARG A CA 1
ATOM 2748 C C . ARG A 1 359 ? 20.972 -13.258 -2.537 1.00 64.56 359 ARG A C 1
ATOM 2750 O O . ARG A 1 359 ? 19.993 -14.012 -2.579 1.00 64.56 359 ARG A O 1
ATOM 2757 N N . GLY A 1 360 ? 21.133 -12.335 -1.587 1.00 54.34 360 GLY A N 1
ATOM 2758 C CA . GLY A 1 360 ? 20.202 -12.115 -0.475 1.00 54.34 360 GLY A CA 1
ATOM 2759 C C . GLY A 1 360 ? 18.884 -11.440 -0.894 1.00 54.34 360 GLY A C 1
ATOM 2760 O O . GLY A 1 360 ? 18.858 -10.691 -1.868 1.00 54.34 360 GLY A O 1
ATOM 2761 N N . PRO A 1 361 ? 17.759 -11.684 -0.198 1.00 45.03 361 PRO A N 1
ATOM 2762 C CA . PRO A 1 361 ? 16.542 -10.899 -0.398 1.00 45.03 361 PRO A CA 1
ATOM 2763 C C . PRO A 1 361 ? 16.754 -9.467 0.116 1.00 45.03 361 PRO A C 1
ATOM 2765 O O . PRO A 1 361 ? 17.202 -9.281 1.246 1.00 45.03 361 PRO A O 1
ATOM 2768 N N . SER A 1 362 ? 16.407 -8.462 -0.690 1.00 48.16 362 SER A N 1
ATOM 2769 C CA . SER A 1 362 ? 16.490 -7.046 -0.308 1.00 48.16 362 SER A CA 1
ATOM 2770 C C . SER A 1 362 ? 15.164 -6.329 -0.548 1.00 48.16 362 SER A C 1
ATOM 2772 O O . SER A 1 362 ? 14.455 -6.626 -1.508 1.00 48.16 362 SER A O 1
ATOM 2774 N N . TRP A 1 363 ? 14.864 -5.361 0.318 1.00 43.53 363 TRP A N 1
ATOM 2775 C CA . TRP A 1 363 ? 13.730 -4.435 0.199 1.00 43.53 363 TRP A CA 1
ATOM 2776 C C . TRP A 1 363 ? 14.175 -3.011 -0.179 1.00 43.53 363 TRP A C 1
ATOM 2778 O O . TRP A 1 363 ? 13.366 -2.088 -0.194 1.00 43.53 363 TRP A O 1
ATOM 2788 N N . SER A 1 364 ? 15.463 -2.840 -0.486 1.00 47.75 364 SER A N 1
ATOM 2789 C CA . SER A 1 364 ? 16.086 -1.609 -0.973 1.00 47.75 364 SER A CA 1
ATOM 2790 C C . SER A 1 364 ? 17.038 -1.909 -2.135 1.00 47.75 364 SER A C 1
ATOM 2792 O O . SER A 1 364 ? 17.352 -3.071 -2.428 1.00 47.75 364 SER A O 1
ATOM 2794 N N . LEU A 1 365 ? 17.548 -0.848 -2.762 1.00 48.16 365 LEU A N 1
ATOM 2795 C CA . LEU A 1 365 ? 18.719 -0.934 -3.632 1.00 48.16 365 LEU A CA 1
ATOM 2796 C C . LEU A 1 365 ? 19.884 -1.627 -2.912 1.00 48.16 365 LEU A C 1
ATOM 2798 O O . LEU A 1 365 ? 20.106 -1.403 -1.718 1.00 48.16 365 LEU A O 1
ATOM 2802 N N . ILE A 1 366 ? 20.604 -2.478 -3.644 1.00 57.22 366 ILE A N 1
ATOM 2803 C CA . ILE A 1 366 ? 21.849 -3.104 -3.186 1.00 57.22 366 ILE A CA 1
ATOM 2804 C C . ILE A 1 366 ? 23.010 -2.297 -3.766 1.00 57.22 366 ILE A C 1
ATOM 2806 O O . ILE A 1 366 ? 23.241 -2.322 -4.973 1.00 57.22 366 ILE A O 1
ATOM 2810 N N . TYR A 1 367 ? 23.738 -1.585 -2.906 1.00 52.47 367 TYR A N 1
ATOM 2811 C CA . TYR A 1 367 ? 24.963 -0.882 -3.290 1.00 52.47 367 TYR A CA 1
ATOM 2812 C C . TYR A 1 367 ? 26.040 -1.904 -3.670 1.00 52.47 367 TYR A C 1
ATOM 2814 O O . TYR A 1 367 ? 26.431 -2.733 -2.847 1.00 52.47 367 TYR A O 1
ATOM 2822 N N . LEU A 1 368 ? 26.493 -1.855 -4.920 1.00 50.38 368 LEU A N 1
ATOM 2823 C CA . LEU A 1 368 ? 27.481 -2.764 -5.494 1.00 50.38 368 LEU A CA 1
ATOM 2824 C C . LEU A 1 368 ? 28.339 -1.987 -6.495 1.00 50.38 368 LEU A C 1
ATOM 2826 O O . LEU A 1 368 ? 27.818 -1.182 -7.266 1.00 50.38 368 LEU A O 1
ATOM 2830 N N . ARG A 1 369 ? 29.652 -2.218 -6.495 1.00 49.31 369 ARG A N 1
ATOM 2831 C CA . ARG A 1 369 ? 30.612 -1.479 -7.318 1.00 49.31 369 ARG A CA 1
ATOM 2832 C C . ARG A 1 369 ? 30.667 -1.987 -8.773 1.00 49.31 369 ARG A C 1
ATOM 2834 O O . ARG A 1 369 ? 31.706 -2.466 -9.219 1.00 49.31 369 ARG A O 1
ATOM 2841 N N . LYS A 1 370 ? 29.552 -1.878 -9.507 1.00 48.75 370 LYS A N 1
ATOM 2842 C CA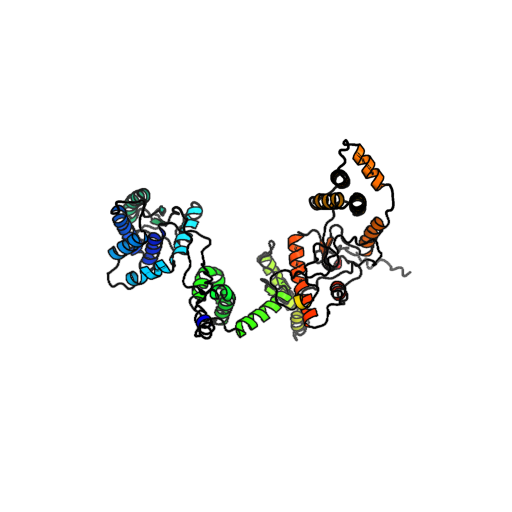 . LYS A 1 370 ? 29.468 -2.046 -10.975 1.00 48.75 370 LYS A CA 1
ATOM 2843 C C . LYS A 1 370 ? 28.572 -0.967 -11.599 1.00 48.75 370 LYS A C 1
ATOM 2845 O O . LYS A 1 370 ? 27.712 -0.402 -10.931 1.00 48.75 370 LYS A O 1
ATOM 2850 N N . THR A 1 371 ? 28.814 -0.662 -12.871 1.00 40.69 371 THR A N 1
ATOM 2851 C CA . THR A 1 371 ? 28.406 0.596 -13.530 1.00 40.69 371 THR A CA 1
ATOM 2852 C C . THR A 1 371 ? 26.896 0.753 -13.833 1.00 40.69 371 THR A C 1
ATOM 2854 O O . THR A 1 371 ? 26.264 -0.151 -14.374 1.00 40.69 371 THR A O 1
ATOM 2857 N N . ILE A 1 372 ? 26.333 1.935 -13.513 1.00 32.69 372 ILE A N 1
ATOM 2858 C CA . ILE A 1 372 ? 24.927 2.386 -13.691 1.00 32.69 372 ILE A CA 1
ATOM 2859 C C . ILE A 1 372 ? 24.941 3.915 -13.990 1.00 32.69 372 ILE A C 1
ATOM 2861 O O . ILE A 1 372 ? 25.827 4.602 -13.482 1.00 32.69 372 ILE A O 1
ATOM 2865 N N . VAL A 1 373 ? 24.031 4.454 -14.830 1.00 30.41 373 VAL A N 1
ATOM 2866 C CA . VAL A 1 373 ? 24.131 5.811 -15.460 1.00 30.41 373 VAL A CA 1
ATOM 2867 C C . VAL A 1 373 ? 22.779 6.589 -15.480 1.00 30.41 373 VAL A C 1
ATOM 2869 O O . VAL A 1 373 ? 21.736 5.993 -15.214 1.00 30.41 373 VAL A O 1
ATOM 2872 N N . GLU A 1 374 ? 22.802 7.911 -15.753 1.00 29.95 374 GLU A N 1
ATOM 2873 C CA . GLU A 1 374 ? 21.745 8.927 -15.482 1.00 29.95 374 GLU A CA 1
ATOM 2874 C C . GLU A 1 374 ? 21.361 9.845 -16.703 1.00 29.95 374 GLU A C 1
ATOM 2876 O O . GLU A 1 374 ? 21.717 9.534 -17.838 1.00 29.95 374 GLU A O 1
ATOM 2881 N N . ASP A 1 375 ? 20.609 10.943 -16.476 1.00 31.08 375 ASP A N 1
ATOM 2882 C CA . ASP A 1 375 ? 19.732 11.765 -17.377 1.00 31.08 375 ASP A CA 1
ATOM 2883 C C . ASP A 1 375 ? 19.941 13.292 -17.036 1.00 31.08 375 ASP A C 1
ATOM 2885 O O . ASP A 1 375 ? 20.477 13.555 -15.960 1.00 31.08 375 ASP A O 1
ATOM 2889 N N . LYS A 1 376 ? 19.651 14.395 -17.774 1.00 33.00 376 LYS A N 1
ATOM 2890 C CA . LYS A 1 376 ? 18.731 14.796 -18.880 1.00 33.00 376 LYS A CA 1
ATOM 2891 C C . LYS A 1 376 ? 19.333 15.834 -19.867 1.00 33.00 376 LYS A C 1
ATOM 2893 O O . LYS A 1 376 ? 20.321 16.495 -19.556 1.00 33.00 376 LYS A O 1
ATOM 2898 N N . ASP A 1 377 ? 18.624 16.062 -20.983 1.00 33.22 377 ASP A N 1
ATOM 2899 C CA . ASP A 1 377 ? 18.701 17.223 -21.907 1.00 33.22 377 ASP A CA 1
ATOM 2900 C C . ASP A 1 377 ? 17.630 18.302 -21.602 1.00 33.22 377 ASP A C 1
ATOM 2902 O O . ASP A 1 377 ? 16.540 17.938 -21.165 1.00 33.22 377 ASP A O 1
ATOM 2906 N N . VAL A 1 378 ? 17.897 19.580 -21.947 1.00 42.28 378 VAL A N 1
ATOM 2907 C CA . VAL A 1 378 ? 17.199 20.385 -22.998 1.00 42.28 378 VAL A CA 1
ATOM 2908 C C . VAL A 1 378 ? 18.226 21.396 -23.578 1.00 42.28 378 VAL A C 1
ATOM 2910 O O . VAL A 1 378 ? 19.317 21.567 -23.035 1.00 42.28 378 VAL A O 1
ATOM 2913 N N . ALA A 1 379 ? 17.889 22.050 -24.697 1.00 44.59 379 ALA A N 1
ATOM 2914 C CA . ALA A 1 379 ? 18.760 22.522 -25.777 1.00 44.59 379 ALA A CA 1
ATOM 2915 C C . ALA A 1 379 ? 19.311 21.356 -26.610 1.00 44.59 379 ALA A C 1
ATOM 2917 O O . ALA A 1 379 ? 19.280 20.203 -26.200 1.00 44.59 379 ALA A O 1
ATOM 2918 N N . THR A 1 380 ? 19.766 21.631 -27.835 1.00 53.16 380 THR A N 1
ATOM 2919 C CA . THR A 1 380 ? 20.311 20.568 -28.693 1.00 53.16 380 THR A CA 1
ATOM 2920 C C . THR A 1 380 ? 21.572 19.995 -28.062 1.00 53.16 380 THR A C 1
ATOM 2922 O O . THR A 1 380 ? 22.456 20.777 -27.711 1.00 53.16 380 THR A O 1
ATOM 2925 N N . VAL A 1 381 ? 21.692 18.663 -28.049 1.00 59.00 381 VAL A N 1
ATOM 2926 C CA . VAL A 1 381 ? 22.887 17.887 -27.658 1.00 59.00 381 VAL A CA 1
ATOM 2927 C C . VAL A 1 381 ? 24.191 18.589 -28.053 1.00 59.00 381 VAL A C 1
ATOM 2929 O O . VAL A 1 381 ? 25.069 18.777 -27.218 1.00 59.00 381 VAL A O 1
ATOM 2932 N N . PHE A 1 382 ? 24.280 19.095 -29.292 1.00 59.97 382 PHE A N 1
ATOM 2933 C CA . PHE A 1 382 ? 25.423 19.874 -29.779 1.00 59.97 382 PHE A CA 1
ATOM 2934 C C . PHE A 1 382 ? 25.864 21.009 -28.833 1.00 59.97 382 PHE A C 1
ATOM 2936 O O . PHE A 1 382 ? 27.035 21.120 -28.474 1.00 59.97 382 PHE A O 1
ATOM 2943 N N . HIS A 1 383 ? 24.921 21.850 -28.406 1.00 62.09 383 HIS A N 1
ATOM 2944 C CA . HIS A 1 383 ? 25.176 22.997 -27.538 1.00 62.09 383 HIS A CA 1
ATOM 2945 C C . HIS A 1 383 ? 25.498 22.560 -26.103 1.00 62.09 383 HIS A C 1
ATOM 2947 O O . HIS A 1 383 ? 26.418 23.108 -25.494 1.00 62.09 383 HIS A O 1
ATOM 2953 N N . VAL A 1 384 ? 24.776 21.561 -25.580 1.00 67.88 384 VAL A N 1
ATOM 2954 C CA . VAL A 1 384 ? 24.945 21.059 -24.206 1.00 67.88 384 VAL A CA 1
ATOM 2955 C C . VAL A 1 384 ? 26.295 20.359 -24.047 1.00 67.88 384 VAL A C 1
ATOM 2957 O O . VAL A 1 384 ? 27.063 20.719 -23.153 1.00 67.88 384 VAL A O 1
ATOM 2960 N N . SER A 1 385 ? 26.627 19.417 -24.937 1.00 67.50 385 SER A N 1
ATOM 2961 C CA . SER A 1 385 ? 27.892 18.676 -24.915 1.00 67.50 385 SER A CA 1
ATOM 2962 C C . SER A 1 385 ? 29.095 19.587 -25.158 1.00 67.50 385 SER A C 1
ATOM 2964 O O . SER A 1 385 ? 30.100 19.455 -24.459 1.00 67.50 385 SER A O 1
ATOM 2966 N N . LYS A 1 386 ? 29.014 20.555 -26.084 1.00 71.38 386 LYS A N 1
ATOM 2967 C CA . LYS A 1 386 ? 30.149 21.450 -26.358 1.00 71.38 386 LYS A CA 1
ATOM 2968 C C . LYS A 1 386 ? 30.432 22.415 -25.199 1.00 71.38 386 LYS A C 1
ATOM 2970 O O . LYS A 1 386 ? 31.592 22.594 -24.829 1.00 71.38 386 LYS A O 1
ATOM 2975 N N . MET A 1 387 ? 29.395 22.965 -24.561 1.00 73.50 387 MET A N 1
ATOM 2976 C CA . MET A 1 387 ? 29.558 23.777 -23.345 1.00 73.50 387 MET A CA 1
ATOM 2977 C C . MET A 1 387 ? 29.994 22.941 -22.131 1.00 73.50 387 MET A C 1
ATOM 2979 O O . MET A 1 387 ? 30.804 23.410 -21.334 1.00 73.50 387 MET A O 1
ATOM 2983 N N . PHE A 1 388 ? 29.554 21.682 -22.018 1.00 73.75 388 PHE A N 1
ATOM 2984 C CA . PHE A 1 388 ? 30.043 20.750 -20.996 1.00 73.75 388 PHE A CA 1
ATOM 2985 C C . PHE A 1 388 ? 31.546 20.463 -21.135 1.00 73.75 388 PHE A C 1
ATOM 2987 O O . PHE A 1 388 ? 32.280 20.532 -20.148 1.00 73.75 388 PHE A O 1
ATOM 2994 N N . LEU A 1 389 ? 32.025 20.182 -22.352 1.00 72.25 389 LEU A N 1
ATOM 2995 C CA . LEU A 1 389 ? 33.448 19.941 -22.618 1.00 72.25 389 LEU A CA 1
ATOM 2996 C C . LEU A 1 389 ? 34.296 21.189 -22.316 1.00 72.25 389 LEU A C 1
ATOM 2998 O O . LEU A 1 389 ? 35.336 21.078 -21.662 1.00 72.25 389 LEU A O 1
ATOM 3002 N N . ALA A 1 390 ? 33.815 22.381 -22.681 1.00 72.25 390 ALA A N 1
ATOM 3003 C CA . ALA A 1 390 ? 34.453 23.644 -22.313 1.00 72.25 390 ALA A CA 1
ATOM 3004 C C . ALA A 1 390 ? 34.462 23.882 -20.785 1.00 72.25 390 ALA A C 1
ATOM 3006 O O . ALA A 1 390 ? 35.471 24.322 -20.230 1.00 72.25 390 ALA A O 1
ATOM 3007 N N . ALA A 1 391 ? 33.384 23.543 -20.068 1.00 71.25 391 ALA A N 1
ATOM 3008 C CA . ALA A 1 391 ? 33.329 23.657 -18.607 1.00 71.25 391 ALA A CA 1
ATOM 3009 C C . ALA A 1 391 ? 34.286 22.663 -17.924 1.00 71.25 391 ALA A C 1
ATOM 3011 O O . ALA A 1 391 ? 34.975 23.021 -16.970 1.00 71.25 391 ALA A O 1
ATOM 3012 N N . ARG A 1 392 ? 34.398 21.437 -18.455 1.00 73.06 392 ARG A N 1
ATOM 3013 C CA . ARG A 1 392 ? 35.353 20.411 -18.008 1.00 73.06 392 ARG A CA 1
ATOM 3014 C C . ARG A 1 392 ? 36.806 20.861 -18.181 1.00 73.06 392 ARG A C 1
ATOM 3016 O O . ARG A 1 392 ? 37.606 20.625 -17.277 1.00 73.06 392 ARG A O 1
ATOM 3023 N N . ALA A 1 393 ? 37.140 21.538 -19.283 1.00 74.44 393 ALA A N 1
ATOM 3024 C CA . ALA A 1 393 ? 38.474 22.104 -19.508 1.00 74.44 393 ALA A CA 1
ATOM 3025 C C . ALA A 1 393 ? 38.854 23.182 -18.469 1.00 74.44 393 ALA A C 1
ATOM 3027 O O . ALA A 1 393 ? 40.027 23.321 -18.131 1.00 74.44 393 ALA A O 1
ATOM 3028 N N . ASN A 1 394 ? 37.864 23.879 -17.900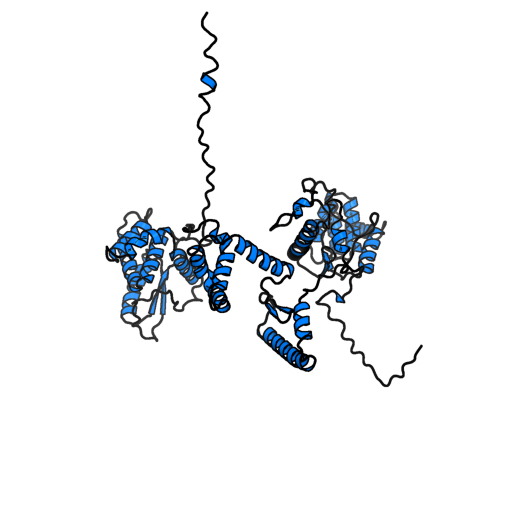 1.00 68.94 394 ASN A N 1
ATOM 3029 C CA . ASN A 1 394 ? 38.035 24.847 -16.809 1.00 68.94 394 ASN A CA 1
ATOM 3030 C C . ASN A 1 394 ? 38.020 24.210 -15.393 1.00 68.94 394 ASN A C 1
ATOM 3032 O O . ASN A 1 394 ? 38.087 24.917 -14.387 1.00 68.94 394 ASN A O 1
ATOM 3036 N N . GLY A 1 395 ? 37.986 22.873 -15.289 1.00 71.00 395 GLY A N 1
ATOM 3037 C CA . GLY A 1 395 ? 38.194 22.113 -14.048 1.00 71.00 395 GLY A CA 1
ATOM 3038 C C . GLY A 1 395 ? 36.922 21.633 -13.329 1.00 71.00 395 GLY A C 1
ATOM 3039 O O . GLY A 1 395 ? 35.805 22.059 -13.626 1.00 71.00 395 GLY A O 1
ATOM 3040 N N . LYS A 1 396 ? 37.091 20.726 -12.343 1.00 70.31 396 LYS A N 1
ATOM 3041 C CA . LYS A 1 396 ? 35.982 20.006 -11.664 1.00 70.31 396 LYS A CA 1
ATOM 3042 C C . LYS A 1 396 ? 34.908 20.951 -11.095 1.00 70.31 396 LYS A C 1
ATOM 3044 O O . LYS A 1 396 ? 33.728 20.686 -11.266 1.00 70.31 396 LYS A O 1
ATOM 3049 N N . SER A 1 397 ? 35.295 22.087 -10.507 1.00 70.81 397 SER A N 1
ATOM 3050 C CA . SER A 1 397 ? 34.342 23.065 -9.948 1.00 70.81 397 SER A CA 1
ATOM 3051 C C . SER A 1 397 ? 33.400 23.666 -11.006 1.00 70.81 397 SER A C 1
ATOM 3053 O O . SER A 1 397 ? 32.189 23.730 -10.789 1.00 70.81 397 SER A O 1
ATOM 3055 N N . ALA A 1 398 ? 33.933 24.052 -12.174 1.00 70.19 398 ALA A N 1
ATOM 3056 C CA . ALA A 1 398 ? 33.137 24.593 -13.275 1.00 70.19 398 ALA A CA 1
ATOM 3057 C C . ALA A 1 398 ? 32.245 23.507 -13.901 1.00 70.19 398 ALA A C 1
ATOM 3059 O O . ALA A 1 398 ? 31.053 23.738 -14.096 1.00 70.19 398 ALA A O 1
ATOM 3060 N N . ARG A 1 399 ? 32.785 22.297 -14.121 1.00 75.12 399 ARG A N 1
ATOM 3061 C CA . ARG A 1 399 ? 32.025 21.109 -14.561 1.00 75.12 399 ARG A CA 1
ATOM 3062 C C . ARG A 1 399 ? 30.809 20.841 -13.665 1.00 75.12 399 ARG A C 1
ATOM 3064 O O . ARG A 1 399 ? 29.689 20.738 -14.159 1.00 75.12 399 ARG A O 1
ATOM 3071 N N . ASP A 1 400 ? 31.032 20.744 -12.356 1.00 71.81 400 ASP A N 1
ATOM 3072 C CA . ASP A 1 400 ? 30.018 20.315 -11.386 1.00 71.81 400 ASP A CA 1
ATOM 3073 C C . ASP A 1 400 ? 28.958 21.399 -11.147 1.00 71.81 400 ASP A C 1
ATOM 3075 O O . ASP A 1 400 ? 27.793 21.088 -10.894 1.00 71.81 400 ASP A O 1
ATOM 3079 N N . LYS A 1 401 ? 29.340 22.679 -11.255 1.00 74.38 401 LYS A N 1
ATOM 3080 C CA . LYS A 1 401 ? 28.392 23.795 -11.226 1.00 74.38 401 LYS A CA 1
ATOM 3081 C C . LYS A 1 401 ? 27.545 23.848 -12.502 1.00 74.38 401 LYS A C 1
ATOM 3083 O O . LYS A 1 401 ? 26.326 23.943 -12.393 1.00 74.38 401 LYS A O 1
ATOM 3088 N N . TYR A 1 402 ? 28.169 23.725 -13.676 1.00 77.25 402 TYR A N 1
ATOM 3089 C CA . TYR A 1 402 ? 27.476 23.708 -14.968 1.00 77.25 402 TYR A CA 1
ATOM 3090 C C . TYR A 1 402 ? 26.430 22.588 -15.032 1.00 77.25 402 TYR A C 1
ATOM 3092 O O . TYR A 1 402 ? 25.265 22.867 -15.302 1.00 77.25 402 TYR A O 1
ATOM 3100 N N . LEU A 1 403 ? 26.813 21.344 -14.706 1.00 72.69 403 LEU A N 1
ATOM 3101 C CA . LEU A 1 403 ? 25.883 20.209 -14.677 1.00 72.69 403 LEU A CA 1
ATOM 3102 C C . LEU A 1 403 ? 24.688 20.475 -13.753 1.00 72.69 403 LEU A C 1
ATOM 3104 O O . LEU A 1 403 ? 23.548 20.306 -14.168 1.00 72.69 403 LEU A O 1
ATOM 3108 N N . ARG A 1 404 ? 24.930 20.937 -12.519 1.00 73.56 404 ARG A N 1
ATOM 3109 C CA . ARG A 1 404 ? 23.865 21.190 -11.536 1.00 73.56 404 ARG A CA 1
ATOM 3110 C C . ARG A 1 404 ? 22.886 22.277 -11.982 1.00 73.56 404 ARG A C 1
ATOM 3112 O O . ARG A 1 404 ? 21.696 22.168 -11.706 1.00 73.56 404 ARG A O 1
ATOM 3119 N N . GLU A 1 405 ? 23.378 23.326 -12.634 1.00 69.75 405 GLU A N 1
ATOM 3120 C CA . GLU A 1 405 ? 22.539 24.435 -13.093 1.00 69.75 405 GLU A CA 1
ATOM 3121 C C . GLU A 1 405 ? 21.775 24.071 -14.378 1.00 69.75 405 GLU A C 1
ATOM 3123 O O . GLU A 1 405 ? 20.590 24.388 -14.460 1.00 69.75 405 GLU A O 1
ATOM 3128 N N . VAL A 1 406 ? 22.369 23.303 -15.305 1.00 68.31 406 VAL A N 1
ATOM 3129 C CA . VAL A 1 406 ? 21.665 22.750 -16.483 1.00 68.31 406 VAL A CA 1
ATOM 3130 C C . VAL A 1 406 ? 20.571 21.764 -16.061 1.00 68.31 406 VAL A C 1
ATOM 3132 O O . VAL A 1 406 ? 19.419 21.936 -16.443 1.00 68.31 406 VAL A O 1
ATOM 3135 N N . LEU A 1 407 ? 20.885 20.792 -15.198 1.00 63.44 407 LEU A N 1
ATOM 3136 C CA . LEU A 1 407 ? 19.932 19.772 -14.730 1.00 63.44 407 LEU A CA 1
ATOM 3137 C C . LEU A 1 407 ? 18.801 20.325 -13.837 1.00 63.44 407 LEU A C 1
ATOM 3139 O O . LEU A 1 407 ? 17.910 19.572 -13.452 1.00 63.44 407 LEU A O 1
ATOM 3143 N N . SER A 1 408 ? 18.812 21.620 -13.494 1.00 62.28 408 SER A N 1
ATOM 3144 C CA . SER A 1 408 ? 17.756 22.251 -12.684 1.00 62.28 408 SER A CA 1
ATOM 3145 C C . SER A 1 408 ? 16.678 22.984 -13.496 1.00 62.28 408 SER A C 1
ATOM 3147 O O . SER A 1 408 ? 15.736 23.516 -12.905 1.00 62.28 408 SER A O 1
ATOM 3149 N N . LEU A 1 409 ? 16.779 23.006 -14.833 1.00 58.38 409 LEU A N 1
ATOM 3150 C CA . LEU A 1 409 ? 15.860 23.724 -15.723 1.00 58.38 409 LEU A CA 1
ATOM 3151 C C . LEU A 1 409 ? 15.269 22.801 -16.798 1.00 58.38 409 LEU A C 1
ATOM 3153 O O . LEU A 1 409 ? 15.992 22.196 -17.580 1.00 58.38 409 LEU A O 1
ATOM 3157 N N . ASN A 1 410 ? 13.936 22.740 -16.865 1.00 48.69 410 ASN A N 1
ATOM 3158 C CA . ASN A 1 410 ? 13.212 21.808 -17.742 1.00 48.69 410 ASN A CA 1
ATOM 3159 C C . ASN A 1 410 ? 13.198 22.198 -19.231 1.00 48.69 410 ASN A C 1
ATOM 3161 O O . ASN A 1 410 ? 12.922 21.342 -20.059 1.00 48.69 410 ASN A O 1
ATOM 3165 N N . ASP A 1 411 ? 13.455 23.467 -19.566 1.00 54.66 411 ASP A N 1
ATOM 3166 C CA . ASP A 1 411 ? 13.369 24.010 -20.929 1.00 54.66 411 ASP A CA 1
ATOM 3167 C C . ASP A 1 411 ? 14.500 25.026 -21.163 1.00 54.66 411 ASP A C 1
ATOM 3169 O O . ASP A 1 411 ? 14.312 26.233 -21.012 1.00 54.66 411 ASP A O 1
ATOM 3173 N N . LEU A 1 412 ? 15.703 24.556 -21.503 1.00 59.00 412 LEU A N 1
ATOM 3174 C CA . LEU A 1 412 ? 16.840 25.442 -21.774 1.00 59.00 412 LEU A CA 1
ATOM 3175 C C . LEU A 1 412 ? 16.859 25.905 -23.236 1.00 59.00 412 LEU A C 1
ATOM 3177 O O . LEU A 1 412 ? 17.007 25.105 -24.163 1.00 59.00 412 LEU A O 1
ATOM 3181 N N . THR A 1 413 ? 16.814 27.216 -23.469 1.00 60.75 413 THR A N 1
ATOM 3182 C CA . THR A 1 413 ? 17.216 27.768 -24.768 1.00 60.75 413 THR A CA 1
ATOM 3183 C C . THR A 1 413 ? 18.741 27.768 -24.905 1.00 60.75 413 THR A C 1
ATOM 3185 O O . THR A 1 413 ? 19.482 27.778 -23.920 1.00 60.75 413 THR A O 1
ATOM 3188 N N . VAL A 1 414 ? 19.242 27.876 -26.142 1.00 57.00 414 VAL A N 1
ATOM 3189 C CA . VAL A 1 414 ? 20.681 28.080 -26.412 1.00 57.00 414 VAL A CA 1
ATOM 3190 C C . VAL A 1 414 ? 21.238 29.283 -25.632 1.00 57.00 414 VAL A C 1
ATOM 3192 O O . VAL A 1 414 ? 22.388 29.263 -25.207 1.00 57.00 414 VAL A O 1
ATOM 3195 N N . LYS A 1 415 ? 20.423 30.318 -25.379 1.00 58.59 415 LYS A N 1
ATOM 3196 C CA . LYS A 1 415 ? 20.825 31.476 -24.572 1.00 58.59 415 LYS A CA 1
ATOM 3197 C C . LYS A 1 415 ? 21.066 31.101 -23.105 1.00 58.59 415 LYS A C 1
ATOM 3199 O O . LYS A 1 415 ? 22.039 31.578 -22.531 1.00 58.59 415 LYS A O 1
ATOM 3204 N N . GLU A 1 416 ? 20.215 30.267 -22.511 1.00 66.12 416 GLU A N 1
ATOM 3205 C CA . GLU A 1 416 ? 20.356 29.839 -21.113 1.00 66.12 416 GLU A CA 1
ATOM 3206 C C . GLU A 1 416 ? 21.524 28.872 -20.918 1.00 66.12 416 GLU A C 1
ATOM 3208 O O . GLU A 1 416 ? 22.289 29.062 -19.978 1.00 66.12 416 GLU A O 1
ATOM 3213 N N . VAL A 1 417 ? 21.764 27.932 -21.839 1.00 67.75 417 VAL A N 1
ATOM 3214 C CA . VAL A 1 417 ? 22.946 27.045 -21.772 1.00 67.75 417 VAL A CA 1
ATOM 3215 C C . VAL A 1 417 ? 24.256 27.844 -21.806 1.00 67.75 417 VAL A C 1
ATOM 3217 O O . VAL A 1 417 ? 25.139 27.627 -20.976 1.00 67.75 417 VAL A O 1
ATOM 3220 N N . LEU A 1 418 ? 24.368 28.826 -22.708 1.00 67.69 418 LEU A N 1
ATOM 3221 C CA . LEU A 1 418 ? 25.535 29.718 -22.774 1.00 67.69 418 LEU A CA 1
ATOM 3222 C C . LEU A 1 418 ? 25.666 30.598 -21.511 1.00 67.69 418 LEU A C 1
ATOM 3224 O O . LEU A 1 418 ? 26.777 30.951 -21.114 1.00 67.69 418 LEU A O 1
ATOM 3228 N N . GLN A 1 419 ? 24.544 30.954 -20.874 1.00 68.56 419 GLN A N 1
ATOM 3229 C CA . GLN A 1 419 ? 24.513 31.755 -19.647 1.00 68.56 419 GLN A CA 1
ATOM 3230 C C . GLN A 1 419 ? 24.917 30.934 -18.411 1.00 68.56 419 GLN A C 1
ATOM 3232 O O . GLN A 1 419 ? 25.606 31.447 -17.533 1.00 68.56 419 GLN A O 1
ATOM 3237 N N . ILE A 1 420 ? 24.531 29.659 -18.344 1.00 74.50 420 ILE A N 1
ATOM 3238 C CA . ILE A 1 420 ? 24.953 28.738 -17.280 1.00 74.50 420 ILE A CA 1
ATOM 3239 C C . ILE A 1 420 ? 26.440 28.415 -17.429 1.00 74.50 420 ILE A C 1
ATOM 3241 O O . ILE A 1 420 ? 27.170 28.430 -16.443 1.00 74.50 420 ILE A O 1
ATOM 3245 N N . TYR A 1 421 ? 26.927 28.224 -18.660 1.00 75.62 421 TYR A N 1
ATOM 3246 C CA . TYR A 1 421 ? 28.359 28.086 -18.933 1.00 75.62 421 TYR A CA 1
ATOM 3247 C C . TYR A 1 421 ? 29.178 29.272 -18.390 1.00 75.62 421 TYR A C 1
ATOM 3249 O O . TYR A 1 421 ? 30.131 29.066 -17.635 1.00 75.62 421 TYR A O 1
ATOM 3257 N N . SER A 1 422 ? 28.790 30.516 -18.698 1.00 71.56 422 SER A N 1
ATOM 3258 C CA . SER A 1 422 ? 29.522 31.695 -18.210 1.00 71.56 422 SER A CA 1
ATOM 3259 C C . SER A 1 422 ? 29.441 31.854 -16.685 1.00 71.56 422 SER A C 1
ATOM 3261 O O . SER A 1 422 ? 30.444 32.168 -16.040 1.00 71.56 422 SER A O 1
ATOM 3263 N N . GLN A 1 423 ? 28.291 31.542 -16.076 1.00 73.75 423 GLN A N 1
ATOM 3264 C CA . GLN A 1 423 ? 28.151 31.511 -14.617 1.00 73.75 423 GLN A CA 1
ATOM 3265 C C . GLN A 1 423 ? 28.974 30.392 -13.960 1.00 73.75 423 GLN A C 1
ATOM 3267 O O . GLN A 1 423 ? 29.436 30.575 -12.829 1.00 73.75 423 GLN A O 1
ATOM 3272 N N . ALA A 1 424 ? 29.182 29.260 -14.635 1.00 75.69 424 ALA A N 1
ATOM 3273 C CA . ALA A 1 424 ? 29.952 28.127 -14.135 1.00 75.69 424 ALA A CA 1
ATOM 3274 C C . ALA A 1 424 ? 31.470 28.364 -14.164 1.00 75.69 424 ALA A C 1
ATOM 3276 O O . ALA A 1 424 ? 32.146 28.036 -13.189 1.00 75.69 424 ALA A O 1
ATOM 3277 N N . VAL A 1 425 ? 31.996 28.976 -15.233 1.00 72.50 425 VAL A N 1
ATOM 3278 C CA . VAL A 1 425 ? 33.423 29.350 -15.342 1.00 72.50 425 VAL A CA 1
ATOM 3279 C C . VAL A 1 425 ? 33.770 30.554 -14.447 1.00 72.50 425 VAL A C 1
ATOM 3281 O O . VAL A 1 425 ? 34.897 30.674 -13.975 1.00 72.50 425 VAL A O 1
ATOM 3284 N N . GLY A 1 426 ? 32.781 31.386 -14.095 1.00 62.75 426 GLY A N 1
ATOM 3285 C CA . GLY A 1 426 ? 32.865 32.321 -12.963 1.00 62.75 426 GLY A CA 1
ATOM 3286 C C . GLY A 1 426 ? 33.344 33.737 -13.298 1.00 62.75 426 GLY A C 1
ATOM 3287 O O . GLY A 1 426 ? 33.502 34.564 -12.396 1.00 62.75 426 GLY A O 1
ATOM 3288 N N . GLU A 1 427 ? 33.539 34.049 -14.576 1.00 55.88 427 GLU A N 1
ATOM 3289 C CA . GLU A 1 427 ? 33.949 35.376 -15.028 1.00 55.88 427 GLU A CA 1
ATOM 3290 C C . GLU A 1 427 ? 32.766 36.358 -15.025 1.00 55.88 427 GLU A C 1
ATOM 3292 O O . GLU A 1 427 ? 31.744 36.155 -15.683 1.00 55.88 427 GLU A O 1
ATOM 3297 N N . ARG A 1 428 ? 32.905 37.467 -14.282 1.00 48.25 428 ARG A N 1
ATOM 3298 C CA . ARG A 1 428 ? 31.918 38.564 -14.223 1.00 48.25 428 ARG A CA 1
ATOM 3299 C C . ARG A 1 428 ? 31.974 39.447 -15.475 1.00 48.25 428 ARG A C 1
ATOM 3301 O O . ARG A 1 428 ? 32.252 40.643 -15.393 1.00 48.25 428 ARG A O 1
ATOM 3308 N N . TYR A 1 429 ? 31.698 38.854 -16.625 1.00 51.38 429 TYR A N 1
ATOM 3309 C CA . TYR A 1 429 ? 31.506 39.584 -17.868 1.00 51.38 429 TYR A CA 1
ATOM 3310 C C . TYR A 1 429 ? 30.302 40.531 -17.790 1.00 51.38 429 TYR A C 1
ATOM 3312 O O . TYR A 1 429 ? 29.283 40.237 -17.161 1.00 51.38 429 TYR A O 1
ATOM 3320 N N . THR A 1 430 ? 30.398 41.664 -18.484 1.00 52.84 430 THR A N 1
ATOM 3321 C CA . THR A 1 430 ? 29.226 42.469 -18.845 1.00 52.84 430 THR A CA 1
ATOM 3322 C C . THR A 1 430 ? 28.378 41.718 -19.879 1.00 52.84 430 THR A C 1
ATOM 3324 O O . THR A 1 430 ? 28.863 40.809 -20.554 1.00 52.84 430 THR A O 1
ATOM 3327 N N . ASN A 1 431 ? 27.093 42.076 -19.996 1.00 53.81 431 ASN A N 1
ATOM 3328 C CA . ASN A 1 431 ? 26.069 41.250 -20.657 1.00 53.81 431 ASN A CA 1
ATOM 3329 C C . ASN A 1 431 ? 26.341 40.833 -22.117 1.00 53.81 431 ASN A C 1
ATOM 3331 O O . ASN A 1 431 ? 25.712 39.877 -22.567 1.00 53.81 431 ASN A O 1
ATOM 3335 N N . ASP A 1 432 ? 27.235 41.511 -22.836 1.00 53.44 432 ASP A N 1
ATOM 3336 C CA . ASP A 1 432 ? 27.540 41.217 -24.241 1.00 53.44 432 ASP A CA 1
ATOM 3337 C C . ASP A 1 432 ? 28.817 40.378 -24.437 1.00 53.44 432 ASP A C 1
ATOM 3339 O O . ASP A 1 432 ? 28.945 39.704 -25.456 1.00 53.44 432 ASP A O 1
ATOM 3343 N N . ASP A 1 433 ? 29.752 40.384 -23.479 1.00 58.16 433 ASP A N 1
ATOM 3344 C CA . ASP A 1 433 ? 31.117 39.868 -23.680 1.00 58.16 433 ASP A CA 1
ATOM 3345 C C . ASP A 1 433 ? 31.184 38.336 -23.536 1.00 58.16 433 ASP A C 1
ATOM 3347 O O . ASP A 1 433 ? 31.638 37.636 -24.443 1.00 58.16 433 ASP A O 1
ATOM 3351 N N . TRP A 1 434 ? 30.567 37.779 -22.481 1.00 62.84 434 TRP A N 1
ATOM 3352 C CA . TRP A 1 434 ? 30.405 36.321 -22.332 1.00 62.84 434 TRP A CA 1
ATOM 3353 C C . TRP A 1 434 ? 29.665 35.695 -23.516 1.00 62.84 434 TRP A C 1
ATOM 3355 O O . TRP A 1 434 ? 29.929 34.550 -23.875 1.00 62.84 434 TRP A O 1
ATOM 3365 N N . LEU A 1 435 ? 28.742 36.441 -24.132 1.00 58.84 435 LEU A N 1
ATOM 3366 C CA . LEU A 1 435 ? 27.980 35.973 -25.280 1.00 58.84 435 LEU A CA 1
ATOM 3367 C C . LEU A 1 435 ? 28.862 35.872 -26.531 1.00 58.84 435 LEU A C 1
ATOM 3369 O O . LEU A 1 435 ? 28.601 35.008 -27.365 1.00 58.84 435 LEU A O 1
ATOM 3373 N N . GLN A 1 436 ? 29.898 36.707 -26.668 1.00 61.97 436 GLN A N 1
ATOM 3374 C CA . GLN A 1 436 ? 30.891 36.561 -27.734 1.00 61.97 436 GLN A CA 1
ATOM 3375 C C . GLN A 1 436 ? 31.848 35.405 -27.437 1.00 61.97 436 GLN A C 1
ATOM 3377 O O . GLN A 1 436 ? 32.024 34.554 -28.304 1.00 61.97 436 GLN A O 1
ATOM 3382 N N . THR A 1 437 ? 32.385 35.296 -26.217 1.00 63.59 437 THR A N 1
ATOM 3383 C CA . THR A 1 437 ? 33.271 34.181 -25.823 1.00 63.59 437 THR A CA 1
ATOM 3384 C C . THR A 1 437 ? 32.579 32.822 -25.968 1.00 63.59 437 THR A C 1
ATOM 3386 O O . THR A 1 437 ? 33.129 31.898 -26.563 1.00 63.59 437 THR A O 1
ATOM 3389 N N . ALA A 1 438 ? 31.332 32.694 -25.510 1.00 60.66 438 ALA A N 1
ATOM 3390 C CA . ALA A 1 438 ? 30.580 31.445 -25.613 1.00 60.66 438 ALA A CA 1
ATOM 3391 C C . ALA A 1 438 ? 30.139 31.134 -27.062 1.00 60.66 438 ALA A C 1
ATOM 3393 O O . ALA A 1 438 ? 30.114 29.969 -27.456 1.00 60.66 438 ALA A O 1
ATOM 3394 N N . LYS A 1 439 ? 29.871 32.148 -27.903 1.00 61.38 439 LYS A N 1
ATOM 3395 C CA . LYS A 1 439 ? 29.690 31.949 -29.357 1.00 61.38 439 LYS A CA 1
ATOM 3396 C C . LYS A 1 439 ? 30.984 31.539 -30.055 1.00 61.38 439 LYS A C 1
ATOM 3398 O O . LYS A 1 439 ? 30.924 30.670 -30.917 1.00 61.38 439 LYS A O 1
ATOM 3403 N N . ALA A 1 440 ? 32.123 32.118 -29.676 1.00 64.06 440 ALA A N 1
ATOM 3404 C CA . ALA A 1 440 ? 33.427 31.736 -30.206 1.00 64.06 440 ALA A CA 1
ATOM 3405 C C . ALA A 1 440 ? 33.694 30.251 -29.928 1.00 64.06 440 ALA A C 1
ATOM 3407 O O . ALA A 1 440 ? 34.007 29.517 -30.858 1.00 64.06 440 ALA A O 1
ATOM 3408 N N . ILE A 1 441 ? 33.425 29.783 -28.702 1.00 64.88 441 ILE A N 1
ATOM 3409 C CA . ILE A 1 441 ? 33.489 28.359 -28.333 1.00 64.88 441 ILE A CA 1
ATOM 3410 C C . ILE A 1 441 ? 32.510 27.507 -29.162 1.00 64.88 441 ILE A C 1
ATOM 3412 O O . ILE A 1 441 ? 32.873 26.410 -29.573 1.00 64.88 441 ILE A O 1
ATOM 3416 N N . LEU A 1 442 ? 31.292 27.978 -29.472 1.00 58.00 442 LEU A N 1
ATOM 3417 C CA . LEU A 1 442 ? 30.413 27.243 -30.397 1.00 58.00 442 LEU A CA 1
ATOM 3418 C C . LEU A 1 442 ? 31.026 27.110 -31.802 1.00 58.00 442 LEU A C 1
ATOM 3420 O O . LEU A 1 442 ? 30.913 26.039 -32.396 1.00 58.00 442 LEU A O 1
ATOM 3424 N N . THR A 1 443 ? 31.694 28.146 -32.316 1.00 57.34 443 THR A N 1
ATOM 3425 C CA . THR A 1 443 ? 32.272 28.166 -33.675 1.00 57.34 443 THR A CA 1
ATOM 3426 C C . THR A 1 443 ? 33.671 27.561 -33.818 1.00 57.34 443 THR A C 1
ATOM 3428 O O . THR A 1 443 ? 34.040 27.203 -34.931 1.00 57.34 443 THR A O 1
ATOM 3431 N N . ASP A 1 444 ? 34.448 27.466 -32.739 1.00 60.16 444 ASP A N 1
ATOM 3432 C CA . ASP A 1 444 ? 35.871 27.091 -32.759 1.00 60.16 444 ASP A CA 1
ATOM 3433 C C . ASP A 1 444 ? 36.118 25.662 -32.243 1.00 60.16 444 ASP A C 1
ATOM 3435 O O . ASP A 1 444 ? 35.261 25.059 -31.593 1.00 60.16 444 ASP A O 1
ATOM 3439 N N . GLY A 1 445 ? 37.309 25.132 -32.511 1.00 58.47 445 GLY A N 1
ATOM 3440 C CA . GLY A 1 445 ? 37.811 23.886 -31.943 1.00 58.47 445 GLY A CA 1
ATOM 3441 C C . GLY A 1 445 ? 37.224 22.602 -32.530 1.00 58.47 445 GLY A C 1
ATOM 3442 O O . GLY A 1 445 ? 36.399 22.603 -33.445 1.00 58.47 445 GLY A O 1
ATOM 3443 N N . ASP A 1 446 ? 37.703 21.492 -31.974 1.00 58.03 446 ASP A N 1
ATOM 3444 C CA . ASP A 1 446 ? 37.281 20.130 -32.293 1.00 58.03 446 ASP A CA 1
ATOM 3445 C C . ASP A 1 446 ? 35.798 19.906 -31.927 1.00 58.03 446 ASP A C 1
ATOM 3447 O O . ASP A 1 446 ? 35.284 20.460 -30.950 1.00 58.03 446 ASP A O 1
ATOM 3451 N N . ASN A 1 447 ? 35.094 19.119 -32.739 1.00 61.97 447 ASN A N 1
ATOM 3452 C CA . ASN A 1 447 ? 33.680 18.793 -32.557 1.00 61.97 447 ASN A CA 1
ATOM 3453 C C . ASN A 1 447 ? 33.424 17.281 -32.586 1.00 61.97 447 ASN A C 1
ATOM 3455 O O . ASN A 1 447 ? 32.259 16.889 -32.529 1.00 61.97 447 ASN A O 1
ATOM 3459 N N . ASP A 1 448 ? 34.448 16.432 -32.686 1.00 61.62 448 ASP A N 1
ATOM 3460 C CA . ASP A 1 448 ? 34.264 15.027 -33.055 1.00 61.62 448 ASP A CA 1
ATOM 3461 C C . ASP A 1 448 ? 33.417 14.262 -32.030 1.00 61.62 448 ASP A C 1
ATOM 3463 O O . ASP A 1 448 ? 32.457 13.607 -32.424 1.00 61.62 448 ASP A O 1
ATOM 3467 N N . GLY A 1 449 ? 33.611 14.471 -30.722 1.00 60.81 449 GLY A N 1
ATOM 3468 C CA . GLY A 1 449 ? 32.724 13.906 -29.691 1.00 60.81 449 GLY A CA 1
ATOM 3469 C C . GLY A 1 449 ? 31.292 14.461 -29.679 1.00 60.81 449 GLY A C 1
ATOM 3470 O O . GLY A 1 449 ? 30.344 13.784 -29.277 1.00 60.81 449 GLY A O 1
ATOM 3471 N N . VAL A 1 450 ? 31.101 15.680 -30.182 1.00 60.72 450 VAL A N 1
ATOM 3472 C CA . VAL A 1 450 ? 29.785 16.327 -30.292 1.00 60.72 450 VAL A CA 1
ATOM 3473 C C . VAL A 1 450 ? 29.019 15.770 -31.500 1.00 60.72 450 VAL A C 1
ATOM 3475 O O . VAL A 1 450 ? 27.820 15.479 -31.415 1.00 60.72 450 VAL A O 1
ATOM 3478 N N . TRP A 1 451 ? 29.722 15.538 -32.612 1.00 61.66 451 TRP A N 1
ATOM 3479 C CA . TRP A 1 451 ? 29.194 14.813 -33.764 1.00 61.66 451 TRP A CA 1
ATOM 3480 C C . TRP A 1 451 ? 29.006 13.325 -33.466 1.00 61.66 451 TRP A C 1
ATOM 3482 O O . TRP A 1 451 ? 27.997 12.775 -33.887 1.00 61.66 451 TRP A O 1
ATOM 3492 N N . ALA A 1 452 ? 29.882 12.687 -32.687 1.00 64.00 452 ALA A N 1
ATOM 3493 C CA . ALA A 1 452 ? 29.744 11.293 -32.270 1.00 64.00 452 ALA A CA 1
ATOM 3494 C C . ALA A 1 452 ? 28.447 11.068 -31.483 1.00 64.00 452 ALA A C 1
ATOM 3496 O O . ALA A 1 452 ? 27.694 10.156 -31.814 1.00 64.00 452 ALA A O 1
ATOM 3497 N N . MET A 1 453 ? 28.119 11.936 -30.517 1.00 65.94 453 MET A N 1
ATOM 3498 C CA . MET A 1 453 ? 26.842 11.844 -29.799 1.00 65.94 453 MET A CA 1
ATOM 3499 C C . MET A 1 453 ? 25.641 12.114 -30.722 1.00 65.94 453 MET A C 1
ATOM 3501 O O . MET A 1 453 ? 24.645 11.394 -30.674 1.00 65.94 453 MET A O 1
ATOM 3505 N N . THR A 1 454 ? 25.742 13.108 -31.611 1.00 62.75 454 THR A N 1
ATOM 3506 C CA . THR A 1 454 ? 24.682 13.415 -32.593 1.00 62.75 454 THR A CA 1
ATOM 3507 C C . THR A 1 454 ? 24.433 12.234 -33.544 1.00 62.75 454 THR A C 1
ATOM 3509 O O . THR A 1 454 ? 23.286 11.886 -33.826 1.00 62.75 454 THR A O 1
ATOM 3512 N N . ASN A 1 455 ? 25.504 11.573 -33.989 1.00 63.81 455 ASN A N 1
ATOM 3513 C CA . ASN A 1 455 ? 25.465 10.386 -34.835 1.00 63.81 455 ASN A CA 1
ATOM 3514 C C . ASN A 1 455 ? 24.926 9.169 -34.073 1.00 63.81 455 ASN A C 1
ATOM 3516 O O . ASN A 1 455 ? 24.108 8.448 -34.630 1.00 63.81 455 ASN A O 1
ATOM 3520 N N . LEU A 1 456 ? 25.304 8.970 -32.804 1.00 70.75 456 LEU A N 1
ATOM 3521 C CA . LEU A 1 456 ? 24.788 7.888 -31.958 1.00 70.75 456 LEU A CA 1
ATOM 3522 C C . LEU A 1 456 ? 23.265 7.996 -31.783 1.00 70.75 456 LEU A C 1
ATOM 3524 O O . LEU A 1 456 ? 22.555 7.013 -31.977 1.00 70.75 456 LEU A O 1
ATOM 3528 N N . VAL A 1 457 ? 22.744 9.191 -31.486 1.00 70.50 457 VAL A N 1
ATOM 3529 C CA . VAL A 1 457 ? 21.294 9.445 -31.377 1.00 70.50 457 VAL A CA 1
ATOM 3530 C C . VAL A 1 457 ? 20.568 9.126 -32.692 1.00 70.50 457 VAL A C 1
ATOM 3532 O O . VAL A 1 457 ? 19.500 8.508 -32.668 1.00 70.50 457 VAL A O 1
ATOM 3535 N N . ALA A 1 458 ? 21.157 9.494 -33.835 1.00 64.94 458 ALA A N 1
ATOM 3536 C CA . ALA A 1 458 ? 20.594 9.242 -35.162 1.00 64.94 458 ALA A CA 1
ATOM 3537 C C . ALA A 1 458 ? 20.662 7.758 -35.581 1.00 64.94 458 ALA A C 1
ATOM 3539 O O . ALA A 1 458 ? 19.658 7.209 -36.028 1.00 64.94 458 ALA A O 1
ATOM 3540 N N . GLU A 1 459 ? 21.806 7.091 -35.397 1.00 74.75 459 GLU A N 1
ATOM 3541 C CA . GLU A 1 459 ? 22.011 5.661 -35.678 1.00 74.75 459 GLU A CA 1
ATOM 3542 C C . GLU A 1 459 ? 21.057 4.797 -34.846 1.00 74.75 459 GLU A C 1
ATOM 3544 O O . GLU A 1 459 ? 20.431 3.870 -35.357 1.00 74.75 459 GLU A O 1
ATOM 3549 N N . LYS A 1 460 ? 20.901 5.139 -33.563 1.00 76.94 460 LYS A N 1
ATOM 3550 C CA . LYS A 1 460 ? 20.012 4.443 -32.630 1.00 76.94 460 LYS A CA 1
ATOM 3551 C C . LYS A 1 460 ? 18.548 4.862 -32.763 1.00 76.94 460 LYS A C 1
ATOM 3553 O O . LYS A 1 460 ? 17.708 4.251 -32.104 1.00 76.94 460 LYS A O 1
ATOM 3558 N N . ASN A 1 461 ? 18.238 5.825 -33.639 1.00 73.25 461 ASN A N 1
ATOM 3559 C CA . ASN A 1 461 ? 16.896 6.342 -33.926 1.00 73.25 461 ASN A CA 1
ATOM 3560 C C . ASN A 1 461 ? 16.120 6.717 -32.646 1.00 73.25 461 ASN A C 1
ATOM 3562 O O . ASN A 1 461 ? 14.936 6.403 -32.494 1.00 73.25 461 ASN A O 1
ATOM 3566 N N . LEU A 1 462 ? 16.811 7.337 -31.684 1.00 75.50 462 LEU A N 1
ATOM 3567 C CA . LEU A 1 462 ? 16.226 7.651 -30.382 1.00 75.50 462 LEU A CA 1
ATOM 3568 C C . LEU A 1 462 ? 15.170 8.757 -30.510 1.00 75.50 462 LEU A C 1
ATOM 3570 O O . LEU A 1 462 ? 15.406 9.753 -31.202 1.00 75.50 462 LEU A O 1
ATOM 3574 N N . PRO A 1 463 ? 14.010 8.637 -29.838 1.00 65.38 463 PRO A N 1
ATOM 3575 C CA . PRO A 1 463 ? 13.059 9.733 -29.772 1.00 65.38 463 PRO A CA 1
ATOM 3576 C C . PRO A 1 463 ? 13.667 10.948 -29.067 1.00 65.38 463 PRO A C 1
ATOM 3578 O O . PRO A 1 463 ? 14.336 10.829 -28.043 1.00 65.38 463 PRO A O 1
ATOM 3581 N N . ILE A 1 464 ? 13.361 12.140 -29.571 1.00 57.59 464 ILE A N 1
ATOM 3582 C CA . ILE A 1 464 ? 13.687 13.390 -28.877 1.00 57.59 464 ILE A CA 1
ATOM 3583 C C . ILE A 1 464 ? 13.015 13.367 -27.490 1.00 57.59 464 ILE A C 1
ATOM 3585 O O . ILE A 1 464 ? 11.853 12.966 -27.371 1.00 57.59 464 ILE A O 1
ATOM 3589 N N . ASN A 1 465 ? 13.755 13.781 -26.456 1.00 58.84 465 ASN A N 1
ATOM 3590 C CA . ASN A 1 465 ? 13.368 13.737 -25.039 1.00 58.84 465 ASN A CA 1
ATOM 3591 C C . ASN A 1 465 ? 13.106 12.316 -24.477 1.00 58.84 465 ASN A C 1
ATOM 3593 O O . ASN A 1 465 ? 12.257 12.150 -23.591 1.00 58.84 465 ASN A O 1
ATOM 3597 N N . SER A 1 466 ? 13.812 11.285 -24.969 1.00 67.50 466 SER A N 1
ATOM 3598 C CA . SER A 1 466 ? 13.742 9.930 -24.400 1.00 67.50 466 SER A CA 1
ATOM 3599 C C . SER A 1 466 ? 14.842 9.605 -23.386 1.00 67.50 466 SER A C 1
ATOM 3601 O O . SER A 1 466 ? 16.025 9.726 -23.696 1.00 67.50 466 SER A O 1
ATOM 3603 N N . GLN A 1 467 ? 14.439 9.064 -22.239 1.00 72.75 467 GLN A N 1
ATOM 3604 C CA . GLN A 1 467 ? 15.290 8.358 -21.279 1.00 72.75 467 GLN A CA 1
ATOM 3605 C C . GLN A 1 467 ? 15.606 6.944 -21.788 1.00 72.75 467 GLN A C 1
ATOM 3607 O O . GLN A 1 467 ? 14.753 6.335 -22.439 1.00 72.75 467 GLN A O 1
ATOM 3612 N N . VAL A 1 468 ? 16.764 6.366 -21.434 1.00 73.12 468 VAL A N 1
ATOM 3613 C CA . VAL A 1 468 ? 17.054 4.942 -21.706 1.00 73.12 468 VAL A CA 1
ATOM 3614 C C . VAL A 1 468 ? 17.688 4.243 -20.498 1.00 73.12 468 VAL A C 1
ATOM 3616 O O . VAL A 1 468 ? 18.877 4.388 -20.228 1.00 73.12 468 VAL A O 1
ATOM 3619 N N . PHE A 1 469 ? 16.901 3.422 -19.798 1.00 73.69 469 PHE A N 1
ATOM 3620 C CA . PHE A 1 469 ? 17.307 2.728 -18.571 1.00 73.69 469 PHE A CA 1
ATOM 3621 C C . PHE A 1 469 ? 17.581 1.241 -18.833 1.00 73.69 469 PHE A C 1
ATOM 3623 O O . PHE A 1 469 ? 16.657 0.465 -19.111 1.00 73.69 469 PHE A O 1
ATOM 3630 N N . ASN A 1 470 ? 18.856 0.835 -18.748 1.00 74.88 470 ASN A N 1
ATOM 3631 C CA . ASN A 1 470 ? 19.331 -0.521 -19.073 1.00 74.88 470 ASN A CA 1
ATOM 3632 C C . ASN A 1 470 ? 18.818 -1.011 -20.443 1.00 74.88 470 ASN A C 1
ATOM 3634 O O . ASN A 1 470 ? 18.272 -2.107 -20.583 1.00 74.88 470 ASN A O 1
ATOM 3638 N N . GLY A 1 471 ? 18.929 -0.133 -21.444 1.00 74.00 471 GLY A N 1
ATOM 3639 C CA . GLY A 1 471 ? 18.444 -0.349 -22.806 1.00 74.00 471 GLY A CA 1
ATOM 3640 C C . GLY A 1 471 ? 16.949 -0.097 -23.023 1.00 74.00 471 GLY A C 1
ATOM 3641 O O . GLY A 1 471 ? 16.524 -0.078 -24.168 1.00 74.00 471 GLY A O 1
ATOM 3642 N N . VAL A 1 472 ? 16.125 0.121 -21.994 1.00 78.38 472 VAL A N 1
ATOM 3643 C CA . VAL A 1 472 ? 14.680 0.352 -22.188 1.00 78.38 472 VAL A CA 1
ATOM 3644 C C . VAL A 1 472 ? 14.379 1.834 -22.350 1.00 78.38 472 VAL A C 1
ATOM 3646 O O . VAL A 1 472 ? 14.638 2.621 -21.442 1.00 78.38 472 VAL A O 1
ATOM 3649 N N . VAL A 1 473 ? 13.801 2.194 -23.496 1.00 77.62 473 VAL A N 1
ATOM 3650 C CA . VAL A 1 473 ? 13.462 3.577 -23.858 1.00 77.62 473 VAL A CA 1
ATOM 3651 C C . VAL A 1 473 ? 12.142 4.013 -23.210 1.00 77.62 473 VAL A C 1
ATOM 3653 O O . VAL A 1 473 ? 11.144 3.290 -23.256 1.00 77.62 473 VAL A O 1
ATOM 3656 N N . ARG A 1 474 ? 12.119 5.221 -22.643 1.00 71.81 474 ARG A N 1
ATOM 3657 C CA . ARG A 1 474 ? 10.937 5.914 -22.099 1.00 71.81 474 ARG A CA 1
ATOM 3658 C C . ARG A 1 474 ? 10.905 7.355 -22.604 1.00 71.81 474 ARG A C 1
ATOM 3660 O O . ARG A 1 474 ? 11.946 7.891 -22.961 1.00 71.81 474 ARG A O 1
ATOM 3667 N N . LYS A 1 475 ? 9.735 7.996 -22.663 1.00 64.50 475 LYS A N 1
ATOM 3668 C CA . LYS A 1 475 ? 9.570 9.373 -23.168 1.00 64.50 475 LYS A CA 1
ATOM 3669 C C . LYS A 1 475 ? 8.985 10.267 -22.076 1.00 64.50 475 LYS A C 1
ATOM 3671 O O . LYS A 1 475 ? 7.946 9.923 -21.533 1.00 64.50 475 LYS A O 1
ATOM 3676 N N . HIS A 1 476 ? 9.592 11.431 -21.833 1.00 59.31 476 HIS A N 1
ATOM 3677 C CA . HIS A 1 476 ? 9.047 12.497 -20.972 1.00 59.31 476 HIS A CA 1
ATOM 3678 C C . HIS A 1 476 ? 8.630 12.070 -19.542 1.00 59.31 476 HIS A C 1
ATOM 3680 O O . HIS A 1 476 ? 7.513 12.371 -19.122 1.00 59.31 476 HIS A O 1
ATOM 3686 N N . VAL A 1 477 ? 9.507 11.417 -18.764 1.00 54.97 477 VAL A N 1
ATOM 3687 C CA . VAL A 1 477 ? 9.120 10.875 -17.437 1.00 54.97 477 VAL A CA 1
ATOM 3688 C C . VAL A 1 477 ? 9.730 11.612 -16.231 1.00 54.97 477 VAL A C 1
ATOM 3690 O O . VAL A 1 477 ? 10.751 12.309 -16.326 1.00 54.97 477 VAL A O 1
ATOM 3693 N N . ASN A 1 478 ? 9.069 11.455 -15.077 1.00 57.38 478 ASN A N 1
ATOM 3694 C CA . ASN A 1 478 ? 9.553 11.796 -13.739 1.00 57.38 478 ASN A CA 1
ATOM 3695 C C . ASN A 1 478 ? 10.709 10.860 -13.339 1.00 57.38 478 ASN A C 1
ATOM 3697 O O . ASN A 1 478 ? 10.488 9.734 -12.895 1.00 57.38 478 ASN A O 1
ATOM 3701 N N . VAL A 1 479 ? 11.943 11.346 -13.490 1.00 56.28 479 VAL A N 1
ATOM 3702 C CA . VAL A 1 479 ? 13.183 10.559 -13.363 1.00 56.28 479 VAL A CA 1
ATOM 3703 C C . VAL A 1 479 ? 13.249 9.755 -12.063 1.00 56.28 479 VAL A C 1
ATOM 3705 O O . VAL A 1 479 ? 13.624 8.590 -12.089 1.00 56.28 479 VAL A O 1
ATOM 3708 N N . GLN A 1 480 ? 12.847 10.337 -10.930 1.00 51.97 480 GLN A N 1
ATOM 3709 C CA . GLN A 1 480 ? 12.972 9.691 -9.616 1.00 51.97 480 GLN A CA 1
ATOM 3710 C C . GLN A 1 480 ? 12.050 8.471 -9.454 1.00 51.97 480 GLN A C 1
ATOM 3712 O O . GLN A 1 480 ? 12.415 7.492 -8.806 1.00 51.97 480 GLN A O 1
ATOM 3717 N N . GLU A 1 481 ? 10.862 8.521 -10.051 1.00 54.41 481 GLU A N 1
ATOM 3718 C CA . GLU A 1 481 ? 9.843 7.471 -9.961 1.00 54.41 481 GLU A CA 1
ATOM 3719 C C . GLU A 1 481 ? 10.119 6.343 -10.965 1.00 54.41 481 GLU A C 1
ATOM 3721 O O . GLU A 1 481 ? 10.049 5.158 -10.618 1.00 54.41 481 GLU A O 1
ATOM 3726 N N . ASP A 1 482 ? 10.550 6.708 -12.176 1.00 58.19 482 ASP A N 1
ATOM 3727 C CA . ASP A 1 482 ? 10.934 5.747 -13.209 1.00 58.19 482 ASP A CA 1
ATOM 3728 C C . ASP A 1 482 ? 12.241 5.027 -12.855 1.00 58.19 482 ASP A C 1
ATOM 3730 O O . ASP A 1 482 ? 12.290 3.805 -12.963 1.00 58.19 482 ASP A O 1
ATOM 3734 N N . ILE A 1 483 ? 13.270 5.717 -12.339 1.00 62.09 483 ILE A N 1
ATOM 3735 C CA . ILE A 1 483 ? 14.515 5.074 -11.873 1.00 62.09 483 ILE A CA 1
ATOM 3736 C C . ILE A 1 483 ? 14.216 4.000 -10.818 1.00 62.09 483 ILE A C 1
ATOM 3738 O O . ILE A 1 483 ? 14.690 2.868 -10.934 1.00 62.09 483 ILE A O 1
ATOM 3742 N N . MET A 1 484 ? 13.380 4.306 -9.820 1.00 59.25 484 MET A N 1
ATOM 3743 C CA . MET A 1 484 ? 12.998 3.329 -8.794 1.00 59.25 484 MET A CA 1
ATOM 3744 C C . MET A 1 484 ? 12.198 2.154 -9.377 1.00 59.25 484 MET A C 1
ATOM 3746 O O . MET A 1 484 ? 12.412 1.009 -8.976 1.00 59.25 484 MET A O 1
ATOM 3750 N N . THR A 1 485 ? 11.335 2.409 -10.362 1.00 62.44 485 THR A N 1
ATOM 3751 C CA . THR A 1 485 ? 10.567 1.374 -11.075 1.00 62.44 485 THR A CA 1
ATOM 3752 C C . THR A 1 485 ? 11.469 0.485 -11.946 1.00 62.44 485 THR A C 1
ATOM 3754 O O . THR A 1 485 ? 11.327 -0.740 -11.951 1.00 62.44 485 THR A O 1
ATOM 3757 N N . HIS A 1 486 ? 12.456 1.069 -12.627 1.00 65.69 486 HIS A N 1
ATOM 3758 C CA . HIS A 1 486 ? 13.448 0.362 -13.434 1.00 65.69 486 HIS A CA 1
ATOM 3759 C C . HIS A 1 486 ? 14.403 -0.479 -12.573 1.00 65.69 486 HIS A C 1
ATOM 3761 O O . HIS A 1 486 ? 14.682 -1.628 -12.922 1.00 65.69 486 HIS A O 1
ATOM 3767 N N . PHE A 1 487 ? 14.826 0.012 -11.405 1.00 66.44 487 PHE A N 1
ATOM 3768 C CA . PHE A 1 487 ? 15.584 -0.797 -10.448 1.00 66.44 487 PHE A CA 1
ATOM 3769 C C . PHE A 1 487 ? 14.750 -1.932 -9.843 1.00 66.44 487 PHE A C 1
ATOM 3771 O O . PHE A 1 487 ? 15.236 -3.061 -9.757 1.00 66.44 487 PHE A O 1
ATOM 3778 N N . ALA A 1 488 ? 13.482 -1.683 -9.500 1.00 63.00 488 ALA A N 1
ATOM 3779 C CA . ALA A 1 488 ? 12.562 -2.725 -9.037 1.00 63.00 488 ALA A CA 1
ATOM 3780 C C . ALA A 1 488 ? 12.301 -3.815 -10.099 1.00 63.00 488 ALA A C 1
ATOM 3782 O O . ALA A 1 488 ? 12.004 -4.954 -9.739 1.00 63.00 488 ALA A O 1
ATOM 3783 N N . ARG A 1 489 ? 12.454 -3.492 -11.393 1.00 68.94 489 ARG A N 1
ATOM 3784 C CA . ARG A 1 489 ? 12.431 -4.451 -12.510 1.00 68.94 489 ARG A CA 1
ATOM 3785 C C . ARG A 1 489 ? 13.736 -5.236 -12.649 1.00 68.94 489 ARG A C 1
ATOM 3787 O O . ARG A 1 489 ? 13.699 -6.464 -12.681 1.00 68.94 489 ARG A O 1
ATOM 3794 N N . ASP A 1 490 ? 14.868 -4.550 -12.815 1.00 72.94 490 ASP A N 1
ATOM 3795 C CA . ASP A 1 490 ? 16.113 -5.202 -13.244 1.00 72.94 490 ASP A CA 1
ATOM 3796 C C . ASP A 1 490 ? 16.878 -5.855 -12.081 1.00 72.94 490 ASP A C 1
ATOM 3798 O O . ASP A 1 490 ? 17.498 -6.899 -12.285 1.00 72.94 490 ASP A O 1
ATOM 3802 N N . GLN A 1 491 ? 16.801 -5.324 -10.850 1.00 73.06 491 GLN A N 1
ATOM 3803 C CA . GLN A 1 491 ? 17.506 -5.919 -9.705 1.00 73.06 491 GLN A CA 1
ATOM 3804 C C . GLN A 1 491 ? 17.071 -7.382 -9.470 1.00 73.06 491 GLN A C 1
ATOM 3806 O O . GLN A 1 491 ? 17.956 -8.239 -9.454 1.00 73.06 491 GLN A O 1
ATOM 3811 N N . PRO A 1 492 ? 15.770 -7.745 -9.378 1.00 68.56 492 PRO A N 1
ATOM 3812 C CA . PRO A 1 492 ? 15.353 -9.146 -9.223 1.00 68.56 492 PRO A CA 1
ATOM 3813 C C . PRO A 1 492 ? 15.773 -10.068 -10.378 1.00 68.56 492 PRO A C 1
ATOM 3815 O O . PRO A 1 492 ? 15.991 -11.263 -10.161 1.00 68.56 492 PRO A O 1
ATOM 3818 N N . LEU A 1 493 ? 15.912 -9.532 -11.596 1.00 71.38 493 LEU A N 1
ATOM 3819 C CA . LEU A 1 493 ? 16.396 -10.279 -12.757 1.00 71.38 493 LEU A CA 1
ATOM 3820 C C . LEU A 1 493 ? 17.885 -10.615 -12.589 1.00 71.38 493 LEU A C 1
ATOM 3822 O O . LEU A 1 493 ? 18.245 -11.789 -12.675 1.00 71.38 493 LEU A O 1
ATOM 3826 N N . TYR A 1 494 ? 18.729 -9.645 -12.218 1.00 72.06 494 TYR A N 1
ATOM 3827 C CA . TYR A 1 494 ? 20.128 -9.914 -11.863 1.00 72.06 494 TYR A CA 1
ATOM 3828 C C . TYR A 1 494 ? 20.250 -10.900 -10.690 1.00 72.06 494 TYR A C 1
ATOM 3830 O O . TYR A 1 494 ? 21.030 -11.847 -10.767 1.00 72.06 494 TYR A O 1
ATOM 3838 N N . GLN A 1 495 ? 19.427 -10.762 -9.639 1.00 70.56 495 GLN A N 1
ATOM 3839 C CA . GLN A 1 495 ? 19.395 -11.738 -8.537 1.00 70.56 495 GLN A CA 1
ATOM 3840 C C . GLN A 1 495 ? 19.054 -13.155 -9.022 1.00 70.56 495 GLN A C 1
ATOM 3842 O O . GLN A 1 495 ? 19.559 -14.131 -8.469 1.00 70.56 495 GLN A O 1
ATOM 3847 N N . THR A 1 496 ? 18.206 -13.283 -10.045 1.00 70.50 496 THR A N 1
ATOM 3848 C CA . THR A 1 496 ? 17.819 -14.575 -10.628 1.00 70.50 496 THR A CA 1
ATOM 3849 C C . THR A 1 496 ? 18.963 -15.182 -11.439 1.00 70.50 496 THR A C 1
ATOM 3851 O O . THR A 1 496 ? 19.317 -16.334 -11.195 1.00 70.50 496 THR A O 1
ATOM 3854 N N . LEU A 1 497 ? 19.608 -14.405 -12.316 1.00 72.12 497 LEU A N 1
ATOM 3855 C CA . LEU A 1 497 ? 20.742 -14.869 -13.127 1.00 72.12 497 LEU A CA 1
ATOM 3856 C C . LEU A 1 497 ? 21.953 -15.269 -12.261 1.00 72.12 497 LEU A C 1
ATOM 3858 O O . LEU A 1 497 ? 22.554 -16.320 -12.485 1.00 72.12 497 LEU A O 1
ATOM 3862 N N . VAL A 1 498 ? 22.258 -14.503 -11.206 1.00 72.88 498 VAL A N 1
ATOM 3863 C CA . VAL A 1 498 ? 23.307 -14.849 -10.225 1.00 72.88 498 VAL A CA 1
ATOM 3864 C C . VAL A 1 498 ? 22.931 -16.104 -9.420 1.00 72.88 498 VAL A C 1
ATOM 3866 O O . VAL A 1 498 ? 23.778 -16.961 -9.182 1.00 72.88 498 VAL A O 1
ATOM 3869 N N . ARG A 1 499 ? 21.659 -16.284 -9.028 1.00 72.50 499 ARG A N 1
ATOM 3870 C CA . ARG A 1 499 ? 21.193 -17.518 -8.354 1.00 72.50 499 ARG A CA 1
ATOM 3871 C C . ARG A 1 499 ? 21.216 -18.750 -9.264 1.00 72.50 499 ARG A C 1
ATOM 3873 O O . ARG A 1 499 ? 21.382 -19.854 -8.753 1.00 72.50 499 ARG A O 1
ATOM 3880 N N . ALA A 1 500 ? 21.070 -18.563 -10.573 1.00 72.38 500 ALA A N 1
ATOM 3881 C CA . ALA A 1 500 ? 21.198 -19.608 -11.585 1.00 72.38 500 ALA A CA 1
ATOM 3882 C C . ALA A 1 500 ? 22.661 -19.900 -11.988 1.00 72.38 500 ALA A C 1
ATOM 3884 O O . ALA A 1 500 ? 22.893 -20.781 -12.814 1.00 72.38 500 ALA A O 1
ATOM 3885 N N . ASN A 1 501 ? 23.643 -19.191 -11.409 1.00 73.38 501 ASN A N 1
ATOM 3886 C CA . ASN A 1 501 ? 25.060 -19.203 -11.801 1.00 73.38 501 ASN A CA 1
ATOM 3887 C C . ASN A 1 501 ? 25.293 -18.860 -13.292 1.00 73.38 501 ASN A C 1
ATOM 3889 O O . ASN A 1 501 ? 26.249 -19.345 -13.892 1.00 73.38 501 ASN A O 1
ATOM 3893 N N . GLN A 1 502 ? 24.419 -18.046 -13.897 1.00 69.69 502 GLN A N 1
ATOM 3894 C CA . GLN A 1 502 ? 24.546 -17.593 -15.291 1.00 69.69 502 GLN A CA 1
ATOM 3895 C C . GLN A 1 502 ? 25.430 -16.343 -15.431 1.00 69.69 502 GLN A C 1
ATOM 3897 O O . GLN A 1 502 ? 25.918 -16.073 -16.519 1.00 69.69 502 GLN A O 1
ATOM 3902 N N . ILE A 1 503 ? 25.646 -15.607 -14.337 1.00 73.75 503 ILE A N 1
ATOM 3903 C CA . ILE A 1 503 ? 26.522 -14.430 -14.248 1.00 73.75 503 ILE A CA 1
ATOM 3904 C C . ILE A 1 503 ? 27.525 -14.683 -13.117 1.00 73.75 503 ILE A C 1
ATOM 3906 O O . ILE A 1 503 ? 27.120 -15.102 -12.028 1.00 73.75 503 ILE A O 1
ATOM 3910 N N . THR A 1 504 ? 28.812 -14.423 -13.360 1.00 73.81 504 THR A N 1
ATOM 3911 C CA . THR A 1 504 ? 29.896 -14.522 -12.363 1.00 73.81 504 THR A CA 1
ATOM 3912 C C . THR A 1 504 ? 30.481 -13.146 -12.032 1.00 73.81 504 THR A C 1
ATOM 3914 O O . THR A 1 504 ? 30.132 -12.142 -12.652 1.00 73.81 504 THR A O 1
ATOM 3917 N N . ASP A 1 505 ? 31.370 -13.065 -11.040 1.00 65.69 505 ASP A N 1
ATOM 3918 C CA . ASP A 1 505 ? 31.967 -11.793 -10.610 1.00 65.69 505 ASP A CA 1
ATOM 3919 C C . ASP A 1 505 ? 32.760 -11.079 -11.719 1.00 65.69 505 ASP A C 1
ATOM 3921 O O . ASP A 1 505 ? 32.765 -9.849 -11.761 1.00 65.69 505 ASP A O 1
ATOM 3925 N N . ASP A 1 506 ? 33.315 -11.825 -12.678 1.00 65.81 506 ASP A N 1
ATOM 3926 C CA . ASP A 1 506 ? 33.991 -11.288 -13.867 1.00 65.81 506 ASP A CA 1
ATOM 3927 C C . ASP A 1 506 ? 33.019 -10.847 -14.989 1.00 65.81 506 ASP A C 1
ATOM 3929 O O . ASP A 1 506 ? 33.429 -10.145 -15.913 1.00 65.81 506 ASP A O 1
ATOM 3933 N N . SER A 1 507 ? 31.732 -11.225 -14.937 1.00 65.19 507 SER A N 1
ATOM 3934 C CA . SER A 1 507 ? 30.742 -10.857 -15.964 1.00 65.19 507 SER A CA 1
ATOM 3935 C C . SER A 1 507 ? 30.368 -9.369 -15.911 1.00 65.19 507 SER A C 1
ATOM 3937 O O . SER A 1 507 ? 30.052 -8.807 -14.853 1.00 65.19 507 SER A O 1
ATOM 3939 N N . ASP A 1 508 ? 30.285 -8.746 -17.086 1.00 70.38 508 ASP A N 1
ATOM 3940 C CA . ASP A 1 508 ? 29.641 -7.447 -17.283 1.00 70.38 508 ASP A CA 1
ATOM 3941 C C . ASP A 1 508 ? 28.116 -7.627 -17.291 1.00 70.38 508 ASP A C 1
ATOM 3943 O O . ASP A 1 508 ? 27.527 -8.065 -18.279 1.00 70.38 508 ASP A O 1
ATOM 3947 N N . MET A 1 509 ? 27.471 -7.257 -16.182 1.00 71.62 509 MET A N 1
ATOM 3948 C CA . MET A 1 509 ? 26.029 -7.432 -15.992 1.00 71.62 509 MET A CA 1
ATOM 3949 C C . MET A 1 509 ? 25.190 -6.733 -17.074 1.00 71.62 509 MET A C 1
ATOM 3951 O O . MET A 1 509 ? 24.147 -7.257 -17.457 1.00 71.62 509 MET A O 1
ATOM 3955 N N . LEU A 1 510 ? 25.636 -5.586 -17.602 1.00 70.44 510 LEU A N 1
ATOM 3956 C CA . LEU A 1 510 ? 24.907 -4.880 -18.656 1.00 70.44 510 LEU A CA 1
ATOM 3957 C C . LEU A 1 510 ? 25.021 -5.620 -19.996 1.00 70.44 510 LEU A C 1
ATOM 3959 O O . LEU A 1 510 ? 24.043 -5.676 -20.741 1.00 70.44 510 LEU A O 1
ATOM 3963 N N . SER A 1 511 ? 26.170 -6.238 -20.284 1.00 70.38 511 SER A N 1
ATOM 3964 C CA . SER A 1 511 ? 26.324 -7.109 -21.459 1.00 70.38 511 SER A CA 1
ATOM 3965 C C . SER A 1 511 ? 25.468 -8.371 -21.356 1.00 70.38 511 SER A C 1
ATOM 3967 O O . SER A 1 511 ? 24.806 -8.723 -22.324 1.00 70.38 511 SER A O 1
ATOM 3969 N N . GLU A 1 512 ? 25.402 -9.008 -20.186 1.00 72.38 512 GLU A N 1
ATOM 3970 C CA . GLU A 1 512 ? 24.546 -10.186 -19.952 1.00 72.38 512 GLU A CA 1
ATOM 3971 C C . GLU A 1 512 ? 23.046 -9.836 -20.038 1.00 72.38 512 GLU A C 1
ATOM 3973 O O . GLU A 1 512 ? 22.225 -10.659 -20.439 1.00 72.38 512 GLU A O 1
ATOM 3978 N N . LEU A 1 513 ? 22.665 -8.592 -19.714 1.00 70.19 513 LEU A N 1
ATOM 3979 C CA . LEU A 1 513 ? 21.291 -8.109 -19.869 1.00 70.19 513 LEU A CA 1
ATOM 3980 C C . LEU A 1 513 ? 20.938 -7.773 -21.329 1.00 70.19 513 LEU A C 1
ATOM 3982 O O . LEU A 1 513 ? 19.830 -8.078 -21.775 1.00 70.19 513 LEU A O 1
ATOM 3986 N N . LEU A 1 514 ? 21.870 -7.166 -22.069 1.00 68.31 514 LEU A N 1
ATOM 3987 C CA . LEU A 1 514 ? 21.713 -6.776 -23.478 1.00 68.31 514 LEU A CA 1
ATOM 3988 C C . LEU A 1 514 ? 22.061 -7.899 -24.477 1.00 68.31 514 LEU A C 1
ATOM 3990 O O . LEU A 1 514 ? 21.839 -7.741 -25.674 1.00 68.31 514 LEU A O 1
ATOM 3994 N N . GLY A 1 515 ? 22.593 -9.029 -24.004 1.00 62.47 515 GLY A N 1
ATOM 3995 C CA . GLY A 1 515 ? 22.890 -10.222 -24.804 1.00 62.47 515 GLY A CA 1
ATOM 3996 C C . GLY A 1 515 ? 21.692 -11.149 -25.034 1.00 62.47 515 GLY A C 1
ATOM 3997 O O . GLY A 1 515 ? 21.821 -12.137 -25.749 1.00 62.47 515 GLY A O 1
ATOM 3998 N N . ASN A 1 516 ? 20.533 -10.849 -24.436 1.00 63.25 516 ASN A N 1
ATOM 3999 C CA . ASN A 1 516 ? 19.301 -11.621 -24.611 1.00 63.25 516 ASN A CA 1
ATOM 4000 C C . ASN A 1 516 ? 18.618 -11.294 -25.950 1.00 63.25 516 ASN A C 1
ATOM 4002 O O . ASN A 1 516 ? 18.607 -10.131 -26.363 1.00 63.25 516 ASN A O 1
ATOM 4006 N N . ASP A 1 517 ? 17.955 -12.293 -26.549 1.00 55.84 517 ASP A N 1
ATOM 4007 C CA . ASP A 1 517 ? 17.286 -12.241 -27.868 1.00 55.84 517 ASP A CA 1
ATOM 4008 C C . ASP A 1 517 ? 16.243 -11.109 -28.035 1.00 55.84 517 ASP A C 1
ATOM 4010 O O . ASP A 1 517 ? 15.849 -10.780 -29.152 1.00 55.84 517 ASP A O 1
ATOM 4014 N N . GLU A 1 518 ? 15.793 -10.486 -26.940 1.00 66.62 518 GLU A N 1
ATOM 4015 C CA . GLU A 1 518 ? 14.847 -9.357 -26.930 1.00 66.62 518 GLU A CA 1
ATOM 4016 C C . GLU A 1 518 ? 15.521 -7.970 -27.062 1.00 66.62 518 GLU A C 1
ATOM 4018 O O . GLU A 1 518 ? 14.870 -6.937 -26.862 1.00 66.62 518 GLU A O 1
ATOM 4023 N N . THR A 1 519 ? 16.823 -7.924 -27.373 1.00 74.44 519 THR A N 1
ATOM 4024 C CA . THR A 1 519 ? 17.607 -6.682 -27.482 1.00 74.44 519 THR A CA 1
ATOM 4025 C C . THR A 1 519 ? 17.873 -6.293 -28.936 1.00 74.44 519 THR A C 1
ATOM 4027 O O . THR A 1 519 ? 18.472 -7.039 -29.706 1.00 74.44 519 THR A O 1
ATOM 4030 N N . TYR A 1 520 ? 17.485 -5.074 -29.307 1.00 80.81 520 TYR A N 1
ATOM 4031 C CA . TYR A 1 520 ? 17.579 -4.550 -30.669 1.00 80.81 520 TYR A CA 1
ATOM 4032 C C . TYR A 1 520 ? 18.765 -3.588 -30.842 1.00 80.81 520 TYR A C 1
ATOM 4034 O O . TYR A 1 520 ? 19.197 -2.901 -29.917 1.00 80.81 520 TYR A O 1
ATOM 4042 N N . ALA A 1 521 ? 19.301 -3.493 -32.061 1.00 78.94 521 ALA A N 1
ATOM 4043 C CA . ALA A 1 521 ? 20.426 -2.599 -32.356 1.00 78.94 521 ALA A CA 1
ATOM 4044 C C . ALA A 1 521 ? 20.040 -1.104 -32.421 1.00 78.94 521 ALA A C 1
ATOM 4046 O O . ALA A 1 521 ? 20.914 -0.249 -32.279 1.00 78.94 521 ALA A O 1
ATOM 4047 N N . VAL A 1 522 ? 18.754 -0.813 -32.662 1.00 80.94 522 VAL A N 1
ATOM 4048 C CA . VAL A 1 522 ? 18.171 0.500 -32.999 1.00 80.94 522 VAL A CA 1
ATOM 4049 C C . VAL A 1 522 ? 16.748 0.569 -32.425 1.00 80.94 522 VAL A C 1
ATOM 4051 O O . VAL A 1 522 ? 16.047 -0.445 -32.414 1.00 80.94 522 VAL A O 1
ATOM 4054 N N . PHE A 1 523 ? 16.290 1.740 -31.971 1.00 81.25 523 PHE A N 1
ATOM 4055 C CA . PHE A 1 523 ? 14.908 1.931 -31.523 1.00 81.25 523 PHE A CA 1
ATOM 4056 C C . PHE A 1 523 ? 13.926 1.972 -32.703 1.00 81.25 523 PHE A C 1
ATOM 4058 O O . PHE A 1 523 ? 14.089 2.744 -33.648 1.00 81.25 523 PHE A O 1
ATOM 4065 N N . CYS A 1 524 ? 12.851 1.189 -32.623 1.00 79.75 524 CYS A N 1
ATOM 4066 C CA . CYS A 1 524 ? 11.710 1.295 -33.525 1.00 79.75 524 CYS A CA 1
ATOM 4067 C C . CYS A 1 524 ? 10.538 1.974 -32.796 1.00 79.75 524 CYS A C 1
ATOM 4069 O O . CYS A 1 524 ? 10.194 1.535 -31.698 1.00 79.75 524 CYS A O 1
ATOM 4071 N N . PRO A 1 525 ? 9.846 2.967 -33.394 1.00 73.88 525 PRO A N 1
ATOM 4072 C CA . PRO A 1 525 ? 8.647 3.567 -32.799 1.00 73.88 525 PRO A CA 1
ATOM 4073 C C . PRO A 1 525 ? 7.558 2.555 -32.418 1.00 73.88 525 PRO A C 1
ATOM 4075 O O . PRO A 1 525 ? 6.795 2.809 -31.499 1.00 73.88 525 PRO A O 1
ATOM 4078 N N . TRP A 1 526 ? 7.526 1.390 -33.069 1.00 74.50 526 TRP A N 1
ATOM 4079 C CA . TRP A 1 526 ? 6.588 0.298 -32.796 1.00 74.50 526 TRP A CA 1
ATOM 4080 C C . TRP A 1 526 ? 6.832 -0.420 -31.454 1.0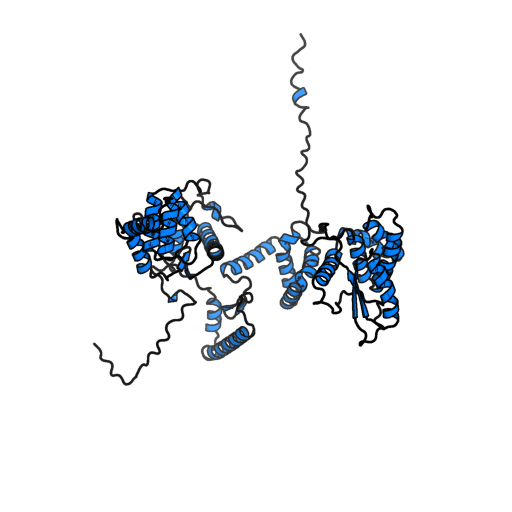0 74.50 526 TRP A C 1
ATOM 4082 O O . TRP A 1 526 ? 6.007 -1.232 -31.050 1.00 74.50 526 TRP A O 1
ATOM 4092 N N . PHE A 1 527 ? 7.947 -0.145 -30.766 1.00 74.75 527 PHE A N 1
ATOM 4093 C CA . PHE A 1 527 ? 8.229 -0.659 -29.419 1.00 74.75 527 PHE A CA 1
ATOM 4094 C C . PHE A 1 527 ? 7.542 0.153 -28.308 1.00 74.75 527 PHE A C 1
ATOM 4096 O O . PHE A 1 527 ? 7.523 -0.269 -27.154 1.00 74.75 527 PHE A O 1
ATOM 4103 N N . ASP A 1 528 ? 7.001 1.327 -28.640 1.00 69.81 528 ASP A N 1
ATOM 4104 C CA . ASP A 1 528 ? 6.283 2.197 -27.715 1.00 69.81 528 ASP A CA 1
ATOM 4105 C C . ASP A 1 528 ? 4.771 1.887 -27.763 1.00 69.81 528 ASP A C 1
ATOM 4107 O O . ASP A 1 528 ? 4.158 2.060 -28.820 1.00 69.81 528 ASP A O 1
ATOM 4111 N N . PRO A 1 529 ? 4.134 1.458 -26.654 1.00 65.75 529 PRO A N 1
ATOM 4112 C CA . PRO A 1 529 ? 2.705 1.139 -26.631 1.00 65.75 529 PRO A CA 1
ATOM 4113 C C . PRO A 1 529 ? 1.795 2.361 -26.845 1.00 65.75 529 PRO A C 1
ATOM 4115 O O . PRO A 1 529 ? 0.620 2.188 -27.170 1.00 65.75 529 PRO A O 1
ATOM 4118 N N . GLU A 1 530 ? 2.303 3.590 -26.702 1.00 64.94 530 GLU A N 1
ATOM 4119 C CA . GLU A 1 530 ? 1.562 4.814 -27.031 1.00 64.94 530 GLU A CA 1
ATOM 4120 C C . GLU A 1 530 ? 1.659 5.194 -28.519 1.00 64.94 530 GLU A C 1
ATOM 4122 O O . GLU A 1 530 ? 0.902 6.053 -28.993 1.00 64.94 530 GLU A O 1
ATOM 4127 N N . TYR A 1 531 ? 2.560 4.560 -29.283 1.00 69.19 531 TYR A N 1
ATOM 4128 C CA . TYR A 1 531 ? 2.767 4.864 -30.694 1.00 69.19 531 TYR A CA 1
ATOM 4129 C C . TYR A 1 531 ? 1.560 4.452 -31.538 1.00 69.19 531 TYR A C 1
ATOM 4131 O O . TYR A 1 531 ? 1.358 3.294 -31.903 1.00 69.19 531 TYR A O 1
ATOM 4139 N N . LYS A 1 532 ? 0.765 5.454 -31.912 1.00 66.50 532 LYS A N 1
ATOM 4140 C CA . LYS A 1 532 ? -0.316 5.308 -32.886 1.00 66.50 532 LYS A CA 1
ATOM 4141 C C . LYS A 1 532 ? 0.306 5.335 -34.286 1.00 66.50 532 LYS A C 1
ATOM 4143 O O . LYS A 1 532 ? 0.792 6.398 -34.686 1.00 66.50 532 LYS A O 1
ATOM 4148 N N . PRO A 1 533 ? 0.309 4.218 -35.040 1.00 65.25 533 PRO A N 1
ATOM 4149 C CA . PRO A 1 533 ? 0.833 4.223 -36.398 1.00 65.25 533 PRO A CA 1
ATOM 4150 C C . PRO A 1 533 ? 0.012 5.198 -37.256 1.00 65.25 533 PRO A C 1
ATOM 4152 O O . PRO A 1 533 ? -1.210 5.286 -37.080 1.00 65.25 533 PRO A O 1
ATOM 4155 N N . PRO A 1 534 ? 0.643 5.943 -38.181 1.00 62.41 534 PRO A N 1
ATOM 4156 C CA . PRO A 1 534 ? -0.076 6.867 -39.044 1.00 62.41 534 PRO A CA 1
ATOM 4157 C C . PRO A 1 534 ? -1.091 6.091 -39.885 1.00 62.41 534 PRO A C 1
ATOM 4159 O O . PRO A 1 534 ? -0.725 5.208 -40.658 1.00 62.41 534 PRO A O 1
ATOM 4162 N N . THR A 1 535 ? -2.372 6.430 -39.750 1.00 50.38 535 THR A N 1
ATOM 4163 C CA . THR A 1 535 ? -3.468 5.825 -40.514 1.00 50.38 535 THR A CA 1
ATOM 4164 C C . THR A 1 535 ? -3.500 6.364 -41.943 1.00 50.38 535 THR A C 1
ATOM 4166 O O . THR A 1 535 ? -4.432 7.052 -42.362 1.00 50.38 535 THR A O 1
ATOM 4169 N N . THR A 1 536 ? -2.476 6.022 -42.726 1.00 51.00 536 THR A N 1
ATOM 4170 C CA . THR A 1 536 ? -2.528 6.109 -44.184 1.00 51.00 536 THR A CA 1
ATOM 4171 C C . THR A 1 536 ? -3.647 5.204 -44.685 1.00 51.00 536 THR A C 1
ATOM 4173 O O . THR A 1 536 ? -3.496 3.991 -44.818 1.00 51.00 536 THR A O 1
ATOM 4176 N N . VAL A 1 537 ? -4.796 5.811 -44.987 1.00 46.47 537 VAL A N 1
ATOM 4177 C CA . VAL A 1 537 ? -5.842 5.171 -45.785 1.00 46.47 537 VAL A CA 1
ATOM 4178 C C . VAL A 1 537 ? -5.271 4.985 -47.186 1.00 46.47 537 VAL A C 1
ATOM 4180 O O . VAL A 1 537 ? -5.366 5.871 -48.033 1.00 46.47 537 VAL A O 1
ATOM 4183 N N . VAL A 1 538 ? -4.630 3.838 -47.416 1.00 48.88 538 VAL A N 1
ATOM 4184 C CA . VAL A 1 538 ? -4.191 3.432 -48.748 1.00 48.88 538 VAL A CA 1
ATOM 4185 C C . VAL A 1 538 ? -5.451 3.193 -49.571 1.00 48.88 538 VAL A C 1
ATOM 4187 O O . VAL A 1 538 ? -6.077 2.136 -49.490 1.00 48.88 538 VAL A O 1
ATOM 4190 N N . GLN A 1 539 ? -5.847 4.201 -50.349 1.00 44.91 539 GLN A N 1
ATOM 4191 C CA . GLN A 1 539 ? -6.838 4.036 -51.401 1.00 44.91 539 GLN A CA 1
ATOM 4192 C C . GLN A 1 539 ? -6.219 3.168 -52.496 1.00 44.91 539 GLN A C 1
ATOM 4194 O O . GLN A 1 539 ? -5.628 3.663 -53.451 1.00 44.91 539 GLN A O 1
ATOM 4199 N N . LEU A 1 540 ? -6.341 1.852 -52.321 1.00 48.94 540 LEU A N 1
ATOM 4200 C CA . LEU A 1 540 ? -6.140 0.878 -53.383 1.00 48.94 540 LEU A CA 1
ATOM 4201 C C . LEU A 1 540 ? -7.258 1.083 -54.411 1.00 48.94 540 LEU A C 1
ATOM 4203 O O . LEU A 1 540 ? -8.332 0.491 -54.293 1.00 48.94 540 LEU A O 1
ATOM 4207 N N . ASP A 1 541 ? -7.028 1.959 -55.390 1.00 50.72 541 ASP A N 1
ATOM 4208 C CA . ASP A 1 541 ? -7.867 1.999 -56.582 1.00 50.72 541 ASP A CA 1
ATOM 4209 C C . ASP A 1 541 ? -7.544 0.768 -57.432 1.00 50.72 541 ASP A C 1
ATOM 4211 O O . ASP A 1 541 ? -6.517 0.687 -58.105 1.00 50.72 541 ASP A O 1
ATOM 4215 N N . TRP A 1 542 ? -8.444 -0.212 -57.383 1.00 57.12 542 TRP A N 1
ATOM 4216 C CA . TRP A 1 542 ? -8.332 -1.475 -58.110 1.00 57.12 542 TRP A CA 1
ATOM 4217 C C . TRP A 1 542 ? -8.389 -1.314 -59.642 1.00 57.12 542 TRP A C 1
ATOM 4219 O O . TRP A 1 542 ? -8.271 -2.311 -60.353 1.00 57.12 542 TRP A O 1
ATOM 4229 N N . ASN A 1 543 ? -8.568 -0.090 -60.154 1.00 57.94 543 ASN A N 1
ATOM 4230 C CA . ASN A 1 543 ? -8.532 0.227 -61.581 1.00 57.94 543 ASN A CA 1
ATOM 4231 C C . ASN A 1 543 ? -7.166 0.731 -62.081 1.00 57.94 543 ASN A C 1
ATOM 4233 O O . ASN A 1 543 ? -6.998 0.818 -63.297 1.00 57.94 543 ASN A O 1
ATOM 4237 N N . ASP A 1 544 ? -6.209 1.077 -61.209 1.00 48.34 544 ASP A N 1
ATOM 4238 C CA . ASP A 1 544 ? -4.909 1.610 -61.647 1.00 48.34 544 ASP A CA 1
ATOM 4239 C C . ASP A 1 544 ? -4.007 0.468 -62.174 1.00 48.34 544 ASP A C 1
ATOM 4241 O O . ASP A 1 544 ? -3.655 -0.445 -61.415 1.00 48.34 544 ASP A O 1
ATOM 4245 N N . PRO A 1 545 ? -3.658 0.429 -63.479 1.00 48.25 545 PRO A N 1
ATOM 4246 C CA . PRO A 1 545 ? -2.962 -0.710 -64.065 1.00 48.25 545 PRO A CA 1
ATOM 4247 C C . PRO A 1 545 ? -1.496 -0.747 -63.622 1.00 48.25 545 PRO A C 1
ATOM 4249 O O . PRO A 1 545 ? -0.638 -0.076 -64.202 1.00 48.25 545 PRO A O 1
ATOM 4252 N N . VAL A 1 546 ? -1.219 -1.586 -62.618 1.00 45.44 546 VAL A N 1
ATOM 4253 C CA . VAL A 1 546 ? 0.110 -1.833 -62.035 1.00 45.44 546 VAL A CA 1
ATOM 4254 C C . VAL A 1 546 ? 1.174 -1.986 -63.125 1.00 45.44 546 VAL A C 1
ATOM 4256 O O . VAL A 1 546 ? 1.286 -3.021 -63.786 1.00 45.44 546 VAL A O 1
ATOM 4259 N N . ARG A 1 547 ? 2.002 -0.950 -63.284 1.00 45.97 547 ARG A N 1
ATOM 4260 C CA . ARG A 1 547 ? 3.220 -1.026 -64.090 1.00 45.97 547 ARG A CA 1
ATOM 4261 C C . ARG A 1 547 ? 4.278 -1.785 -63.303 1.00 45.97 547 ARG A C 1
ATOM 4263 O O . ARG A 1 547 ? 4.964 -1.206 -62.468 1.00 45.97 547 ARG A O 1
ATOM 4270 N N . CYS A 1 548 ? 4.410 -3.075 -63.590 1.00 38.53 548 CYS A N 1
ATOM 4271 C CA . CYS A 1 548 ? 5.591 -3.833 -63.202 1.00 38.53 548 CYS A CA 1
ATOM 4272 C C . CYS A 1 548 ? 6.828 -3.227 -63.886 1.00 38.53 548 CYS A C 1
ATOM 4274 O O . CYS A 1 548 ? 6.912 -3.227 -65.117 1.00 38.53 548 CYS A O 1
ATOM 4276 N N . CYS A 1 549 ? 7.756 -2.731 -63.070 1.00 38.19 549 CYS A N 1
ATOM 4277 C CA . CYS A 1 549 ? 9.120 -2.347 -63.424 1.00 38.19 549 CYS A CA 1
ATOM 4278 C C . CYS A 1 549 ? 10.080 -3.246 -62.635 1.00 38.19 549 CYS A C 1
ATOM 4280 O O . CYS A 1 549 ? 9.752 -3.517 -61.457 1.00 38.19 549 CYS A O 1
#